Protein AF-A0A954C276-F1 (afdb_monomer_lite)

Structure (mmCIF, N/CA/C/O backbone):
data_AF-A0A954C276-F1
#
_entry.id   AF-A0A954C276-F1
#
loop_
_atom_site.group_PDB
_atom_site.id
_atom_site.type_symbol
_atom_site.label_atom_id
_atom_site.label_alt_id
_atom_site.label_comp_id
_atom_site.label_asym_id
_atom_site.label_entity_id
_atom_site.label_seq_id
_atom_site.pdbx_PDB_ins_code
_atom_site.Cartn_x
_atom_site.Cartn_y
_atom_site.Cartn_z
_atom_site.occupancy
_atom_site.B_iso_or_equiv
_atom_site.auth_seq_id
_atom_site.auth_comp_id
_atom_site.auth_asym_id
_atom_site.auth_atom_id
_atom_site.pdbx_PDB_model_num
ATOM 1 N N . MET A 1 1 ? -22.838 -28.018 47.741 1.00 39.28 1 MET A N 1
ATOM 2 C CA . MET A 1 1 ? -21.462 -28.138 48.275 1.00 39.28 1 MET A CA 1
ATOM 3 C C . MET A 1 1 ? -20.630 -28.959 47.301 1.00 39.28 1 MET A C 1
ATOM 5 O O . MET A 1 1 ? -21.125 -29.992 46.873 1.00 39.28 1 MET A O 1
ATOM 9 N N . ARG A 1 2 ? -19.386 -28.512 47.066 1.00 29.09 2 ARG A N 1
ATOM 10 C CA . ARG A 1 2 ? -18.265 -29.109 46.302 1.00 29.09 2 ARG A CA 1
ATOM 11 C C . ARG A 1 2 ? -18.122 -28.651 44.838 1.00 29.09 2 ARG A C 1
ATOM 13 O O . ARG A 1 2 ? -18.896 -29.076 43.996 1.00 29.09 2 ARG A O 1
ATOM 20 N N . THR A 1 3 ? -17.428 -27.534 44.589 1.00 31.05 3 THR A N 1
ATOM 21 C CA . THR A 1 3 ? -15.973 -27.293 44.342 1.00 31.05 3 THR A CA 1
ATOM 22 C C . THR A 1 3 ? -15.458 -27.653 42.944 1.00 31.05 3 THR A C 1
ATOM 24 O O . THR A 1 3 ? -15.413 -28.814 42.558 1.00 31.05 3 THR A O 1
ATOM 27 N N . LEU A 1 4 ? -15.016 -26.591 42.254 1.00 29.84 4 LEU A N 1
ATOM 28 C CA . LEU A 1 4 ? -14.158 -26.537 41.069 1.00 29.84 4 LEU A CA 1
ATOM 29 C C . LEU A 1 4 ? -12.823 -27.268 41.285 1.00 29.84 4 LEU A C 1
ATOM 31 O O . LEU A 1 4 ? -12.216 -27.122 42.345 1.00 29.84 4 LEU A O 1
ATOM 35 N N . ILE A 1 5 ? -12.305 -27.893 40.223 1.00 27.23 5 ILE A N 1
ATOM 36 C CA . ILE A 1 5 ? -10.863 -28.041 39.979 1.00 27.23 5 ILE A CA 1
ATOM 37 C C . ILE A 1 5 ? -10.622 -27.683 38.507 1.00 27.23 5 ILE A C 1
ATOM 39 O O . ILE A 1 5 ? -11.085 -28.384 37.612 1.00 27.23 5 ILE A O 1
ATOM 43 N N . TRP A 1 6 ? -9.938 -26.563 38.272 1.00 26.80 6 TRP A N 1
ATOM 44 C CA . TRP A 1 6 ? -9.393 -26.186 36.968 1.00 26.80 6 TRP A CA 1
ATOM 45 C C . TRP A 1 6 ? -8.007 -26.816 36.831 1.00 26.80 6 TRP A C 1
ATOM 47 O O . TRP A 1 6 ? -7.150 -26.604 37.686 1.00 26.80 6 TRP A O 1
ATOM 57 N N . ALA A 1 7 ? -7.793 -27.586 35.767 1.00 25.62 7 ALA A N 1
ATOM 58 C CA . ALA A 1 7 ? -6.473 -28.060 35.377 1.00 25.62 7 ALA A CA 1
ATOM 59 C C . ALA A 1 7 ? -5.797 -26.982 34.516 1.00 25.62 7 ALA A C 1
ATOM 61 O O . ALA A 1 7 ? -6.226 -26.697 33.398 1.00 25.62 7 ALA A O 1
ATOM 62 N N . THR A 1 8 ? -4.750 -26.364 35.053 1.00 28.84 8 THR A N 1
ATOM 63 C CA . THR A 1 8 ? -3.823 -25.495 34.327 1.00 28.84 8 THR A CA 1
ATOM 64 C C . THR A 1 8 ? -3.044 -26.329 33.312 1.00 28.84 8 THR A C 1
ATOM 66 O O . THR A 1 8 ? -2.269 -27.211 33.674 1.00 28.84 8 THR A O 1
ATOM 69 N N . SER A 1 9 ? -3.260 -26.061 32.024 1.00 26.86 9 SER A N 1
ATOM 70 C CA . SER A 1 9 ? -2.460 -26.643 30.945 1.00 26.86 9 SER A CA 1
ATOM 71 C C . SER A 1 9 ? -1.141 -25.878 30.841 1.00 26.86 9 SER A C 1
ATOM 73 O O . SER A 1 9 ? -1.123 -24.695 30.507 1.00 26.86 9 SER A O 1
ATOM 75 N N . LEU A 1 10 ? -0.045 -26.558 31.171 1.00 28.89 10 LEU A N 1
ATOM 76 C CA . LEU A 1 10 ? 1.325 -26.100 30.968 1.00 28.89 10 LEU A CA 1
ATOM 77 C C . LEU A 1 10 ? 1.606 -26.136 29.455 1.00 28.89 10 LEU A C 1
ATOM 79 O O . LEU A 1 10 ? 1.773 -27.211 28.880 1.00 28.89 10 LEU A O 1
ATOM 83 N N . ALA A 1 11 ? 1.598 -24.983 28.789 1.00 28.80 11 ALA A N 1
ATOM 84 C CA . ALA A 1 11 ? 2.000 -24.895 27.390 1.00 28.80 11 ALA A CA 1
ATOM 85 C C . ALA A 1 11 ? 3.525 -25.061 27.307 1.00 28.80 11 ALA A C 1
ATOM 87 O O . ALA A 1 11 ? 4.277 -24.142 27.631 1.00 28.80 11 ALA A O 1
ATOM 88 N N . LEU A 1 12 ? 3.983 -26.250 26.905 1.00 29.39 12 LEU A N 1
ATOM 89 C CA . LEU A 1 12 ? 5.357 -26.433 26.451 1.00 29.39 12 LEU A CA 1
ATOM 90 C C . LEU A 1 12 ? 5.553 -25.608 25.175 1.00 29.39 12 LEU A C 1
ATOM 92 O O . LEU A 1 12 ? 4.884 -25.837 24.167 1.00 29.39 12 LEU A O 1
ATOM 96 N N . LEU A 1 13 ? 6.483 -24.656 25.238 1.00 34.41 13 LEU A N 1
ATOM 97 C CA . LEU A 1 13 ? 7.022 -23.947 24.083 1.00 34.41 13 LEU A CA 1
ATOM 98 C C . LEU A 1 13 ? 7.525 -24.967 23.053 1.00 34.41 13 LEU A C 1
ATOM 100 O O . LEU A 1 13 ? 8.338 -25.836 23.370 1.00 34.41 13 LEU A O 1
ATOM 104 N N . GLY A 1 14 ? 7.039 -24.852 21.817 1.00 30.56 14 GLY A N 1
ATOM 105 C CA . GLY A 1 14 ? 7.606 -25.563 20.680 1.00 30.56 14 GLY A CA 1
ATOM 106 C C . GLY A 1 14 ? 9.038 -25.089 20.467 1.00 30.56 14 GLY A C 1
ATOM 107 O O . GLY A 1 14 ? 9.263 -23.940 20.097 1.00 30.56 14 GLY A O 1
ATOM 108 N N . ALA A 1 15 ? 9.998 -25.967 20.742 1.00 31.47 15 ALA A N 1
ATOM 109 C CA . ALA A 1 15 ? 11.406 -25.723 20.498 1.00 31.47 15 ALA A CA 1
ATOM 110 C C . ALA A 1 15 ? 11.653 -25.609 18.985 1.00 31.47 15 ALA A C 1
ATOM 112 O O . ALA A 1 15 ? 11.678 -26.610 18.268 1.00 31.47 15 ALA A O 1
ATOM 113 N N . SER A 1 16 ? 11.867 -24.389 18.493 1.00 35.38 16 SER A N 1
ATOM 114 C CA . SER A 1 16 ? 12.785 -24.180 17.375 1.00 35.38 16 SER A CA 1
ATOM 115 C C . SER A 1 16 ? 14.146 -24.729 17.802 1.00 35.38 16 SER A C 1
ATOM 117 O O . SER A 1 16 ? 14.552 -24.511 18.942 1.00 35.38 16 SER A O 1
ATOM 119 N N . ALA A 1 17 ? 14.812 -25.494 16.938 1.00 32.75 17 ALA A N 1
ATOM 120 C CA . ALA A 1 17 ? 16.084 -26.131 17.260 1.00 32.75 17 ALA A CA 1
ATOM 121 C C . ALA A 1 17 ? 17.119 -25.080 17.702 1.00 32.75 17 ALA A C 1
ATOM 123 O O . ALA A 1 17 ? 17.693 -24.379 16.875 1.00 32.75 17 ALA A O 1
ATOM 124 N N . VAL A 1 18 ? 17.318 -24.963 19.016 1.00 37.91 18 VAL A N 1
ATOM 125 C CA . VAL A 1 18 ? 18.406 -24.204 19.632 1.00 37.91 18 VAL A CA 1
ATOM 126 C C . VAL A 1 18 ? 19.668 -25.017 19.372 1.00 37.91 18 VAL A C 1
ATOM 128 O O . VAL A 1 18 ? 19.808 -26.124 19.897 1.00 37.91 18 VAL A O 1
ATOM 131 N N . CYS A 1 19 ? 20.555 -24.518 18.514 1.00 36.53 19 CYS A N 1
ATOM 132 C CA . CYS A 1 19 ? 21.884 -25.101 18.365 1.00 36.53 19 CYS A CA 1
ATOM 133 C C . CYS A 1 19 ? 22.617 -25.049 19.717 1.00 36.53 19 CYS A C 1
ATOM 135 O O . CYS A 1 19 ? 22.389 -24.144 20.527 1.00 36.53 19 CYS A O 1
ATOM 137 N N . ALA A 1 20 ? 23.490 -26.025 19.980 1.00 40.00 20 ALA A N 1
ATOM 138 C CA . ALA A 1 20 ? 24.434 -25.920 21.090 1.00 40.00 20 ALA A CA 1
ATOM 139 C C . ALA A 1 20 ? 25.206 -24.596 20.934 1.00 40.00 20 ALA A C 1
ATOM 141 O O . ALA A 1 20 ? 25.630 -24.294 19.826 1.00 40.00 20 ALA A O 1
ATOM 142 N N . GLY A 1 21 ? 25.271 -23.784 21.992 1.00 56.38 21 GLY A N 1
ATOM 143 C CA . GLY A 1 21 ? 26.010 -22.518 21.992 1.00 56.38 21 GLY A CA 1
ATOM 144 C C . GLY A 1 21 ? 25.219 -21.219 21.792 1.00 56.38 21 GLY A C 1
ATOM 145 O O . GLY A 1 21 ? 25.830 -20.177 21.896 1.00 56.38 21 GLY A O 1
ATOM 146 N N . ASP A 1 22 ? 23.900 -21.193 21.570 1.00 70.81 22 ASP A N 1
ATOM 147 C CA . ASP A 1 22 ? 23.182 -19.957 21.163 1.00 70.81 22 ASP A CA 1
ATOM 148 C C . ASP A 1 22 ? 23.051 -18.829 22.227 1.00 70.81 22 ASP A C 1
ATOM 150 O O . ASP A 1 22 ? 21.954 -18.481 22.658 1.00 70.81 22 ASP A O 1
ATOM 154 N N . PHE A 1 23 ? 24.158 -18.273 22.719 1.00 80.44 23 PHE A N 1
ATOM 155 C CA . PHE A 1 23 ? 24.189 -17.282 23.794 1.00 80.44 23 PHE A CA 1
ATOM 156 C C . PHE A 1 23 ? 24.390 -15.861 23.282 1.00 80.44 23 PHE A C 1
ATOM 158 O O . PHE A 1 23 ? 23.758 -14.952 23.806 1.00 80.44 23 PHE A O 1
ATOM 165 N N . LEU A 1 24 ? 25.247 -15.636 22.284 1.00 84.00 24 LEU A N 1
ATOM 166 C CA . LEU A 1 24 ? 25.449 -14.312 21.694 1.00 84.00 24 LEU A CA 1
ATOM 167 C C . LEU A 1 24 ? 25.158 -14.353 20.205 1.00 84.00 24 LEU A C 1
ATOM 169 O O . LEU A 1 24 ? 25.797 -15.068 19.444 1.00 84.00 24 LEU A O 1
ATOM 173 N N . SER A 1 25 ? 24.199 -13.555 19.769 1.00 77.69 25 SER A N 1
ATOM 174 C CA . SER A 1 25 ? 23.849 -13.532 18.359 1.00 77.69 25 SER A CA 1
ATOM 175 C C . SER A 1 25 ? 24.835 -12.717 17.521 1.00 77.69 25 SER A C 1
ATOM 177 O O . SER A 1 25 ? 25.319 -11.659 17.931 1.00 77.69 25 SER A O 1
ATOM 179 N N . ALA A 1 26 ? 25.073 -13.197 16.300 1.00 72.19 26 ALA A N 1
ATOM 180 C CA . ALA A 1 26 ? 25.897 -12.548 15.290 1.00 72.19 26 ALA A CA 1
ATOM 181 C C . ALA A 1 26 ? 25.107 -11.601 14.358 1.00 72.19 26 ALA A C 1
ATOM 183 O O . ALA A 1 26 ? 25.676 -11.112 13.377 1.00 72.19 26 ALA A O 1
ATOM 184 N N . ASN A 1 27 ? 23.822 -11.339 14.618 1.00 74.12 27 ASN A N 1
ATOM 185 C CA . ASN A 1 27 ? 22.977 -10.490 13.777 1.00 74.12 27 ASN A CA 1
ATOM 186 C C . ASN A 1 27 ? 23.144 -8.999 14.104 1.00 74.12 27 ASN A C 1
ATOM 188 O O . ASN A 1 27 ? 22.836 -8.547 15.203 1.00 74.12 27 ASN A O 1
ATOM 192 N N . GLU A 1 28 ? 23.578 -8.214 13.118 1.00 77.25 28 GLU A N 1
ATOM 193 C CA . GLU A 1 28 ? 23.814 -6.767 13.239 1.00 77.25 28 GLU A CA 1
ATOM 194 C C . GLU A 1 28 ? 22.568 -5.937 13.588 1.00 77.25 28 GLU A C 1
ATOM 196 O O . GLU A 1 28 ? 22.690 -4.816 14.070 1.00 77.25 28 GLU A O 1
ATOM 201 N N . ASN A 1 29 ? 21.364 -6.481 13.384 1.00 70.56 29 ASN A N 1
ATOM 202 C CA . ASN A 1 29 ? 20.112 -5.799 13.715 1.00 70.56 29 ASN A CA 1
ATOM 203 C C . ASN A 1 29 ? 19.698 -5.974 15.184 1.00 70.56 29 ASN A C 1
ATOM 205 O O . ASN A 1 29 ? 18.664 -5.438 15.594 1.00 70.56 29 ASN A O 1
ATOM 209 N N . ASN A 1 30 ? 20.472 -6.722 15.972 1.00 81.62 30 ASN A N 1
ATOM 210 C CA . ASN A 1 30 ? 20.140 -6.964 17.362 1.00 81.62 30 ASN A CA 1
ATOM 211 C C . ASN A 1 30 ? 20.476 -5.776 18.257 1.00 81.62 30 ASN A C 1
ATOM 213 O O . ASN A 1 30 ? 21.501 -5.101 18.113 1.00 81.62 30 ASN A O 1
ATOM 217 N N . TRP A 1 31 ? 19.606 -5.561 19.234 1.00 87.06 31 TRP A N 1
ATOM 218 C CA . TRP A 1 31 ? 19.782 -4.556 20.268 1.00 87.06 31 TRP A CA 1
ATOM 219 C C . TRP A 1 31 ? 19.129 -5.017 21.566 1.00 87.06 31 TRP A C 1
ATOM 221 O O . TRP A 1 31 ? 18.164 -5.774 21.564 1.00 87.06 31 TRP A O 1
ATOM 231 N N . TRP A 1 32 ? 19.634 -4.513 22.685 1.00 93.56 32 TRP A N 1
ATOM 232 C CA . TRP A 1 32 ? 19.155 -4.810 24.027 1.00 93.56 32 TRP A CA 1
ATOM 233 C C . TRP A 1 32 ? 19.044 -3.512 24.809 1.00 93.56 32 TRP A C 1
ATOM 235 O O . TRP A 1 32 ? 19.973 -2.708 24.813 1.00 93.56 32 TRP A O 1
ATOM 245 N N . ARG A 1 33 ? 17.919 -3.297 25.478 1.00 90.19 33 ARG A N 1
ATOM 246 C CA . ARG A 1 33 ? 17.664 -2.159 26.354 1.00 90.19 33 ARG A CA 1
ATOM 247 C C . ARG A 1 33 ? 17.535 -2.652 27.783 1.00 90.19 33 ARG A C 1
ATOM 249 O O . ARG A 1 33 ? 16.763 -3.566 28.064 1.00 90.19 33 ARG A O 1
ATOM 256 N N . TYR A 1 34 ? 18.261 -2.003 28.676 1.00 96.38 34 TYR A N 1
ATOM 257 C CA . TYR A 1 34 ? 18.294 -2.307 30.097 1.00 96.38 34 TYR A CA 1
ATOM 258 C C . TYR A 1 34 ? 17.864 -1.091 30.897 1.00 96.38 34 TYR A C 1
ATOM 260 O O . TYR A 1 34 ? 18.096 0.044 30.474 1.00 96.38 34 TYR A O 1
ATOM 268 N N . THR A 1 35 ? 17.296 -1.337 32.071 1.00 92.38 35 THR A N 1
ATOM 269 C CA . THR A 1 35 ? 16.980 -0.293 33.046 1.00 92.38 35 THR A CA 1
ATOM 270 C C . THR A 1 35 ? 17.695 -0.587 34.357 1.00 92.38 35 THR A C 1
ATOM 272 O O . THR A 1 35 ? 17.587 -1.694 34.894 1.00 92.38 35 THR A O 1
ATOM 275 N N . ASN A 1 36 ? 18.411 0.413 34.872 1.00 94.50 36 ASN A N 1
ATOM 276 C CA . ASN A 1 36 ? 18.994 0.393 36.207 1.00 94.50 36 ASN A CA 1
ATOM 277 C C . ASN A 1 36 ? 17.867 0.371 37.251 1.00 94.50 36 ASN A C 1
ATOM 279 O O . ASN A 1 36 ? 17.019 1.263 37.271 1.00 94.50 36 ASN A O 1
ATOM 283 N N . GLN A 1 37 ? 17.862 -0.629 38.126 1.00 92.81 37 GLN A N 1
ATOM 284 C CA . GLN A 1 37 ? 16.795 -0.825 39.111 1.00 92.81 37 GLN A CA 1
ATOM 285 C C . GLN A 1 37 ? 16.763 0.263 40.197 1.00 92.81 37 GLN A C 1
ATOM 287 O O . GLN A 1 37 ? 15.703 0.544 40.753 1.00 92.81 37 GLN A O 1
ATOM 292 N N . THR A 1 38 ? 17.892 0.923 40.460 1.00 86.19 38 THR A N 1
ATOM 293 C CA . THR A 1 38 ? 18.021 1.978 41.473 1.00 86.19 38 THR A CA 1
ATOM 294 C C . THR A 1 38 ? 17.755 3.361 40.882 1.00 86.19 38 THR A C 1
ATOM 296 O O . THR A 1 38 ? 16.949 4.120 41.414 1.00 86.19 38 THR A O 1
ATOM 299 N N . THR A 1 39 ? 18.418 3.705 39.775 1.00 86.88 39 THR A N 1
ATOM 300 C CA . THR A 1 39 ? 18.382 5.064 39.199 1.00 86.88 39 THR A CA 1
ATOM 301 C C . THR A 1 39 ? 17.339 5.242 38.099 1.00 86.88 39 THR A C 1
ATOM 303 O O . THR A 1 39 ? 17.093 6.371 37.681 1.00 86.88 39 THR A O 1
ATOM 306 N N . GLN A 1 40 ? 16.743 4.150 37.604 1.00 87.31 40 GLN A N 1
ATOM 307 C CA . GLN A 1 40 ? 15.860 4.119 36.428 1.00 87.31 40 GLN A CA 1
ATOM 308 C C . GLN A 1 40 ? 16.531 4.565 35.114 1.00 87.31 40 GLN A C 1
ATOM 310 O O . GLN A 1 40 ? 15.862 4.734 34.093 1.00 87.31 40 GLN A O 1
ATOM 315 N N . GLN A 1 41 ? 17.858 4.717 35.106 1.00 84.75 41 GLN A N 1
ATOM 316 C CA . GLN A 1 41 ? 18.625 5.018 33.902 1.00 84.75 41 GLN A CA 1
ATOM 317 C C . GLN A 1 41 ? 18.479 3.895 32.870 1.00 84.75 41 GLN A C 1
ATOM 319 O O . GLN A 1 41 ? 18.609 2.716 33.203 1.00 84.75 41 GLN A O 1
ATOM 324 N N . GLN A 1 42 ? 18.263 4.267 31.607 1.00 86.88 42 GLN A N 1
ATOM 325 C CA . GLN A 1 42 ? 18.222 3.324 30.494 1.00 86.88 42 GLN A CA 1
ATOM 326 C C . GLN A 1 42 ? 19.568 3.252 29.774 1.00 86.88 42 GLN A C 1
ATOM 328 O O . GLN A 1 42 ? 20.185 4.277 29.486 1.00 86.88 42 GLN A O 1
ATOM 333 N N . VAL A 1 43 ? 19.993 2.035 29.444 1.00 90.31 43 VAL A N 1
ATOM 334 C CA . VAL A 1 43 ? 21.207 1.753 28.666 1.00 90.31 43 VAL A CA 1
ATOM 335 C C . VAL A 1 43 ? 20.829 0.871 27.486 1.00 90.31 43 VAL A C 1
ATOM 337 O O . VAL A 1 43 ? 20.007 -0.033 27.627 1.00 90.31 43 VAL A O 1
ATOM 340 N N . THR A 1 44 ? 21.403 1.139 26.313 1.00 91.00 44 THR A N 1
ATOM 341 C CA . THR A 1 44 ? 21.198 0.315 25.116 1.00 91.00 44 THR A CA 1
ATOM 342 C C . THR A 1 44 ? 22.520 -0.285 24.659 1.00 91.00 44 THR A C 1
ATOM 344 O O . THR A 1 44 ? 23.500 0.438 24.477 1.00 91.00 44 THR A O 1
ATOM 347 N N . THR A 1 45 ? 22.508 -1.597 24.450 1.00 93.62 45 THR A N 1
ATOM 348 C CA . THR A 1 45 ? 23.558 -2.365 23.785 1.00 93.62 45 THR A CA 1
ATOM 349 C C . THR A 1 45 ? 23.115 -2.665 22.359 1.00 93.62 45 THR A C 1
ATOM 351 O O . THR A 1 45 ? 21.964 -3.043 22.142 1.00 93.62 45 THR A O 1
ATOM 354 N N . ARG A 1 46 ? 24.004 -2.531 21.377 1.00 90.31 46 ARG A N 1
ATOM 355 C CA . ARG A 1 46 ? 23.740 -2.920 19.981 1.00 90.31 46 ARG A CA 1
ATOM 356 C C . ARG A 1 46 ? 25.022 -3.344 19.287 1.00 90.31 46 ARG A C 1
ATOM 358 O O . ARG A 1 46 ? 26.108 -2.967 19.722 1.00 90.31 46 ARG A O 1
ATOM 365 N N . ILE A 1 47 ? 24.890 -4.079 18.192 1.00 87.12 47 ILE A N 1
ATOM 366 C CA . ILE A 1 47 ? 26.014 -4.366 17.301 1.00 87.12 47 ILE A CA 1
ATOM 367 C C . ILE A 1 47 ? 26.152 -3.188 16.333 1.00 87.12 47 ILE A C 1
ATOM 369 O O . ILE A 1 47 ? 25.284 -2.951 15.502 1.00 87.12 47 ILE A O 1
ATOM 373 N N . ALA A 1 48 ? 27.228 -2.417 16.474 1.00 83.56 48 ALA A N 1
ATOM 374 C CA . ALA A 1 48 ? 27.457 -1.205 15.692 1.00 83.56 48 ALA A CA 1
ATOM 375 C C . ALA A 1 48 ? 28.254 -1.455 14.407 1.00 83.56 48 ALA A C 1
ATOM 377 O O . ALA A 1 48 ? 28.065 -0.743 13.425 1.00 83.56 48 ALA A O 1
ATOM 378 N N . LEU A 1 49 ? 29.162 -2.437 14.411 1.00 86.19 49 LEU A N 1
ATOM 379 C CA . LEU A 1 49 ? 29.995 -2.793 13.258 1.00 86.19 49 LEU A CA 1
ATOM 380 C C . LEU A 1 49 ? 30.211 -4.306 13.187 1.00 86.19 49 LEU A C 1
ATOM 382 O O . LEU A 1 49 ? 30.276 -4.987 14.213 1.00 86.19 49 LEU A O 1
ATOM 386 N N . THR A 1 50 ? 30.409 -4.819 11.975 1.00 87.38 50 THR A N 1
ATOM 3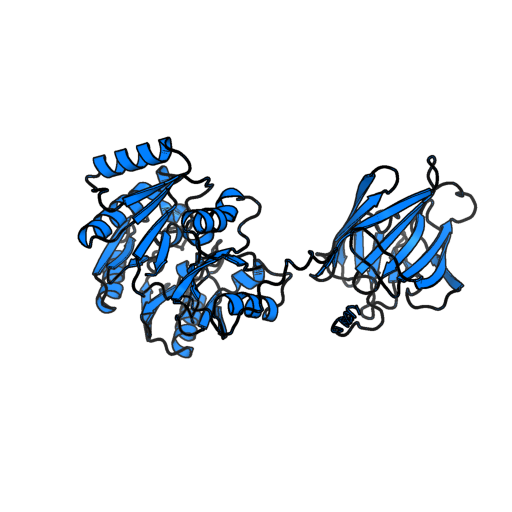87 C CA . THR A 1 50 ? 30.701 -6.236 11.726 1.00 87.38 50 THR A CA 1
ATOM 388 C C . THR A 1 50 ? 31.896 -6.403 10.795 1.00 87.38 50 THR A C 1
ATOM 390 O O . THR A 1 50 ? 32.022 -5.669 9.817 1.00 87.38 50 THR A O 1
ATOM 393 N N . SER A 1 51 ? 32.753 -7.391 11.061 1.00 84.44 51 SER A N 1
ATOM 394 C CA . SER A 1 51 ? 33.863 -7.766 10.174 1.00 84.44 51 SER A CA 1
ATOM 395 C C . SER A 1 51 ? 34.152 -9.266 10.281 1.00 84.44 51 SER A C 1
ATOM 397 O O . SER A 1 51 ? 34.710 -9.737 11.271 1.00 84.44 51 SER A O 1
ATOM 399 N N . GLY A 1 52 ? 33.727 -10.060 9.294 1.00 86.94 52 GLY A N 1
ATOM 400 C CA . GLY A 1 52 ? 33.787 -11.524 9.391 1.00 86.94 52 GLY A CA 1
ATOM 401 C C . GLY A 1 52 ? 32.940 -12.036 10.563 1.00 86.94 52 GLY A C 1
ATOM 402 O O . GLY A 1 52 ? 31.744 -11.769 10.604 1.00 86.94 52 GLY A O 1
ATOM 403 N N . ASN A 1 53 ? 33.558 -12.714 11.532 1.00 87.12 53 ASN A N 1
ATOM 404 C CA . ASN A 1 53 ? 32.923 -13.161 12.786 1.00 87.12 53 ASN A CA 1
ATOM 405 C C . ASN A 1 53 ? 33.086 -12.158 13.946 1.00 87.12 53 ASN A C 1
ATOM 407 O O . ASN A 1 53 ? 32.573 -12.377 15.041 1.00 87.12 53 ASN A O 1
ATOM 411 N N . TRP A 1 54 ? 33.775 -11.038 13.711 1.00 88.88 54 TRP A N 1
ATOM 412 C CA . TRP A 1 54 ? 33.880 -9.957 14.681 1.00 88.88 54 TRP A CA 1
ATOM 413 C C . TRP A 1 54 ? 32.612 -9.103 14.690 1.00 88.88 54 TRP A C 1
ATOM 415 O O . TRP A 1 54 ? 32.083 -8.732 13.634 1.00 88.88 54 TRP A O 1
ATOM 425 N N . ARG A 1 55 ? 32.142 -8.761 15.887 1.00 91.88 55 ARG A N 1
ATOM 426 C CA . ARG A 1 55 ? 31.009 -7.875 16.163 1.00 91.88 55 ARG A CA 1
ATOM 427 C C . ARG A 1 55 ? 31.447 -6.811 17.154 1.00 91.88 55 ARG A C 1
ATOM 429 O O . ARG A 1 55 ? 31.892 -7.143 18.247 1.00 91.88 55 ARG A O 1
ATOM 436 N N . ARG A 1 56 ? 31.334 -5.537 16.784 1.00 92.69 56 ARG A N 1
ATOM 437 C CA . ARG A 1 56 ? 31.566 -4.435 17.716 1.00 92.69 56 ARG A CA 1
ATOM 438 C C . ARG A 1 56 ? 30.2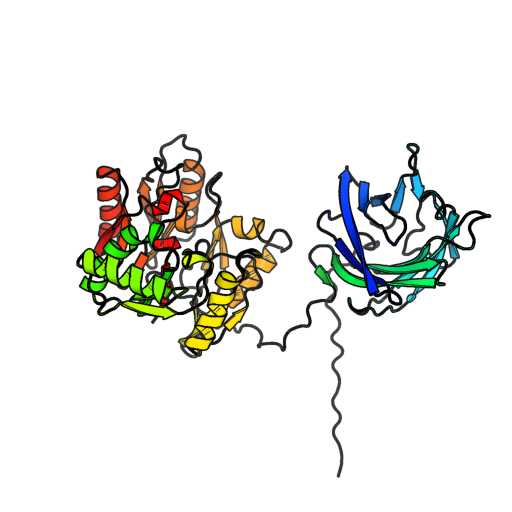74 -4.148 18.456 1.00 92.69 56 ARG A C 1
ATOM 440 O O . ARG A 1 56 ? 29.350 -3.590 17.868 1.00 92.69 56 ARG A O 1
ATOM 447 N N . PHE A 1 57 ? 30.217 -4.523 19.721 1.00 92.62 57 PHE A N 1
ATOM 448 C CA . PHE A 1 57 ? 29.135 -4.145 20.611 1.00 92.62 57 PHE A CA 1
ATOM 449 C C . PHE A 1 57 ? 29.397 -2.751 21.169 1.00 92.62 57 PHE A C 1
ATOM 451 O O . PHE A 1 57 ? 30.505 -2.463 21.615 1.00 92.62 57 PHE A O 1
ATOM 458 N N . GLU A 1 58 ? 28.373 -1.907 21.166 1.00 91.88 58 GLU A N 1
ATOM 459 C CA . GLU A 1 58 ? 28.341 -0.692 21.978 1.00 91.88 58 GLU A CA 1
ATOM 460 C C . GLU A 1 58 ? 27.741 -1.027 23.343 1.00 91.88 58 GLU A C 1
ATOM 462 O O . GLU A 1 58 ? 26.694 -1.673 23.399 1.00 91.88 58 GLU A O 1
ATOM 467 N N . ASN A 1 59 ? 28.380 -0.598 24.435 1.00 90.06 59 ASN A N 1
ATOM 468 C CA . ASN A 1 59 ? 27.936 -0.852 25.816 1.00 90.06 59 ASN A CA 1
ATOM 469 C C . ASN A 1 59 ? 27.634 -2.333 26.135 1.00 90.06 59 ASN A C 1
ATOM 471 O O . ASN A 1 59 ? 26.557 -2.657 26.643 1.00 90.06 59 ASN A O 1
ATOM 475 N N . PHE A 1 60 ? 28.549 -3.257 25.844 1.00 92.62 60 PHE A N 1
ATOM 476 C CA . PHE A 1 60 ? 28.352 -4.684 26.116 1.00 92.62 60 PHE A CA 1
ATOM 477 C C . PHE A 1 60 ? 28.302 -4.969 27.625 1.00 92.62 60 PHE A C 1
ATOM 479 O O . PHE A 1 60 ? 29.330 -4.941 28.288 1.00 92.62 60 PHE A O 1
ATOM 486 N N . ALA A 1 61 ? 27.115 -5.240 28.179 1.00 91.00 61 ALA A N 1
ATOM 487 C CA . ALA A 1 61 ? 26.925 -5.622 29.588 1.00 91.00 61 ALA A CA 1
ATOM 488 C C . ALA A 1 61 ? 27.598 -4.684 30.618 1.00 91.00 61 ALA A C 1
ATOM 490 O O . ALA A 1 61 ? 28.120 -5.147 31.628 1.00 91.00 61 ALA A O 1
ATOM 491 N N . GLY A 1 62 ? 27.639 -3.376 30.335 1.00 87.62 62 GLY A N 1
ATOM 492 C CA . GLY A 1 62 ? 28.313 -2.383 31.185 1.00 87.62 62 GLY A CA 1
ATOM 493 C C . GLY A 1 62 ? 29.834 -2.297 31.010 1.00 87.62 62 GLY A C 1
ATOM 494 O O . GLY A 1 62 ? 30.469 -1.405 31.559 1.00 87.62 62 GLY A O 1
ATOM 495 N N . LEU A 1 63 ? 30.431 -3.169 30.195 1.00 90.38 63 LEU A N 1
ATOM 496 C CA . LEU A 1 63 ? 31.876 -3.217 29.949 1.00 90.38 63 LEU A CA 1
ATOM 497 C C . LEU A 1 63 ? 32.358 -2.152 28.951 1.00 90.38 63 LEU A C 1
ATOM 499 O O . LEU A 1 63 ? 33.561 -1.997 28.758 1.00 90.38 63 LEU A O 1
ATOM 503 N N . GLY A 1 64 ? 31.437 -1.417 28.324 1.00 89.31 64 GLY A N 1
ATOM 504 C CA . GLY A 1 64 ? 31.729 -0.439 27.275 1.00 89.31 64 GLY A CA 1
ATOM 505 C C . GLY A 1 64 ? 31.752 -1.051 25.874 1.00 89.31 64 GLY A C 1
ATOM 506 O O . GLY A 1 64 ? 31.129 -2.086 25.620 1.00 89.31 64 GLY A O 1
ATOM 507 N N . ASP A 1 65 ? 32.427 -0.374 24.950 1.00 92.19 65 ASP A N 1
ATOM 508 C CA . ASP A 1 65 ? 32.503 -0.777 23.548 1.00 92.19 65 ASP A CA 1
ATOM 509 C C . ASP A 1 65 ? 33.562 -1.858 23.334 1.00 92.19 65 ASP A C 1
ATOM 511 O O . ASP A 1 65 ? 34.744 -1.611 23.564 1.00 92.19 65 ASP A O 1
ATOM 515 N N . HIS A 1 66 ? 33.156 -3.015 22.807 1.00 91.56 66 HIS A N 1
ATOM 516 C CA . HIS A 1 66 ? 34.048 -4.162 22.623 1.00 91.56 66 HIS A CA 1
ATOM 517 C C . HIS A 1 66 ? 33.851 -4.854 21.288 1.00 91.56 66 HIS A C 1
ATOM 519 O O . HIS A 1 66 ? 32.728 -5.061 20.834 1.00 91.56 66 HIS A O 1
ATOM 525 N N . TRP A 1 67 ? 34.958 -5.265 20.673 1.00 91.75 67 TRP A N 1
ATOM 526 C CA . TRP A 1 67 ? 34.927 -6.224 19.576 1.00 91.75 67 TRP A CA 1
ATOM 527 C C . TRP A 1 67 ? 34.914 -7.636 20.151 1.00 91.75 67 TRP A C 1
ATOM 529 O O . TRP A 1 67 ? 35.872 -8.055 20.799 1.00 91.75 67 TRP A O 1
ATOM 539 N N . LEU A 1 68 ? 33.833 -8.364 19.885 1.00 91.31 68 LEU A N 1
ATOM 540 C CA . LEU A 1 68 ? 33.683 -9.770 20.227 1.00 91.31 68 LEU A CA 1
ATOM 541 C C . LEU A 1 68 ? 33.778 -10.615 18.961 1.00 91.31 68 LEU A C 1
ATOM 543 O O . LEU A 1 68 ? 33.087 -10.344 17.978 1.00 91.31 68 LEU A O 1
ATOM 547 N N . TYR A 1 69 ? 34.625 -11.635 18.973 1.00 88.06 69 TYR A N 1
ATOM 548 C CA . TYR A 1 69 ? 34.606 -12.681 17.962 1.00 88.06 69 TYR A CA 1
ATOM 549 C C . TYR A 1 69 ? 33.633 -13.761 18.416 1.00 88.06 69 TYR A C 1
ATOM 551 O O . TYR A 1 69 ? 33.876 -14.417 19.430 1.00 88.06 69 TYR A O 1
ATOM 559 N N . ILE A 1 70 ? 32.550 -13.938 17.664 1.00 85.88 70 ILE A N 1
ATOM 560 C CA . ILE A 1 70 ? 31.538 -14.963 17.929 1.00 85.88 70 ILE A CA 1
ATOM 561 C C . ILE A 1 70 ? 31.793 -16.110 16.958 1.00 85.88 70 ILE A C 1
ATOM 563 O O . ILE A 1 70 ? 31.719 -15.926 15.739 1.00 85.88 70 ILE A O 1
ATOM 567 N N . PHE A 1 71 ? 32.147 -17.281 17.483 1.00 78.81 71 PHE A N 1
ATOM 568 C CA . PHE A 1 71 ? 32.401 -18.449 16.645 1.00 78.81 71 PHE A CA 1
ATOM 569 C C . PHE A 1 71 ? 31.093 -18.963 16.019 1.00 78.81 71 PHE A C 1
ATOM 571 O O . PHE A 1 71 ? 30.025 -18.762 16.594 1.00 78.81 71 PHE A O 1
ATOM 578 N N . PRO A 1 72 ? 31.137 -19.620 14.842 1.00 71.38 72 PRO A N 1
ATOM 579 C CA . PRO A 1 72 ? 29.929 -20.122 14.179 1.00 71.38 72 PRO A CA 1
ATOM 580 C C . PRO A 1 72 ? 29.119 -21.130 15.006 1.00 71.38 72 PRO A C 1
ATOM 582 O O . PRO A 1 72 ? 27.921 -21.272 14.783 1.00 71.38 72 PRO A O 1
ATOM 585 N N . ASP A 1 73 ? 29.776 -21.830 15.931 1.00 65.75 73 ASP A N 1
ATOM 586 C CA . ASP A 1 73 ? 29.153 -22.737 16.899 1.00 65.75 73 ASP A CA 1
ATOM 587 C C . ASP A 1 73 ? 28.578 -22.006 18.124 1.00 65.75 73 ASP A C 1
ATOM 589 O O . ASP A 1 73 ? 27.819 -22.599 18.877 1.00 65.75 73 ASP A O 1
ATOM 593 N N . ASN A 1 74 ? 28.910 -20.724 18.318 1.00 66.94 74 ASN A N 1
ATOM 594 C CA . ASN A 1 74 ? 28.521 -19.885 19.455 1.00 66.94 74 ASN A CA 1
ATOM 595 C C . ASN A 1 74 ? 28.938 -20.470 20.831 1.00 66.94 74 ASN A C 1
ATOM 597 O O . ASN A 1 74 ? 28.578 -19.968 21.892 1.00 66.94 74 ASN A O 1
ATOM 601 N N . GLU A 1 75 ? 29.787 -21.503 20.830 1.00 65.56 75 GLU A N 1
ATOM 602 C CA . GLU A 1 75 ? 30.329 -22.110 22.049 1.00 65.56 75 GLU A CA 1
ATOM 603 C C . GLU A 1 75 ? 31.437 -21.236 22.646 1.00 65.56 75 GLU A C 1
ATOM 605 O O . GLU A 1 75 ? 31.569 -21.120 23.865 1.00 65.56 75 GLU A O 1
ATOM 610 N N . TRP A 1 76 ? 32.207 -20.568 21.784 1.00 70.56 76 TRP A N 1
ATOM 611 C CA . TRP A 1 76 ? 33.337 -19.740 22.186 1.00 70.56 76 TRP A CA 1
ATOM 612 C C . TRP A 1 76 ? 33.130 -18.279 21.808 1.00 70.56 76 TRP A C 1
ATOM 614 O O . TRP A 1 76 ? 32.603 -17.939 20.748 1.00 70.56 76 TRP A O 1
ATOM 624 N N . THR A 1 77 ? 33.584 -17.388 22.686 1.00 80.56 77 THR A N 1
ATOM 625 C CA . THR A 1 77 ? 33.626 -15.947 22.430 1.00 80.56 77 THR A CA 1
ATOM 626 C C . THR A 1 77 ? 34.984 -15.404 22.851 1.00 80.56 77 THR A C 1
ATOM 628 O O . THR A 1 77 ? 35.456 -15.689 23.952 1.00 80.56 77 THR A O 1
ATOM 631 N N . ALA A 1 78 ? 35.609 -14.607 21.985 1.00 84.94 78 ALA A N 1
ATOM 632 C CA . ALA A 1 78 ? 36.850 -13.903 22.300 1.00 84.94 78 ALA A CA 1
ATOM 633 C C . ALA A 1 78 ? 36.642 -12.384 22.286 1.00 84.94 78 ALA A C 1
ATOM 635 O O . ALA A 1 78 ? 35.865 -11.873 21.483 1.00 84.94 78 ALA A O 1
ATOM 636 N N . VAL A 1 79 ? 37.351 -11.666 23.152 1.00 88.62 79 VAL A N 1
ATOM 637 C CA . VAL A 1 79 ? 37.339 -10.200 23.268 1.00 88.62 79 VAL A CA 1
ATOM 638 C C . VAL A 1 79 ? 38.638 -9.664 22.691 1.00 88.62 79 VAL A C 1
ATOM 640 O O . VAL A 1 79 ? 39.709 -10.160 23.039 1.00 88.62 79 VAL A O 1
ATOM 643 N N . PHE A 1 80 ? 38.558 -8.661 21.820 1.00 86.88 80 PHE A N 1
ATOM 644 C CA . PHE A 1 80 ? 39.735 -7.953 21.319 1.00 86.88 80 PHE A CA 1
ATOM 645 C C . PHE A 1 80 ? 40.404 -7.146 22.438 1.00 86.88 80 PHE A C 1
ATOM 647 O O . PHE A 1 80 ? 39.746 -6.334 23.081 1.00 86.88 80 PHE A O 1
ATOM 654 N N . ASP A 1 81 ? 41.712 -7.315 22.630 1.00 79.62 81 ASP A N 1
ATOM 655 C CA . ASP A 1 81 ? 42.450 -6.700 23.748 1.00 79.62 81 ASP A CA 1
ATOM 656 C C . ASP A 1 81 ? 42.872 -5.234 23.514 1.00 79.62 81 ASP A C 1
ATOM 658 O O . ASP A 1 81 ? 43.500 -4.609 24.368 1.00 79.62 81 ASP A O 1
ATOM 662 N N . GLY A 1 82 ? 42.561 -4.666 22.344 1.00 73.62 82 GLY A N 1
ATOM 663 C CA . GLY A 1 82 ? 42.949 -3.300 21.977 1.00 73.62 82 GLY A CA 1
ATOM 664 C C . GLY A 1 82 ? 44.385 -3.153 21.451 1.00 73.62 82 GLY A C 1
ATOM 665 O O . GLY A 1 82 ? 44.711 -2.102 20.899 1.00 73.62 82 GLY A O 1
ATOM 666 N N . ALA A 1 83 ? 45.224 -4.188 21.557 1.00 75.75 83 ALA A N 1
ATOM 667 C CA . ALA A 1 83 ? 46.639 -4.204 21.168 1.00 75.75 83 ALA A CA 1
ATOM 668 C C . ALA A 1 83 ? 46.943 -5.136 19.976 1.00 75.75 83 ALA A C 1
ATOM 670 O O . ALA A 1 83 ? 48.106 -5.333 19.618 1.00 75.75 83 ALA A O 1
ATOM 671 N N . GLY A 1 84 ? 45.908 -5.681 19.330 1.00 71.25 84 GLY A N 1
ATOM 672 C CA . GLY A 1 84 ? 46.041 -6.584 18.184 1.00 71.25 84 GLY A CA 1
ATOM 673 C C . GLY A 1 84 ? 45.922 -8.071 18.536 1.00 71.25 84 GLY A C 1
ATOM 674 O O . GLY A 1 84 ? 46.043 -8.899 17.633 1.00 71.25 84 GLY A O 1
ATOM 675 N N . GLY A 1 85 ? 45.677 -8.411 19.804 1.00 82.06 85 GLY A N 1
ATOM 676 C CA . GLY A 1 85 ? 45.405 -9.764 20.281 1.00 82.06 85 GLY A CA 1
ATOM 677 C C . GLY A 1 85 ? 43.961 -9.942 20.762 1.00 82.06 85 GLY A C 1
ATOM 678 O O . GLY A 1 85 ? 43.071 -9.133 20.479 1.00 82.06 85 GLY A O 1
ATOM 679 N N . TYR A 1 86 ? 43.704 -11.057 21.443 1.00 86.38 86 TYR A N 1
ATOM 680 C CA . TYR A 1 86 ? 42.393 -11.373 22.004 1.00 86.38 86 TYR A CA 1
ATOM 681 C C . TYR A 1 86 ? 42.507 -12.262 23.245 1.00 86.38 86 TYR A C 1
ATOM 683 O O . TYR A 1 86 ? 43.458 -13.031 23.394 1.00 86.38 86 TYR A O 1
ATOM 691 N N . THR A 1 87 ? 41.502 -12.185 24.114 1.00 89.75 87 THR A N 1
ATOM 692 C CA . THR A 1 87 ? 41.349 -13.047 25.296 1.00 89.75 87 THR A CA 1
ATOM 693 C C . THR A 1 87 ? 40.021 -13.796 25.248 1.00 89.75 87 THR A C 1
ATOM 695 O O . THR A 1 87 ? 39.057 -13.325 24.647 1.00 89.75 87 THR A O 1
ATOM 698 N N . TRP A 1 88 ? 39.967 -14.987 25.840 1.00 86.81 88 TRP A N 1
ATOM 699 C CA . TRP A 1 88 ? 38.789 -15.856 25.786 1.00 86.81 88 TRP A CA 1
ATOM 700 C C . TRP A 1 88 ? 37.837 -15.575 26.939 1.00 86.81 88 TRP A C 1
ATOM 702 O O . TRP A 1 88 ? 38.257 -15.565 28.090 1.00 86.81 88 TRP A O 1
ATOM 712 N N . ILE A 1 89 ? 36.547 -15.416 26.649 1.00 87.88 89 ILE A N 1
ATOM 713 C CA . ILE A 1 89 ? 35.509 -15.498 27.681 1.00 87.88 89 ILE A CA 1
ATOM 714 C C . ILE A 1 89 ? 35.255 -16.989 27.944 1.00 87.88 89 ILE A C 1
ATOM 716 O O . ILE A 1 89 ? 35.206 -17.759 26.978 1.00 87.88 89 ILE A O 1
ATOM 720 N N . PRO A 1 90 ? 35.066 -17.427 29.207 1.00 87.19 90 PRO A N 1
ATOM 721 C CA . PRO A 1 90 ? 34.648 -18.797 29.471 1.00 87.19 90 PRO A CA 1
ATOM 722 C C . PRO A 1 90 ? 33.386 -19.121 28.668 1.00 87.19 90 PRO A C 1
ATOM 724 O O . PRO A 1 90 ? 32.423 -18.353 28.719 1.00 87.19 90 PRO A O 1
ATOM 727 N N . ALA A 1 91 ? 33.374 -20.260 27.971 1.00 84.19 91 ALA A N 1
ATOM 728 C CA . ALA A 1 91 ? 32.186 -20.731 27.267 1.00 84.19 91 ALA A CA 1
ATOM 729 C C . ALA A 1 91 ? 30.974 -20.713 28.212 1.00 84.19 91 ALA A C 1
ATOM 731 O O . ALA A 1 91 ? 31.051 -21.178 29.359 1.00 84.19 91 ALA A O 1
ATOM 732 N N . PHE A 1 92 ? 29.858 -20.142 27.761 1.00 85.69 92 PHE A N 1
ATOM 733 C CA . PHE A 1 92 ? 28.710 -19.866 28.630 1.00 85.69 92 PHE A CA 1
ATOM 734 C C . PHE A 1 92 ? 27.990 -21.142 29.098 1.00 85.69 92 PHE A C 1
ATOM 736 O O . PHE A 1 92 ? 27.217 -21.112 30.055 1.00 85.69 92 PHE A O 1
ATOM 743 N N . ASP A 1 93 ? 28.263 -22.283 28.475 1.00 83.81 93 ASP A N 1
ATOM 744 C CA . ASP A 1 93 ? 27.806 -23.614 28.868 1.00 83.81 93 ASP A CA 1
ATOM 745 C C . ASP A 1 93 ? 28.916 -24.490 29.474 1.00 83.81 93 ASP A C 1
ATOM 747 O O . ASP A 1 93 ? 28.733 -25.700 29.638 1.00 83.81 93 ASP A O 1
ATOM 751 N N . SER A 1 94 ? 30.043 -23.902 29.874 1.00 86.25 94 SER A N 1
ATOM 752 C CA . SER A 1 94 ? 31.080 -24.618 30.619 1.00 86.25 94 SER A CA 1
ATOM 753 C C . SER A 1 94 ? 30.624 -24.971 32.045 1.00 86.25 94 SER A C 1
ATOM 755 O O . SER A 1 94 ? 29.560 -24.565 32.525 1.00 86.25 94 SER A O 1
ATOM 757 N N . ALA A 1 95 ? 31.386 -25.812 32.746 1.00 88.25 95 ALA A N 1
ATOM 758 C CA . ALA A 1 95 ? 31.048 -26.208 34.112 1.00 88.25 95 ALA A CA 1
ATOM 759 C C . ALA A 1 95 ? 31.188 -25.028 35.091 1.00 88.25 95 ALA A C 1
ATOM 761 O O . ALA A 1 95 ? 32.069 -24.178 34.933 1.00 88.25 95 ALA A O 1
ATOM 762 N N . VAL A 1 96 ? 30.371 -25.005 36.150 1.00 92.94 96 VAL A N 1
ATOM 763 C CA . VAL A 1 96 ? 30.552 -24.050 37.257 1.00 92.94 96 VAL A CA 1
ATOM 764 C C . VAL A 1 96 ? 31.964 -24.208 37.830 1.00 92.94 96 VAL A C 1
ATOM 766 O O . VAL A 1 96 ? 32.397 -25.313 38.145 1.00 92.94 96 VAL A O 1
ATOM 769 N N . GLY A 1 97 ? 32.684 -23.094 37.952 1.00 90.50 97 GLY A N 1
ATOM 770 C CA . GLY A 1 97 ? 34.088 -23.039 38.353 1.00 90.50 97 GLY A CA 1
ATOM 771 C C . GLY A 1 97 ? 35.072 -22.818 37.200 1.00 90.50 97 GLY A C 1
ATOM 772 O O . GLY A 1 97 ? 36.213 -22.448 37.483 1.00 90.50 97 GLY A O 1
ATOM 773 N N . THR A 1 98 ? 34.642 -22.976 35.941 1.00 91.56 98 THR A N 1
ATOM 774 C CA . THR A 1 98 ? 35.448 -22.623 34.758 1.00 91.56 98 THR A CA 1
ATOM 775 C C . THR A 1 98 ? 35.785 -21.138 34.791 1.00 91.56 98 THR A C 1
ATOM 777 O O . THR A 1 98 ? 34.933 -20.316 35.141 1.00 91.56 98 THR A O 1
ATOM 780 N N . ARG A 1 99 ? 37.035 -20.796 34.471 1.00 93.12 99 ARG A N 1
ATOM 781 C CA . ARG A 1 99 ? 37.554 -19.434 34.571 1.00 93.12 99 ARG A CA 1
ATOM 782 C C . ARG A 1 99 ? 38.549 -19.122 33.467 1.00 93.12 99 ARG A C 1
ATOM 784 O O . ARG A 1 99 ? 39.321 -19.996 33.094 1.00 93.12 99 ARG A O 1
ATOM 791 N N . GLU A 1 100 ? 38.570 -17.864 33.062 1.00 92.38 100 GLU A N 1
ATOM 792 C CA . GLU A 1 100 ? 39.544 -17.295 32.134 1.00 92.38 100 GLU A CA 1
ATOM 793 C C . GLU A 1 100 ? 40.000 -15.928 32.648 1.00 92.38 100 GLU A C 1
ATOM 795 O O . GLU A 1 100 ? 39.302 -15.288 33.441 1.00 92.38 100 GLU A O 1
ATOM 800 N N . VAL A 1 101 ? 41.176 -15.480 32.212 1.00 90.50 101 VAL A N 1
ATOM 801 C CA . VAL A 1 101 ? 41.627 -14.099 32.428 1.00 90.50 101 VAL A CA 1
ATOM 802 C C . VAL A 1 101 ? 41.314 -13.310 31.165 1.00 90.50 101 VAL A C 1
ATOM 804 O O . VAL A 1 101 ? 41.825 -13.633 30.094 1.00 90.50 101 VAL A O 1
ATOM 807 N N . VAL A 1 102 ? 40.468 -12.293 31.299 1.00 89.69 102 VAL A N 1
ATOM 808 C CA . VAL A 1 102 ? 39.898 -11.550 30.171 1.00 89.69 102 VAL A CA 1
ATOM 809 C C . VAL A 1 102 ? 40.308 -10.089 30.251 1.00 89.69 102 VAL A C 1
ATOM 811 O O . VAL A 1 102 ? 40.322 -9.495 31.331 1.00 89.69 102 VAL A O 1
ATOM 814 N N . GLN A 1 103 ? 40.647 -9.525 29.095 1.00 88.81 103 GLN A N 1
ATOM 815 C CA . GLN A 1 103 ? 41.021 -8.126 28.941 1.00 88.81 103 GLN A CA 1
ATOM 816 C C . GLN A 1 103 ? 39.866 -7.344 28.307 1.00 88.81 103 GLN A C 1
ATOM 818 O O . GLN A 1 103 ? 39.727 -7.311 27.087 1.00 88.81 103 GLN A O 1
ATOM 823 N N . PHE A 1 104 ? 39.025 -6.741 29.149 1.00 85.75 104 PHE A N 1
ATOM 824 C CA . PHE A 1 104 ? 37.950 -5.822 28.744 1.00 85.75 104 PHE A CA 1
ATOM 825 C C . PHE A 1 104 ? 38.381 -4.345 28.812 1.00 85.75 104 PHE A C 1
ATOM 827 O O . PHE A 1 104 ? 37.588 -3.447 28.553 1.00 85.75 104 PHE A O 1
ATOM 834 N N . GLY A 1 105 ? 39.622 -4.066 29.193 1.00 82.06 105 GLY A N 1
ATOM 835 C CA . GLY A 1 105 ? 40.169 -2.739 29.416 1.00 82.06 105 GLY A CA 1
ATOM 836 C C . GLY A 1 105 ? 39.841 -2.148 30.792 1.00 82.06 105 GLY A C 1
ATOM 837 O O . GLY A 1 105 ? 38.711 -2.180 31.290 1.00 82.06 105 GLY A O 1
ATOM 838 N N . GLY A 1 106 ? 40.849 -1.509 31.387 1.00 83.06 106 GLY A N 1
ATOM 839 C CA . GLY A 1 106 ? 40.695 -0.653 32.562 1.00 83.06 106 GLY A CA 1
ATOM 840 C C . GLY A 1 106 ? 40.279 -1.427 33.812 1.00 83.06 106 GLY A C 1
ATOM 841 O O . GLY A 1 106 ? 40.890 -2.428 34.170 1.00 83.06 106 GLY A O 1
ATOM 842 N N . VAL A 1 107 ? 39.239 -0.948 34.500 1.00 81.12 107 VAL A N 1
ATOM 843 C CA . VAL A 1 107 ? 38.773 -1.534 35.773 1.00 81.12 107 VAL A CA 1
ATOM 844 C C . VAL A 1 107 ? 38.087 -2.895 35.613 1.00 81.12 107 VAL A C 1
ATOM 846 O O . VAL A 1 107 ? 37.801 -3.541 36.613 1.00 81.12 107 VAL A O 1
ATOM 849 N N . ASN A 1 108 ? 37.822 -3.334 34.378 1.00 85.75 108 ASN A N 1
ATOM 850 C CA . ASN A 1 108 ? 37.146 -4.600 34.086 1.00 85.75 108 ASN A CA 1
ATOM 851 C C . ASN A 1 108 ? 38.116 -5.732 33.683 1.00 85.75 108 ASN A C 1
ATOM 853 O O . ASN A 1 108 ? 37.668 -6.852 33.445 1.00 85.75 108 ASN A O 1
ATOM 857 N N . ASP A 1 109 ? 39.427 -5.469 33.615 1.00 88.00 109 ASP A N 1
ATOM 858 C CA . ASP A 1 109 ? 40.441 -6.495 33.336 1.00 88.00 109 ASP A CA 1
ATOM 859 C C . ASP A 1 109 ? 40.583 -7.453 34.518 1.00 88.00 109 ASP A C 1
ATOM 861 O O . ASP A 1 109 ? 40.868 -7.007 35.632 1.00 88.00 109 ASP A O 1
ATOM 865 N N . GLY A 1 110 ? 40.458 -8.766 34.305 1.00 88.19 110 GLY A N 1
ATOM 866 C CA . GLY A 1 110 ? 40.630 -9.731 35.393 1.00 88.19 110 GLY A CA 1
ATOM 867 C C . GLY A 1 110 ? 40.048 -11.124 35.152 1.00 88.19 110 GLY A C 1
ATOM 868 O O . GLY A 1 110 ? 39.867 -11.560 34.018 1.00 88.19 110 GLY A O 1
ATOM 869 N N . GLU A 1 111 ? 39.799 -11.859 36.240 1.00 91.56 111 GLU A N 1
ATOM 870 C CA . GLU A 1 111 ? 39.240 -13.218 36.177 1.00 91.56 111 GLU A CA 1
ATOM 871 C C . GLU A 1 111 ? 37.735 -13.150 35.884 1.00 91.56 111 GLU A C 1
ATOM 873 O O . GLU A 1 111 ? 36.978 -12.525 36.627 1.00 91.56 111 GLU A O 1
ATOM 878 N N . VAL A 1 112 ? 37.288 -13.860 34.848 1.00 93.19 112 VAL A N 1
ATOM 879 C CA . VAL A 1 112 ? 35.874 -14.144 34.583 1.00 93.19 112 VAL A CA 1
ATOM 880 C C . VAL A 1 112 ? 35.620 -15.602 34.920 1.00 93.19 112 VAL A C 1
ATOM 882 O O . VAL A 1 112 ? 36.329 -16.483 34.438 1.00 93.19 112 VAL A O 1
ATOM 885 N N . ARG A 1 113 ? 34.611 -15.879 35.746 1.00 94.62 113 ARG A N 1
ATOM 886 C CA . ARG A 1 113 ? 34.303 -17.231 36.227 1.00 94.62 113 ARG A CA 1
ATOM 887 C C . ARG A 1 113 ? 32.828 -17.566 36.057 1.00 94.62 113 ARG A C 1
ATOM 889 O O . ARG A 1 113 ? 31.976 -16.794 36.487 1.00 94.62 113 ARG A O 1
ATOM 896 N N . VAL A 1 114 ? 32.521 -18.759 35.550 1.00 94.12 114 VAL A N 1
ATOM 897 C CA . VAL A 1 114 ? 31.162 -19.322 35.614 1.00 94.12 114 VAL A CA 1
ATOM 898 C C . VAL A 1 114 ? 30.855 -19.689 37.061 1.00 94.12 114 VAL A C 1
ATOM 900 O O . VAL A 1 114 ? 31.482 -20.586 37.624 1.00 94.12 114 VAL A O 1
ATOM 903 N N . VAL A 1 115 ? 29.907 -18.997 37.689 1.00 95.38 115 VAL A N 1
ATOM 904 C CA . VAL A 1 115 ? 29.573 -19.195 39.112 1.00 95.38 115 VAL A CA 1
ATOM 905 C C . VAL A 1 115 ? 28.203 -19.822 39.335 1.00 95.38 115 VAL A C 1
ATOM 907 O O . VAL A 1 115 ? 27.932 -20.294 40.434 1.00 95.38 115 VAL A O 1
ATOM 910 N N . GLU A 1 116 ? 27.344 -19.838 38.319 1.00 93.56 116 GLU A N 1
ATOM 911 C CA . GLU A 1 116 ? 26.004 -20.419 38.400 1.00 93.56 116 GLU A CA 1
ATOM 912 C C . GLU A 1 116 ? 25.518 -20.840 37.011 1.00 93.56 116 GLU A C 1
ATOM 914 O O . GLU A 1 116 ? 25.845 -20.183 36.020 1.00 93.56 116 GLU A O 1
ATOM 919 N N . ARG A 1 117 ? 24.730 -21.918 36.949 1.00 92.25 117 ARG A N 1
ATOM 920 C CA . ARG A 1 117 ? 24.075 -22.421 35.735 1.00 92.25 117 ARG A CA 1
ATOM 921 C C . ARG A 1 117 ? 22.693 -22.967 36.043 1.00 92.25 117 ARG A C 1
ATOM 923 O O . ARG A 1 117 ? 22.436 -23.389 37.169 1.00 92.25 117 ARG A O 1
ATOM 930 N N . GLY A 1 118 ? 21.839 -23.006 35.023 1.00 85.06 118 GLY A N 1
ATOM 931 C CA . GLY A 1 118 ? 20.481 -23.525 35.158 1.00 85.06 118 GLY A CA 1
ATOM 932 C C . GLY A 1 118 ? 19.551 -22.587 35.930 1.00 85.06 118 GLY A C 1
ATOM 933 O O . GLY A 1 118 ? 18.453 -22.994 36.303 1.00 85.06 118 GLY A O 1
ATOM 934 N N . ALA A 1 119 ? 19.982 -21.351 36.202 1.00 87.25 119 ALA A N 1
ATOM 935 C CA . ALA A 1 119 ? 19.193 -20.399 36.964 1.00 87.25 119 ALA A CA 1
ATOM 936 C C . ALA A 1 119 ? 17.975 -19.936 36.156 1.00 87.25 119 ALA A C 1
ATOM 938 O O . ALA A 1 119 ? 17.967 -19.960 34.923 1.00 87.25 119 ALA A O 1
ATOM 939 N N . THR A 1 120 ? 16.944 -19.492 36.868 1.00 90.62 120 THR A N 1
ATOM 940 C CA . THR A 1 120 ? 15.810 -18.778 36.278 1.00 90.62 120 THR A CA 1
ATOM 941 C C . THR A 1 120 ? 15.915 -17.309 36.662 1.00 90.62 120 THR A C 1
ATOM 943 O O . THR A 1 120 ? 15.965 -16.989 37.849 1.00 90.62 120 THR A O 1
ATOM 946 N N . VAL A 1 121 ? 15.956 -16.416 35.676 1.00 92.12 121 VAL A N 1
ATOM 947 C CA . VAL A 1 121 ? 15.989 -14.962 35.888 1.00 92.12 121 VAL A CA 1
ATOM 948 C C . VAL A 1 121 ? 14.748 -14.350 35.259 1.00 92.12 121 VAL A C 1
ATOM 950 O O . VAL A 1 121 ? 14.474 -14.575 34.086 1.00 92.12 121 VAL A O 1
ATOM 953 N N . THR A 1 122 ? 14.008 -13.559 36.030 1.00 91.06 122 THR A N 1
ATOM 954 C CA . THR A 1 122 ? 12.844 -12.812 35.540 1.00 91.06 122 THR A CA 1
ATOM 955 C C . THR A 1 122 ? 13.172 -11.330 35.517 1.00 91.06 122 THR A C 1
ATOM 957 O O . THR A 1 122 ? 13.630 -10.795 36.522 1.00 91.06 122 THR A O 1
ATOM 960 N N . THR A 1 123 ? 12.911 -10.677 34.388 1.00 92.88 123 THR A N 1
ATOM 961 C CA . THR A 1 123 ? 13.015 -9.226 34.204 1.00 92.88 123 THR A CA 1
ATOM 962 C C . THR A 1 123 ? 11.737 -8.695 33.545 1.00 92.88 123 THR A C 1
ATOM 964 O O . THR A 1 123 ? 10.826 -9.460 33.219 1.00 92.88 123 THR A O 1
ATOM 967 N N . ALA A 1 124 ? 11.657 -7.386 33.287 1.00 80.31 124 ALA A N 1
ATOM 968 C CA . ALA A 1 124 ? 10.552 -6.817 32.506 1.00 80.31 124 ALA A CA 1
ATOM 969 C C . ALA A 1 124 ? 10.485 -7.366 31.063 1.00 80.31 124 ALA A C 1
ATOM 971 O O . ALA A 1 124 ? 9.422 -7.340 30.449 1.00 80.31 124 ALA A O 1
ATOM 972 N N . ALA A 1 125 ? 11.597 -7.896 30.543 1.00 81.44 125 ALA A N 1
ATOM 973 C CA . ALA A 1 125 ? 11.684 -8.540 29.237 1.00 81.44 125 ALA A CA 1
ATOM 974 C C . ALA A 1 125 ? 11.278 -10.028 29.231 1.00 81.44 125 ALA A C 1
ATOM 976 O O . ALA A 1 125 ? 11.328 -10.665 28.181 1.00 81.44 125 ALA A O 1
ATOM 977 N N . GLY A 1 126 ? 10.853 -10.588 30.366 1.00 85.44 126 GLY A N 1
ATOM 978 C CA . GLY A 1 126 ? 10.342 -11.957 30.469 1.00 85.44 126 GLY A CA 1
ATOM 979 C C . GLY A 1 126 ? 11.089 -12.821 31.484 1.00 85.44 126 GLY A C 1
ATOM 980 O O . GLY A 1 126 ? 11.917 -12.340 32.256 1.00 85.44 126 GLY A O 1
ATOM 981 N N . THR A 1 127 ? 10.765 -14.115 31.490 1.00 88.06 127 THR A N 1
ATOM 982 C CA . THR A 1 127 ? 11.420 -15.125 32.333 1.00 88.06 127 THR A CA 1
ATOM 983 C C . THR A 1 127 ? 12.334 -15.993 31.481 1.00 88.06 127 THR A C 1
ATOM 985 O O . THR A 1 127 ? 11.885 -16.661 30.551 1.00 88.06 127 THR A O 1
ATOM 988 N N . PHE A 1 128 ? 13.614 -16.001 31.832 1.00 89.12 128 PHE A N 1
ATOM 989 C CA . PHE A 1 128 ? 14.674 -16.725 31.149 1.00 89.12 128 PHE A CA 1
ATOM 990 C C . PHE A 1 128 ? 15.085 -17.928 31.992 1.00 89.12 128 PHE A C 1
ATOM 992 O O . PHE A 1 128 ? 15.447 -17.775 33.159 1.00 89.12 128 PHE A O 1
ATOM 999 N N . ASN A 1 129 ? 15.017 -19.118 31.396 1.00 86.88 129 ASN A N 1
ATOM 1000 C CA . ASN A 1 129 ? 15.467 -20.373 31.998 1.00 86.88 129 ASN A CA 1
ATOM 1001 C C . ASN A 1 129 ? 16.863 -20.737 31.470 1.00 86.88 129 ASN A C 1
ATOM 1003 O O . ASN A 1 129 ? 17.281 -20.220 30.436 1.00 86.88 129 ASN A O 1
ATOM 1007 N N . ASP A 1 130 ? 17.557 -21.653 32.149 1.00 86.19 130 ASP A N 1
ATOM 1008 C CA . ASP A 1 130 ? 18.923 -22.083 31.792 1.00 86.19 130 ASP A CA 1
ATOM 1009 C C . ASP A 1 130 ? 19.924 -20.912 31.707 1.00 86.19 130 ASP A C 1
ATOM 1011 O O . ASP A 1 130 ? 20.789 -20.861 30.835 1.00 86.19 130 ASP A O 1
ATOM 1015 N N . VAL A 1 131 ? 19.794 -19.940 32.617 1.00 92.12 131 VAL A N 1
ATOM 1016 C CA . VAL A 1 131 ? 20.669 -18.764 32.666 1.00 92.12 131 VAL A CA 1
ATOM 1017 C C . VAL A 1 131 ? 22.011 -19.131 33.293 1.00 92.12 131 VAL A C 1
ATOM 1019 O O . VAL A 1 131 ? 22.067 -19.757 34.359 1.00 92.12 131 VAL A O 1
ATOM 1022 N N . THR A 1 132 ? 23.091 -18.684 32.655 1.00 93.94 132 THR A N 1
ATOM 1023 C CA . THR A 1 132 ? 24.452 -18.759 33.191 1.00 93.94 132 THR A CA 1
ATOM 1024 C C . THR A 1 132 ? 24.831 -17.425 33.823 1.00 93.94 132 THR A C 1
ATOM 1026 O O . THR A 1 132 ? 24.679 -16.375 33.197 1.00 93.94 132 THR A O 1
ATOM 1029 N N . ARG A 1 133 ? 25.372 -17.453 35.049 1.00 96.19 133 ARG A N 1
ATOM 1030 C CA . ARG A 1 133 ? 25.978 -16.274 35.685 1.00 96.19 133 ARG A CA 1
ATOM 1031 C C . ARG A 1 133 ? 27.497 -16.350 35.617 1.00 96.19 133 ARG A C 1
ATOM 1033 O O . ARG A 1 133 ? 28.108 -17.279 36.154 1.00 96.19 133 ARG A O 1
ATOM 1040 N N . LEU A 1 134 ? 28.091 -15.318 35.036 1.00 94.62 134 LEU A N 1
ATOM 1041 C CA . LEU A 1 134 ? 29.514 -15.026 35.107 1.00 94.62 134 LEU A CA 1
ATOM 1042 C C . LEU A 1 134 ? 29.773 -14.035 36.240 1.00 94.62 134 LEU A C 1
ATOM 1044 O O . LEU A 1 134 ? 29.068 -13.035 36.349 1.00 94.62 134 LEU A O 1
ATOM 1048 N N . ALA A 1 135 ? 30.784 -14.299 37.063 1.00 94.00 135 ALA A N 1
ATOM 1049 C CA . ALA A 1 135 ? 31.333 -13.333 38.006 1.00 94.00 135 ALA A CA 1
ATOM 1050 C C . ALA A 1 135 ? 32.638 -12.774 37.446 1.00 94.00 135 ALA A C 1
ATOM 1052 O O . ALA A 1 135 ? 33.493 -13.540 36.996 1.00 94.00 135 ALA A O 1
ATOM 1053 N N . LEU A 1 136 ? 32.784 -11.457 37.508 1.00 92.00 136 LEU A N 1
ATOM 1054 C CA . LEU A 1 136 ? 33.970 -10.742 37.070 1.00 92.00 136 LEU A CA 1
ATOM 1055 C C . LEU A 1 136 ? 34.713 -10.254 38.310 1.00 92.00 136 LEU A C 1
ATOM 1057 O O . LEU A 1 136 ? 34.123 -9.692 39.235 1.00 92.00 136 LEU A O 1
ATOM 1061 N N . ARG A 1 137 ? 36.013 -10.529 38.357 1.00 86.94 137 ARG A N 1
ATOM 1062 C CA . ARG A 1 137 ? 36.900 -10.111 39.438 1.00 86.94 137 ARG A CA 1
ATOM 1063 C C . ARG A 1 137 ? 38.049 -9.322 38.833 1.00 86.94 137 ARG A C 1
ATOM 1065 O O . ARG A 1 137 ? 38.961 -9.952 38.290 1.00 86.94 137 ARG A O 1
ATOM 1072 N N . PRO A 1 138 ? 38.016 -7.985 38.939 1.00 75.06 138 PRO A N 1
ATOM 1073 C CA . PRO A 1 138 ? 39.096 -7.146 38.463 1.00 75.06 138 PRO A CA 1
ATOM 1074 C C . PRO A 1 138 ? 40.450 -7.558 39.036 1.00 75.06 138 PRO A C 1
ATOM 1076 O O . PRO A 1 138 ? 40.556 -8.109 40.139 1.00 75.06 138 PRO A O 1
ATOM 1079 N N . THR A 1 139 ? 41.499 -7.258 38.284 1.00 72.25 139 THR A N 1
ATOM 1080 C CA . THR A 1 139 ? 42.885 -7.429 38.708 1.00 72.25 139 THR A CA 1
ATOM 1081 C C . THR A 1 139 ? 43.132 -6.582 39.962 1.00 72.25 139 THR A C 1
ATOM 1083 O O . THR A 1 139 ? 42.509 -5.540 40.163 1.00 72.25 139 THR A O 1
ATOM 1086 N N . ALA A 1 140 ? 44.001 -7.051 40.859 1.00 58.53 140 ALA A N 1
ATOM 1087 C CA . ALA A 1 140 ? 44.180 -6.463 42.186 1.00 58.53 140 ALA A CA 1
ATOM 1088 C C . ALA A 1 140 ? 44.397 -4.932 42.141 1.00 58.53 140 ALA A C 1
ATOM 1090 O O . ALA A 1 140 ? 45.401 -4.469 41.606 1.00 58.53 140 ALA A O 1
ATOM 1091 N N . GLY A 1 141 ? 43.474 -4.163 42.737 1.00 58.72 141 GLY A N 1
ATOM 1092 C CA . GLY A 1 141 ? 43.593 -2.704 42.884 1.00 58.72 141 GLY A CA 1
ATOM 1093 C C . GLY A 1 141 ? 42.314 -1.887 42.653 1.00 58.72 141 GLY A C 1
ATOM 1094 O O . GLY A 1 141 ? 42.276 -0.741 43.086 1.00 58.72 141 GLY A O 1
ATOM 1095 N N . THR A 1 142 ? 41.269 -2.453 42.039 1.00 60.00 142 THR A N 1
ATOM 1096 C CA . THR A 1 142 ? 40.019 -1.743 41.675 1.00 60.00 142 THR A CA 1
ATOM 1097 C C . THR A 1 142 ? 38.785 -2.406 42.299 1.00 60.00 142 THR A C 1
ATOM 1099 O O . THR A 1 142 ? 37.920 -2.936 41.610 1.00 60.00 142 THR A O 1
ATOM 1102 N N . ALA A 1 143 ? 38.732 -2.460 43.634 1.00 56.91 143 ALA A N 1
ATOM 1103 C CA . ALA A 1 143 ? 37.694 -3.205 44.360 1.00 56.91 143 ALA A CA 1
ATOM 1104 C C . ALA A 1 143 ? 36.323 -2.500 44.425 1.00 56.91 143 ALA A C 1
ATOM 1106 O O . ALA A 1 143 ? 35.341 -3.119 44.830 1.00 56.91 143 ALA A O 1
ATOM 1107 N N . ASP A 1 144 ? 36.253 -1.217 44.072 1.00 61.47 144 ASP A N 1
ATOM 1108 C CA . ASP A 1 144 ? 35.093 -0.342 44.263 1.00 61.47 144 ASP A CA 1
ATOM 1109 C C . ASP A 1 144 ? 34.420 0.114 42.956 1.00 61.47 144 ASP A C 1
ATOM 1111 O O . ASP A 1 144 ? 33.485 0.915 43.003 1.00 61.47 144 ASP A O 1
ATOM 1115 N N . ALA A 1 145 ? 34.845 -0.406 41.800 1.00 69.19 145 ALA A N 1
ATOM 1116 C CA . ALA A 1 145 ? 34.284 -0.043 40.503 1.00 69.19 145 ALA A CA 1
ATOM 1117 C C . ALA A 1 145 ? 34.361 -1.189 39.485 1.00 69.19 145 ALA A C 1
ATOM 1119 O O . ALA A 1 145 ? 35.281 -2.005 39.522 1.00 69.19 145 ALA A O 1
ATOM 1120 N N . GLY A 1 146 ? 33.419 -1.196 38.541 1.00 83.94 146 GLY A N 1
ATOM 1121 C CA . GLY A 1 146 ? 33.399 -2.120 37.405 1.00 83.94 146 GLY A CA 1
ATOM 1122 C C . GLY A 1 146 ? 32.280 -3.153 37.476 1.00 83.94 146 GLY A C 1
ATOM 1123 O O . GLY A 1 146 ? 31.572 -3.279 38.480 1.00 83.94 146 GLY A O 1
ATOM 1124 N N . VAL A 1 147 ? 32.111 -3.888 36.380 1.00 91.81 147 VAL A N 1
ATOM 1125 C CA . VAL A 1 147 ? 31.092 -4.936 36.253 1.00 91.81 147 VAL A CA 1
ATOM 1126 C C . VAL A 1 147 ? 31.478 -6.108 37.149 1.00 91.81 147 VAL A C 1
ATOM 1128 O O . VAL A 1 147 ? 32.590 -6.623 37.070 1.00 91.81 147 VAL A O 1
ATOM 1131 N N . THR A 1 148 ? 30.559 -6.545 38.006 1.00 92.44 148 THR A N 1
ATOM 1132 C CA . THR A 1 148 ? 30.777 -7.625 38.979 1.00 92.44 148 THR A CA 1
ATOM 1133 C C . THR A 1 148 ? 30.141 -8.933 38.530 1.00 92.44 148 THR A C 1
ATOM 1135 O O . THR A 1 148 ? 30.615 -10.016 38.889 1.00 92.44 148 THR A O 1
ATOM 1138 N N . SER A 1 149 ? 29.049 -8.876 37.763 1.00 95.12 149 SER A N 1
ATOM 1139 C CA . SER A 1 149 ? 28.340 -10.066 37.291 1.00 95.12 149 SER A CA 1
ATOM 1140 C C . SER A 1 149 ? 27.563 -9.829 36.001 1.00 95.12 149 SER A C 1
ATOM 1142 O O . SER A 1 149 ? 26.976 -8.769 35.801 1.00 95.12 149 SER A O 1
ATOM 1144 N N . ILE A 1 150 ? 27.510 -10.860 35.157 1.00 96.50 150 ILE A N 1
ATOM 1145 C CA . ILE A 1 150 ? 26.740 -10.893 33.909 1.00 96.50 150 ILE A CA 1
ATOM 1146 C C . ILE A 1 150 ? 25.898 -12.167 33.900 1.00 96.50 150 ILE A C 1
ATOM 1148 O O . ILE A 1 150 ? 26.410 -13.258 34.148 1.00 96.50 150 ILE A O 1
ATOM 1152 N N . TRP A 1 151 ? 24.611 -12.035 33.601 1.00 96.88 151 TRP A N 1
ATOM 1153 C CA . TRP A 1 151 ? 23.684 -13.143 33.406 1.00 96.88 151 TRP A CA 1
ATOM 1154 C C . TRP A 1 151 ? 23.331 -13.232 31.933 1.00 96.88 151 TRP A C 1
ATOM 1156 O O . TRP A 1 151 ? 22.823 -12.271 31.349 1.00 96.88 151 TRP A O 1
ATOM 1166 N N . ILE A 1 152 ? 23.578 -14.397 31.350 1.00 93.38 152 ILE A N 1
ATOM 1167 C CA . ILE A 1 152 ? 23.377 -14.653 29.930 1.00 93.38 152 ILE A CA 1
ATOM 1168 C C . ILE A 1 152 ? 22.438 -15.839 29.732 1.00 93.38 152 ILE A C 1
ATOM 1170 O O . ILE A 1 152 ? 22.554 -16.861 30.412 1.00 93.38 152 ILE A O 1
ATOM 1174 N N . ALA A 1 153 ? 21.485 -15.680 28.821 1.00 91.38 153 ALA A N 1
ATOM 1175 C CA . ALA A 1 153 ? 20.467 -16.670 28.509 1.00 91.38 153 ALA A CA 1
ATOM 1176 C C . ALA A 1 153 ? 20.521 -17.041 27.025 1.00 91.38 153 ALA A C 1
ATOM 1178 O O . ALA A 1 153 ? 20.735 -16.180 26.165 1.00 91.38 153 ALA A O 1
ATOM 1179 N N . LYS A 1 154 ? 20.290 -18.321 26.721 1.00 85.75 154 LYS A N 1
ATOM 1180 C CA . LYS A 1 154 ? 20.233 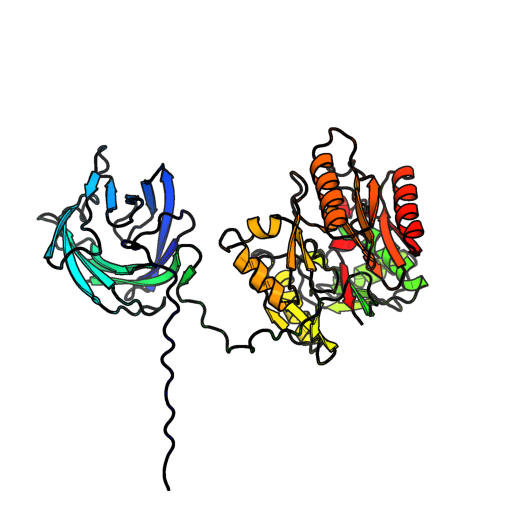-18.795 25.333 1.00 85.75 154 LYS A CA 1
ATOM 1181 C C . LYS A 1 154 ? 19.088 -18.132 24.568 1.00 85.75 154 LYS A C 1
ATOM 1183 O O . LYS A 1 154 ? 18.007 -17.941 25.124 1.00 85.75 154 LYS A O 1
ATOM 1188 N N . GLY A 1 155 ? 19.338 -17.771 23.313 1.00 81.06 155 GLY A N 1
ATOM 1189 C CA . GLY A 1 155 ? 18.392 -17.094 22.423 1.00 81.06 155 GLY A CA 1
ATOM 1190 C C . GLY A 1 155 ? 18.037 -15.658 22.830 1.00 81.06 155 GLY A C 1
ATOM 1191 O O . GLY A 1 155 ? 17.226 -15.021 22.165 1.00 81.06 155 GLY A O 1
ATOM 1192 N N . ALA A 1 156 ? 18.608 -15.137 23.922 1.00 86.88 156 ALA A N 1
ATOM 1193 C CA . ALA A 1 156 ? 18.311 -13.799 24.431 1.00 86.88 156 ALA A CA 1
ATOM 1194 C C . ALA A 1 156 ? 19.560 -12.949 24.685 1.00 86.88 156 ALA A C 1
ATOM 1196 O O . ALA A 1 156 ? 19.447 -11.727 24.708 1.00 86.88 156 ALA A O 1
ATOM 1197 N N . GLY A 1 157 ? 20.745 -13.536 24.859 1.00 91.75 157 GLY A N 1
ATOM 1198 C CA . GLY A 1 157 ? 21.939 -12.770 25.203 1.00 91.75 157 GLY A CA 1
ATOM 1199 C C . GLY A 1 157 ? 21.967 -12.352 26.662 1.00 91.75 157 GLY A C 1
ATOM 1200 O O . GLY A 1 157 ? 21.511 -13.074 27.551 1.00 91.75 157 GLY A O 1
ATOM 1201 N N . VAL A 1 158 ? 22.579 -11.201 26.927 1.00 95.00 158 VAL A N 1
ATOM 1202 C CA . VAL A 1 158 ? 22.695 -10.672 28.286 1.00 95.00 158 VAL A CA 1
ATOM 1203 C C . VAL A 1 158 ? 21.313 -10.217 28.748 1.00 95.00 158 VAL A C 1
ATOM 1205 O O . VAL A 1 158 ? 20.689 -9.351 28.146 1.00 95.00 158 VAL A O 1
ATOM 1208 N N . VAL A 1 159 ? 20.812 -10.818 29.824 1.00 95.94 159 VAL A N 1
ATOM 1209 C CA . VAL A 1 159 ? 19.476 -10.513 30.368 1.00 95.94 159 VAL A CA 1
ATOM 1210 C C . VAL A 1 159 ? 19.552 -9.644 31.617 1.00 95.94 159 VAL A C 1
ATOM 1212 O O . VAL A 1 159 ? 18.585 -8.982 31.991 1.00 95.94 159 VAL A O 1
ATOM 1215 N N . LYS A 1 160 ? 20.712 -9.630 32.272 1.00 96.94 160 LYS A N 1
ATOM 1216 C CA . LYS A 1 160 ? 20.969 -8.860 33.484 1.00 96.94 160 LYS A CA 1
ATOM 1217 C C . LYS A 1 160 ? 22.472 -8.694 33.674 1.00 96.94 160 LYS A C 1
ATOM 1219 O O . LYS A 1 160 ? 23.237 -9.595 33.336 1.00 96.94 160 LYS A O 1
ATOM 1224 N N . TRP A 1 161 ? 22.895 -7.574 34.240 1.00 97.19 161 TRP A N 1
ATOM 1225 C CA . TRP A 1 161 ? 24.266 -7.384 34.712 1.00 97.19 161 TRP A CA 1
ATOM 1226 C C . TRP A 1 161 ? 24.290 -6.475 35.942 1.00 97.19 161 TRP A C 1
ATOM 1228 O O . TRP A 1 161 ? 23.321 -5.768 36.227 1.00 97.19 161 TRP A O 1
ATOM 1238 N N . ALA A 1 162 ? 25.374 -6.556 36.705 1.00 95.19 162 ALA A N 1
ATOM 1239 C CA . ALA A 1 162 ? 25.585 -5.760 37.903 1.00 95.19 162 ALA A CA 1
ATOM 1240 C C . ALA A 1 162 ? 26.978 -5.132 37.885 1.00 95.19 162 ALA A C 1
ATOM 1242 O O . ALA A 1 162 ? 27.930 -5.739 37.391 1.00 95.19 162 ALA A O 1
ATOM 1243 N N . GLU A 1 163 ? 27.089 -3.935 38.445 1.00 91.50 163 GLU A N 1
ATOM 1244 C CA . GLU A 1 163 ? 28.350 -3.225 38.646 1.00 91.50 163 GLU A CA 1
ATOM 1245 C C . GLU A 1 163 ? 28.452 -2.652 40.052 1.00 91.50 163 GLU A C 1
ATOM 1247 O O . GLU A 1 163 ? 27.452 -2.326 40.698 1.00 91.50 163 GLU A O 1
ATOM 1252 N N . GLN A 1 164 ? 29.686 -2.487 40.511 1.00 87.44 164 GLN A N 1
ATOM 1253 C CA . GLN A 1 164 ? 29.979 -1.732 41.713 1.00 87.44 164 GLN A CA 1
ATOM 1254 C C . GLN A 1 164 ? 30.081 -0.241 41.370 1.00 87.44 164 GLN A C 1
ATOM 1256 O O . GLN A 1 164 ? 30.770 0.148 40.426 1.00 87.44 164 GLN A O 1
ATOM 1261 N N . SER A 1 165 ? 29.413 0.600 42.162 1.00 80.50 165 SER A N 1
ATOM 1262 C CA . SER A 1 165 ? 29.503 2.060 42.068 1.00 80.50 165 SER A CA 1
ATOM 1263 C C . SER A 1 165 ? 29.640 2.700 43.454 1.00 80.50 165 SER A C 1
ATOM 1265 O O . SER A 1 165 ? 29.442 2.043 44.482 1.00 80.50 165 SER A O 1
ATOM 1267 N N . PHE A 1 166 ? 29.884 4.015 43.492 1.00 70.00 166 PHE A N 1
ATOM 1268 C CA . PHE A 1 166 ? 29.887 4.796 44.735 1.00 70.00 166 PHE A CA 1
ATOM 1269 C C . PHE A 1 166 ? 28.520 4.817 45.450 1.00 70.00 166 PHE A C 1
ATOM 1271 O O . PHE A 1 166 ? 28.465 5.066 46.651 1.00 70.00 166 PHE A O 1
ATOM 1278 N N . MET A 1 167 ? 27.421 4.539 44.736 1.00 71.00 167 MET A N 1
ATOM 1279 C CA . MET A 1 167 ? 26.070 4.408 45.303 1.00 71.00 167 MET A CA 1
ATOM 1280 C C . MET A 1 167 ? 25.757 2.974 45.769 1.00 71.00 167 MET A C 1
ATOM 1282 O O . MET A 1 167 ? 24.611 2.668 46.092 1.00 71.00 167 MET A O 1
ATOM 1286 N N . GLY A 1 168 ? 26.758 2.087 45.797 1.00 78.44 168 GLY A N 1
ATOM 1287 C CA . GLY A 1 168 ? 26.582 0.651 46.008 1.00 78.44 168 GLY A CA 1
ATOM 1288 C C . GLY A 1 168 ? 26.367 -0.111 44.698 1.00 78.44 168 GLY A C 1
ATOM 1289 O O . GLY A 1 168 ? 26.504 0.456 43.608 1.00 78.44 168 GLY A O 1
ATOM 1290 N N . GLU A 1 169 ? 26.043 -1.401 44.809 1.00 87.88 169 GLU A N 1
ATOM 1291 C CA . GLU A 1 169 ? 25.769 -2.265 43.654 1.00 87.88 169 GLU A CA 1
ATOM 1292 C C . GLU A 1 169 ? 24.614 -1.700 42.815 1.00 87.88 169 GLU A C 1
ATOM 1294 O O . GLU A 1 169 ? 23.536 -1.393 43.329 1.00 87.88 169 GLU A O 1
ATOM 1299 N N . GLN A 1 170 ? 24.857 -1.539 41.518 1.00 91.56 170 GLN A N 1
ATOM 1300 C CA . GLN A 1 170 ? 23.864 -1.131 40.535 1.00 91.56 170 GLN A CA 1
ATOM 1301 C C . GLN A 1 170 ? 23.520 -2.332 39.669 1.00 91.56 170 GLN A C 1
ATOM 1303 O O . GLN A 1 170 ? 24.406 -2.988 39.126 1.00 91.56 170 GLN A O 1
ATOM 1308 N N . VAL A 1 171 ? 22.227 -2.611 39.533 1.00 96.12 171 VAL A N 1
ATOM 1309 C CA . VAL A 1 171 ? 21.728 -3.760 38.778 1.00 96.12 171 VAL A CA 1
ATOM 1310 C C . VAL A 1 171 ? 20.936 -3.262 37.583 1.00 96.12 171 VAL A C 1
ATOM 1312 O O . VAL A 1 171 ? 20.006 -2.469 37.733 1.00 96.12 171 VAL A O 1
ATOM 1315 N N . TYR A 1 172 ? 21.282 -3.762 36.405 1.00 97.06 172 TYR A N 1
ATOM 1316 C CA . TYR A 1 172 ? 20.616 -3.458 35.149 1.00 97.06 172 TYR A CA 1
ATOM 1317 C C . TYR A 1 172 ? 19.919 -4.713 34.658 1.00 97.06 172 TYR A C 1
ATOM 1319 O O . TYR A 1 172 ? 20.541 -5.761 34.479 1.00 97.06 172 TYR A O 1
ATOM 1327 N N . GLU A 1 173 ? 18.617 -4.606 34.430 1.00 97.12 173 GLU A N 1
ATOM 1328 C CA . GLU A 1 173 ? 17.799 -5.722 33.965 1.00 97.12 173 GLU A CA 1
ATOM 1329 C C . GLU A 1 173 ? 17.243 -5.422 32.584 1.00 97.12 173 GLU A C 1
ATOM 1331 O O . GLU A 1 173 ? 16.881 -4.280 32.283 1.00 97.12 173 GLU A O 1
ATOM 1336 N N . LEU A 1 174 ? 17.197 -6.450 31.737 1.00 95.31 174 LEU A N 1
ATOM 1337 C CA . LEU A 1 174 ? 16.693 -6.331 30.382 1.00 95.31 174 LEU A CA 1
ATOM 1338 C C . LEU A 1 174 ? 15.220 -5.930 30.421 1.00 95.31 174 LEU A C 1
ATOM 1340 O O . LEU A 1 174 ? 14.397 -6.602 31.048 1.00 95.31 174 LEU A O 1
ATOM 1344 N N . THR A 1 175 ? 14.891 -4.839 29.742 1.00 89.19 175 THR A N 1
ATOM 1345 C CA . THR A 1 175 ? 13.523 -4.330 29.620 1.00 89.19 175 THR A CA 1
ATOM 1346 C C . THR A 1 175 ? 12.965 -4.492 28.226 1.00 89.19 175 THR A C 1
ATOM 1348 O O . THR A 1 175 ? 11.760 -4.674 28.095 1.00 89.19 175 THR A O 1
ATOM 1351 N N . ALA A 1 176 ? 13.817 -4.477 27.201 1.00 78.19 176 ALA A N 1
ATOM 1352 C CA . ALA A 1 176 ? 13.437 -4.914 25.870 1.00 78.19 176 ALA A CA 1
ATOM 1353 C C . ALA A 1 176 ? 14.642 -5.400 25.062 1.00 78.19 176 ALA A C 1
ATOM 1355 O O . ALA A 1 176 ? 15.752 -4.932 25.291 1.00 78.19 176 ALA A O 1
ATOM 1356 N N . ALA A 1 177 ? 14.446 -6.282 24.089 1.00 85.25 177 ALA A N 1
ATOM 1357 C CA . ALA A 1 177 ? 15.491 -6.638 23.128 1.00 85.25 177 ALA A CA 1
ATOM 1358 C C . ALA A 1 177 ? 14.908 -7.006 21.767 1.00 85.25 177 ALA A C 1
ATOM 1360 O O . ALA A 1 177 ? 13.766 -7.445 21.689 1.00 85.25 177 ALA A O 1
ATOM 1361 N N . MET A 1 178 ? 15.717 -6.876 20.721 1.00 77.19 178 MET A N 1
ATOM 1362 C CA . MET A 1 178 ? 15.554 -7.554 19.440 1.00 77.19 178 MET A CA 1
ATOM 1363 C C . MET A 1 178 ? 16.714 -8.538 19.307 1.00 77.19 178 MET A C 1
ATOM 1365 O O . MET A 1 178 ? 17.865 -8.107 19.238 1.00 77.19 178 MET A O 1
ATOM 1369 N N . VAL A 1 179 ? 16.420 -9.836 19.296 1.00 78.44 179 VAL A N 1
ATOM 1370 C CA . VAL A 1 179 ? 17.414 -10.907 19.163 1.00 78.44 179 VAL A CA 1
ATOM 1371 C C . VAL A 1 179 ? 16.961 -11.832 18.048 1.00 78.44 179 VAL A C 1
ATOM 1373 O O . VAL A 1 179 ? 15.920 -12.474 18.156 1.00 78.44 179 VAL A O 1
ATOM 1376 N N . ASP A 1 180 ? 17.691 -11.828 16.937 1.00 71.50 180 ASP A N 1
ATOM 1377 C CA . ASP A 1 180 ? 17.442 -12.692 15.776 1.00 71.50 180 ASP A CA 1
ATOM 1378 C C . ASP A 1 180 ? 16.006 -12.631 15.242 1.00 71.50 180 ASP A C 1
ATOM 1380 O O . ASP A 1 180 ? 15.429 -13.619 14.795 1.00 71.50 180 ASP A O 1
ATOM 1384 N N . GLY A 1 181 ? 15.424 -11.428 15.277 1.00 52.72 181 GLY A N 1
ATOM 1385 C CA . GLY A 1 181 ? 14.058 -11.159 14.819 1.00 52.72 181 GLY A CA 1
ATOM 1386 C C . GLY A 1 181 ? 12.966 -11.416 15.866 1.00 52.72 181 GLY A C 1
ATOM 1387 O O . GLY A 1 181 ? 11.799 -11.117 15.603 1.00 52.72 181 GLY A O 1
ATOM 1388 N N . GLY A 1 182 ? 13.314 -11.923 17.053 1.00 61.84 182 GLY A N 1
ATOM 1389 C CA . GLY A 1 182 ? 12.428 -12.028 18.213 1.00 61.84 182 GLY A CA 1
ATOM 1390 C C . GLY A 1 182 ? 12.503 -10.787 19.105 1.00 61.84 182 GLY A C 1
ATOM 1391 O O . GLY A 1 182 ? 13.592 -10.306 19.411 1.00 61.84 182 GLY A O 1
ATOM 1392 N N . MET A 1 183 ? 11.350 -10.269 19.544 1.00 68.50 183 MET A N 1
ATOM 1393 C CA . MET A 1 183 ? 11.286 -9.128 20.465 1.00 68.50 183 MET A CA 1
ATOM 1394 C C . MET A 1 183 ? 11.013 -9.591 21.899 1.00 68.50 183 MET A C 1
ATOM 1396 O O . MET A 1 183 ? 10.105 -10.389 22.125 1.00 68.50 183 MET A O 1
ATOM 1400 N N . LEU A 1 184 ? 11.784 -9.077 22.856 1.00 76.56 184 LEU A N 1
ATOM 1401 C CA . LEU A 1 184 ? 11.625 -9.286 24.297 1.00 76.56 184 LEU A CA 1
ATOM 1402 C C . LEU A 1 184 ? 11.157 -7.967 24.964 1.00 76.56 184 LEU A C 1
ATOM 1404 O O . LEU A 1 184 ? 11.637 -6.920 24.533 1.00 76.56 184 LEU A O 1
ATOM 1408 N N . PRO A 1 185 ? 10.248 -7.972 25.966 1.00 57.88 185 PRO A N 1
ATOM 1409 C CA . PRO A 1 185 ? 9.361 -9.093 26.244 1.00 57.88 185 PRO A CA 1
ATOM 1410 C C . PRO A 1 185 ? 8.605 -9.457 24.978 1.00 57.88 185 PRO A C 1
ATOM 1412 O O . PRO A 1 185 ? 8.271 -8.576 24.180 1.00 57.88 185 PRO A O 1
ATOM 1415 N N . ALA A 1 186 ? 8.370 -10.761 24.792 1.00 48.00 186 ALA A N 1
ATOM 1416 C CA . ALA A 1 186 ? 7.425 -11.209 23.785 1.00 48.00 186 ALA A CA 1
ATOM 1417 C C . ALA A 1 186 ? 6.171 -10.380 24.023 1.00 48.00 186 ALA A C 1
ATOM 1419 O O . ALA A 1 186 ? 5.638 -10.391 25.138 1.00 48.00 186 ALA A O 1
ATOM 1420 N N . GLN A 1 187 ? 5.802 -9.569 23.026 1.00 37.72 187 GLN A N 1
ATOM 1421 C CA . GLN A 1 187 ? 4.607 -8.740 23.093 1.00 37.72 187 GLN A CA 1
ATOM 1422 C C . GLN A 1 187 ? 3.511 -9.625 23.685 1.00 37.72 187 GLN A C 1
ATOM 1424 O O . GLN A 1 187 ? 3.344 -10.739 23.170 1.00 37.72 187 GLN A O 1
ATOM 1429 N N . PRO A 1 188 ? 2.863 -9.220 24.799 1.00 30.62 188 PRO A N 1
ATOM 1430 C CA . PRO A 1 188 ? 1.845 -10.050 25.415 1.00 30.62 188 PRO A CA 1
ATOM 1431 C C . PRO A 1 188 ? 0.925 -10.486 24.294 1.00 30.62 188 PRO A C 1
ATOM 1433 O O . PRO A 1 188 ? 0.458 -9.637 23.528 1.00 30.62 188 PRO A O 1
ATOM 1436 N N . SER A 1 189 ? 0.752 -11.802 24.148 1.00 29.66 189 SER A N 1
ATOM 1437 C CA . SER A 1 189 ? -0.249 -12.329 23.240 1.00 29.66 189 SER A CA 1
ATOM 1438 C C . SER A 1 189 ? -1.518 -11.577 23.592 1.00 29.66 189 SER A C 1
ATOM 1440 O O . SER A 1 189 ? -2.042 -11.735 24.702 1.00 29.66 189 SER A O 1
ATOM 1442 N N . GLN A 1 190 ? -1.954 -10.696 22.690 1.00 28.56 190 GLN A N 1
ATOM 1443 C CA . GLN A 1 190 ? -3.277 -10.119 22.793 1.00 28.56 190 GLN A CA 1
ATOM 1444 C C . GLN A 1 190 ? -4.242 -11.284 23.032 1.00 28.56 190 GLN A C 1
ATOM 1446 O O . GLN A 1 190 ? -3.956 -12.386 22.538 1.00 28.56 190 GLN A O 1
ATOM 1451 N N . PRO A 1 191 ? -5.324 -11.082 23.815 1.00 23.17 191 PRO A N 1
ATOM 1452 C CA . PRO A 1 191 ? -6.367 -12.087 23.946 1.00 23.17 191 PRO A CA 1
ATOM 1453 C C . PRO A 1 191 ? -6.577 -12.679 22.567 1.00 23.17 191 PRO A C 1
ATOM 1455 O O . PRO A 1 191 ? -6.750 -11.919 21.614 1.00 23.17 191 PRO A O 1
ATOM 1458 N N . THR A 1 192 ? -6.399 -13.992 22.458 1.00 26.91 192 THR A N 1
ATOM 1459 C CA . THR A 1 192 ? -6.490 -14.697 21.195 1.00 26.91 192 THR A CA 1
ATOM 1460 C C . THR A 1 192 ? -7.857 -14.394 20.610 1.00 26.91 192 THR A C 1
ATOM 1462 O O . THR A 1 192 ? -8.851 -15.039 20.935 1.00 26.91 192 THR A O 1
ATOM 1465 N N . THR A 1 193 ? -7.908 -13.403 19.718 1.00 29.39 193 THR A N 1
ATOM 1466 C CA . THR A 1 193 ? -8.831 -13.444 18.601 1.00 29.39 193 THR A CA 1
ATOM 1467 C C . THR A 1 193 ? -8.620 -14.837 18.018 1.00 29.39 193 THR A C 1
ATOM 1469 O O . THR A 1 193 ? -7.456 -15.215 17.816 1.00 29.39 193 THR A O 1
ATOM 1472 N N . PRO A 1 194 ? -9.683 -15.650 17.899 1.00 28.00 194 PRO A N 1
ATOM 1473 C CA . PRO A 1 194 ? -9.558 -17.031 17.473 1.00 28.00 194 PRO A CA 1
ATOM 1474 C C . PRO A 1 194 ? -8.641 -17.110 16.257 1.00 28.00 194 PRO A C 1
ATOM 1476 O O . PRO A 1 194 ? -8.625 -16.178 15.448 1.00 28.00 194 PRO A O 1
ATOM 1479 N N . ALA A 1 195 ? -7.880 -18.207 16.157 1.00 30.61 195 ALA A N 1
ATOM 1480 C CA . ALA A 1 195 ? -7.188 -18.586 14.931 1.00 30.61 195 ALA A CA 1
ATOM 1481 C C . ALA A 1 195 ? -8.031 -18.136 13.737 1.00 30.61 195 ALA A C 1
ATOM 1483 O O . ALA A 1 195 ? -9.225 -18.448 13.724 1.00 30.61 195 ALA A O 1
ATOM 1484 N N . SER A 1 196 ? -7.444 -17.365 12.810 1.00 33.81 196 SER A N 1
ATOM 1485 C CA . SER A 1 196 ? -8.152 -16.993 11.587 1.00 33.81 196 SER A CA 1
ATOM 1486 C C . SER A 1 196 ? -8.748 -18.288 11.042 1.00 33.81 196 SER A C 1
ATOM 1488 O O . SER A 1 196 ? -7.978 -19.223 10.779 1.00 33.81 196 SER A O 1
ATOM 1490 N N . PRO A 1 197 ? -10.084 -18.438 10.993 1.00 39.78 197 PRO A N 1
ATOM 1491 C CA . PRO A 1 197 ? -10.631 -19.626 10.392 1.00 39.78 197 PRO A CA 1
ATOM 1492 C C . PRO A 1 197 ? -10.179 -19.596 8.935 1.00 39.78 197 PRO A C 1
ATOM 1494 O O . PRO A 1 197 ? -10.005 -18.531 8.339 1.00 39.78 197 PRO A O 1
ATOM 1497 N N . ALA A 1 198 ? -10.045 -20.764 8.325 1.00 50.34 198 ALA A N 1
ATOM 1498 C CA . ALA A 1 198 ? -10.345 -20.845 6.908 1.00 50.34 198 ALA A CA 1
ATOM 1499 C C . ALA A 1 198 ? -11.719 -20.165 6.702 1.00 50.34 198 ALA A C 1
ATOM 1501 O O . ALA A 1 198 ? -12.735 -20.723 7.114 1.00 50.34 198 ALA A O 1
ATOM 1502 N N . GLY A 1 199 ? -11.743 -18.913 6.229 1.00 67.25 199 GLY A N 1
ATOM 1503 C CA . GLY A 1 199 ? -12.954 -18.098 6.345 1.00 67.25 199 GLY A CA 1
ATOM 1504 C C . GLY A 1 199 ? -12.842 -16.598 6.064 1.00 67.25 199 GLY A C 1
ATOM 1505 O O . GLY A 1 199 ? -13.801 -15.902 6.355 1.00 67.25 199 GLY A O 1
ATOM 1506 N N . GLN A 1 200 ? -11.746 -16.074 5.509 1.00 82.75 200 GLN A N 1
ATOM 1507 C CA . GLN A 1 200 ? -11.711 -14.698 4.985 1.00 82.75 200 GLN A CA 1
ATOM 1508 C C . GLN A 1 200 ? -11.602 -14.708 3.466 1.00 82.75 200 GLN A C 1
ATOM 1510 O O . GLN A 1 200 ? -10.943 -15.578 2.899 1.00 82.75 200 GLN A O 1
ATOM 1515 N N . VAL A 1 201 ? -12.216 -13.724 2.816 1.00 86.62 201 VAL A N 1
ATOM 1516 C CA . VAL A 1 201 ? -12.074 -13.481 1.378 1.00 86.62 201 VAL A CA 1
ATOM 1517 C C . VAL A 1 201 ? -11.744 -12.011 1.169 1.00 86.62 201 VAL A C 1
ATOM 1519 O O . VAL A 1 201 ? -12.507 -11.143 1.585 1.00 86.62 201 VAL A O 1
ATOM 1522 N N . ALA A 1 202 ? -10.622 -11.726 0.511 1.00 91.06 202 ALA A N 1
ATOM 1523 C CA . ALA A 1 202 ? -10.305 -10.393 0.008 1.00 91.06 202 ALA A CA 1
ATOM 1524 C C . ALA A 1 202 ? -10.979 -10.204 -1.363 1.00 91.06 202 ALA A C 1
ATOM 1526 O O . ALA A 1 202 ? -10.566 -10.873 -2.315 1.00 91.06 202 ALA A O 1
ATOM 1527 N N . PRO A 1 203 ? -12.013 -9.350 -1.497 1.00 92.12 203 PRO A N 1
ATOM 1528 C CA . PRO A 1 203 ? -12.650 -9.102 -2.786 1.00 92.12 203 PRO A CA 1
ATOM 1529 C C . PRO A 1 203 ? -11.656 -8.518 -3.792 1.00 92.12 203 PRO A C 1
ATOM 1531 O O . PRO A 1 203 ? -10.750 -7.769 -3.424 1.00 92.12 203 PRO A O 1
ATOM 1534 N N . THR A 1 204 ? -11.840 -8.839 -5.070 1.00 92.50 204 THR A N 1
ATOM 1535 C CA . THR A 1 204 ? -11.041 -8.238 -6.140 1.00 92.50 204 THR A CA 1
ATOM 1536 C C . THR A 1 204 ? -11.425 -6.778 -6.355 1.00 92.50 204 THR A C 1
ATOM 1538 O O . THR A 1 204 ? -12.536 -6.345 -6.040 1.00 92.50 204 THR A O 1
ATOM 1541 N N . GLU A 1 205 ? -10.519 -6.005 -6.946 1.00 94.94 205 GLU A N 1
ATOM 1542 C CA . GLU A 1 205 ? -10.799 -4.601 -7.269 1.00 94.94 205 GLU A CA 1
ATOM 1543 C C . GLU A 1 205 ? -11.791 -4.442 -8.427 1.00 94.94 205 GLU A C 1
ATOM 1545 O O . GLU A 1 205 ? -12.403 -3.388 -8.577 1.00 94.94 205 GLU A O 1
ATOM 1550 N N . HIS A 1 206 ? -11.961 -5.482 -9.250 1.00 92.81 206 HIS A N 1
ATOM 1551 C CA . HIS A 1 206 ? -12.956 -5.520 -10.324 1.00 92.81 206 HIS A CA 1
ATOM 1552 C C . HIS A 1 206 ? -14.323 -6.047 -9.877 1.00 92.81 206 HIS A C 1
ATOM 1554 O O . HIS A 1 206 ? -15.253 -6.036 -10.681 1.00 92.81 206 HIS A O 1
ATOM 1560 N N . ALA A 1 207 ? -14.460 -6.499 -8.625 1.00 91.00 207 ALA A N 1
ATOM 1561 C CA . ALA A 1 207 ? -15.752 -6.878 -8.063 1.00 91.00 207 ALA A CA 1
ATOM 1562 C C . ALA A 1 207 ? -16.687 -5.662 -7.932 1.00 91.00 207 ALA A C 1
ATOM 1564 O O . ALA A 1 207 ? -16.272 -4.510 -8.082 1.00 91.00 207 ALA A O 1
ATOM 1565 N N . ASP A 1 208 ? -17.952 -5.919 -7.600 1.00 92.81 208 ASP A N 1
ATOM 1566 C CA . ASP A 1 208 ? -18.917 -4.859 -7.320 1.00 92.81 208 ASP A CA 1
ATOM 1567 C C . ASP A 1 208 ? -18.488 -4.027 -6.099 1.00 92.81 208 ASP A C 1
ATOM 1569 O O . ASP A 1 208 ? -18.393 -4.526 -4.972 1.00 92.81 208 ASP A O 1
ATOM 1573 N N . GLN A 1 209 ? -18.282 -2.729 -6.324 1.00 95.88 209 GLN A N 1
ATOM 1574 C CA . GLN A 1 209 ? -17.881 -1.765 -5.301 1.00 95.88 209 GLN A CA 1
ATOM 1575 C C . GLN A 1 209 ? -19.078 -0.909 -4.866 1.00 95.88 209 GLN A C 1
ATOM 1577 O O . GLN A 1 209 ? -19.937 -0.517 -5.669 1.00 95.88 209 GLN A O 1
ATOM 1582 N N . GLU A 1 210 ? -19.163 -0.626 -3.569 1.00 96.56 210 GLU A N 1
ATOM 1583 C CA . GLU A 1 210 ? -20.119 0.328 -3.010 1.00 96.56 210 GLU A CA 1
ATOM 1584 C C . GLU A 1 210 ? -19.686 1.762 -3.319 1.00 96.56 210 GLU A C 1
ATOM 1586 O O . GLU A 1 210 ? -20.494 2.562 -3.799 1.00 96.56 210 GLU A O 1
ATOM 1591 N N . LEU A 1 211 ? -18.418 2.074 -3.048 1.00 97.75 211 LEU A N 1
ATOM 1592 C CA . LEU A 1 211 ? -17.840 3.402 -3.216 1.00 97.75 211 LEU A CA 1
ATOM 1593 C C . LEU A 1 211 ? -16.322 3.333 -3.415 1.00 97.75 211 LEU A C 1
ATOM 1595 O O . LEU A 1 211 ? -15.702 2.296 -3.167 1.00 97.75 211 LEU A O 1
ATOM 1599 N N . ILE A 1 212 ? -15.733 4.457 -3.827 1.00 98.56 212 ILE A N 1
ATOM 1600 C CA . ILE A 1 212 ? -14.284 4.690 -3.758 1.00 98.56 212 ILE A CA 1
ATOM 1601 C C . ILE A 1 212 ? -13.993 5.732 -2.677 1.00 98.56 212 ILE A C 1
ATOM 1603 O O . ILE A 1 212 ? -14.555 6.827 -2.688 1.00 98.56 212 ILE A O 1
ATOM 1607 N N . LEU A 1 213 ? -13.108 5.389 -1.753 1.00 98.31 213 LEU A N 1
ATOM 1608 C CA . LEU A 1 213 ? -12.575 6.271 -0.726 1.00 98.31 213 LEU A CA 1
ATOM 1609 C C . LEU A 1 213 ? -11.338 7.001 -1.264 1.00 98.31 213 LEU A C 1
ATOM 1611 O O . LEU A 1 213 ? -10.496 6.378 -1.902 1.00 98.31 213 LEU A O 1
ATOM 1615 N N . TRP A 1 214 ? -11.211 8.298 -0.995 1.00 98.19 214 TRP A N 1
ATOM 1616 C CA . TRP A 1 214 ? -10.160 9.175 -1.517 1.00 98.19 214 TRP A CA 1
ATOM 1617 C C . TRP A 1 214 ? -9.438 9.914 -0.387 1.00 98.19 214 TRP A C 1
ATOM 1619 O O . TRP A 1 214 ? -10.085 10.408 0.539 1.00 98.19 214 TRP A O 1
ATOM 1629 N N . GLY A 1 215 ? -8.111 10.037 -0.480 1.00 97.12 215 GLY A N 1
ATOM 1630 C CA . GLY A 1 215 ? -7.305 10.833 0.455 1.00 97.12 215 GLY A CA 1
ATOM 1631 C C . GLY A 1 215 ? -7.296 12.306 0.051 1.00 97.12 215 GLY A C 1
ATOM 1632 O O . GLY A 1 215 ? -6.757 12.667 -0.990 1.00 97.12 215 GLY A O 1
ATOM 1633 N N . CYS A 1 216 ? -7.914 13.181 0.835 1.00 94.69 216 CYS A N 1
ATOM 1634 C CA . CYS A 1 216 ? -8.263 14.538 0.408 1.00 94.69 216 CYS A CA 1
ATOM 1635 C C . CYS A 1 216 ? -7.629 15.655 1.259 1.00 94.69 216 CYS A C 1
ATOM 1637 O O . CYS A 1 216 ? -8.105 16.789 1.249 1.00 94.69 216 CYS A O 1
ATOM 1639 N N . ASN A 1 217 ? -6.577 15.370 2.017 1.00 88.94 217 ASN A N 1
ATOM 1640 C CA . ASN A 1 217 ? -5.963 16.338 2.929 1.00 88.94 217 ASN A CA 1
ATOM 1641 C C . ASN A 1 217 ? -4.926 17.273 2.265 1.00 88.94 217 ASN A C 1
ATOM 1643 O O . ASN A 1 217 ? -4.557 18.275 2.866 1.00 88.94 217 ASN A O 1
ATOM 1647 N N . ASP A 1 218 ? -4.498 17.010 1.021 1.00 89.62 218 ASP A N 1
ATOM 1648 C CA . ASP A 1 218 ? -3.697 17.951 0.215 1.00 89.62 218 ASP A CA 1
ATOM 1649 C C . ASP A 1 218 ? -4.386 18.261 -1.130 1.00 89.62 218 ASP A C 1
ATOM 1651 O O . ASP A 1 218 ? -4.140 17.586 -2.138 1.00 89.62 218 ASP A O 1
ATOM 1655 N N . PRO A 1 219 ? -5.255 19.292 -1.177 1.00 83.69 219 PRO A N 1
ATOM 1656 C CA . PRO A 1 219 ? -5.955 19.683 -2.397 1.00 83.69 219 PRO A CA 1
ATOM 1657 C C . PRO A 1 219 ? -5.010 20.064 -3.546 1.00 83.69 219 PRO A C 1
ATOM 1659 O O . PRO A 1 219 ? -5.346 19.858 -4.711 1.00 83.69 219 PRO A O 1
ATOM 1662 N N . TYR A 1 220 ? -3.809 20.579 -3.261 1.00 87.75 220 TYR A N 1
ATOM 1663 C CA . TYR A 1 220 ? -2.929 21.111 -4.302 1.00 87.75 220 TYR A CA 1
ATOM 1664 C C . TYR A 1 220 ? -2.549 20.045 -5.335 1.00 87.75 220 TYR A C 1
ATOM 1666 O O . TYR A 1 220 ? -2.584 20.310 -6.538 1.00 87.75 220 TYR A O 1
ATOM 1674 N N . ILE A 1 221 ? -2.229 18.831 -4.882 1.00 90.25 221 ILE A N 1
ATOM 1675 C CA . ILE A 1 221 ? -1.730 17.764 -5.760 1.00 90.25 221 ILE A CA 1
ATOM 1676 C C . ILE A 1 221 ? -2.836 16.891 -6.372 1.00 90.25 221 ILE A C 1
ATOM 1678 O O . ILE A 1 221 ? -2.599 16.265 -7.409 1.00 90.25 221 ILE A O 1
ATOM 1682 N N . VAL A 1 222 ? -4.040 16.859 -5.783 1.00 91.38 222 VAL A N 1
ATOM 1683 C CA . VAL A 1 222 ? -5.100 15.900 -6.161 1.00 91.38 222 VAL A CA 1
ATOM 1684 C C . VAL A 1 222 ? -6.251 16.487 -6.970 1.00 91.38 222 VAL A C 1
ATOM 1686 O O . VAL A 1 222 ? -6.952 15.742 -7.653 1.00 91.38 222 VAL A O 1
ATOM 1689 N N . ILE A 1 223 ? -6.463 17.805 -6.949 1.00 94.62 223 ILE A N 1
ATOM 1690 C CA . ILE A 1 223 ? -7.646 18.422 -7.572 1.00 94.62 223 ILE A CA 1
ATOM 1691 C C . ILE A 1 223 ? -7.799 18.097 -9.067 1.00 94.62 223 ILE A C 1
ATOM 1693 O O . ILE A 1 223 ? -8.919 17.771 -9.472 1.00 94.62 223 ILE A O 1
ATOM 1697 N N . PRO A 1 224 ? -6.744 18.129 -9.911 1.00 95.19 224 PRO A N 1
ATOM 1698 C CA . PRO A 1 224 ? -6.879 17.730 -11.312 1.00 95.19 224 PRO A CA 1
ATOM 1699 C C . PRO A 1 224 ? -7.400 16.296 -11.463 1.00 95.19 224 PRO A C 1
ATOM 1701 O O . PRO A 1 224 ? -8.333 16.067 -12.235 1.00 95.19 224 PRO A O 1
ATOM 1704 N N . THR A 1 225 ? -6.856 15.373 -10.667 1.00 97.06 225 THR A N 1
ATOM 1705 C CA . THR A 1 225 ? -7.254 13.965 -10.615 1.00 97.06 225 THR A CA 1
ATOM 1706 C C . THR A 1 225 ? -8.716 13.833 -10.180 1.00 97.06 225 THR A C 1
ATOM 1708 O O . THR A 1 225 ? -9.516 13.193 -10.860 1.00 97.06 225 THR A O 1
ATOM 1711 N N . TYR A 1 226 ? -9.104 14.473 -9.074 1.00 97.25 226 TYR A N 1
ATOM 1712 C CA . TYR A 1 226 ? -10.435 14.306 -8.472 1.00 97.25 226 TYR A CA 1
ATOM 1713 C C . TYR A 1 226 ? -11.533 14.948 -9.298 1.00 97.25 226 TYR A C 1
ATOM 1715 O O . TYR A 1 226 ? -12.611 14.376 -9.434 1.00 97.25 226 TYR A O 1
ATOM 1723 N N . ARG A 1 227 ? -11.243 16.084 -9.934 1.00 97.19 227 ARG A N 1
ATOM 1724 C CA . ARG A 1 227 ? -12.170 16.727 -10.864 1.00 97.19 227 ARG A CA 1
ATOM 1725 C C . ARG A 1 227 ? -12.595 15.770 -11.973 1.00 97.19 227 ARG A C 1
ATOM 1727 O O . ARG A 1 227 ? -13.782 15.676 -12.281 1.00 97.19 227 ARG A O 1
ATOM 1734 N N . ASP A 1 228 ? -11.633 15.095 -12.594 1.00 98.12 228 ASP A N 1
ATOM 1735 C CA . ASP A 1 228 ? -11.911 14.225 -13.735 1.00 98.12 228 ASP A CA 1
ATOM 1736 C C . ASP A 1 228 ? -12.511 12.887 -13.267 1.00 98.12 228 ASP A C 1
ATOM 1738 O O . ASP A 1 228 ? -13.516 12.440 -13.825 1.00 98.12 228 ASP A O 1
ATOM 1742 N N . ALA A 1 229 ? -11.984 12.316 -12.176 1.00 98.31 229 ALA A N 1
ATOM 1743 C CA . ALA A 1 229 ? -12.498 11.097 -11.556 1.00 98.31 229 ALA A CA 1
ATOM 1744 C C . ALA A 1 229 ? -13.957 11.240 -11.096 1.00 98.31 229 ALA A C 1
ATOM 1746 O O . ALA A 1 229 ? -14.815 10.455 -11.498 1.00 98.31 229 ALA A O 1
ATOM 1747 N N . TRP A 1 230 ? -14.277 12.260 -10.298 1.00 98.25 230 TRP A N 1
ATOM 1748 C CA . TRP A 1 230 ? -15.627 12.442 -9.761 1.00 98.25 230 TRP A CA 1
ATOM 1749 C C . TRP A 1 230 ? -16.630 12.849 -10.833 1.00 98.25 230 TRP A C 1
ATOM 1751 O O . TRP A 1 230 ? -17.784 12.438 -10.756 1.00 98.25 230 TRP A O 1
ATOM 1761 N N . ARG A 1 231 ? -16.210 13.567 -11.883 1.00 97.31 231 ARG A N 1
ATOM 1762 C CA . ARG A 1 231 ? -17.079 13.814 -13.043 1.00 97.31 231 ARG A CA 1
ATOM 1763 C C . ARG A 1 231 ? -17.469 12.505 -13.736 1.00 97.31 231 ARG A C 1
ATOM 1765 O O . ARG A 1 231 ? -18.646 12.312 -14.036 1.00 97.31 231 ARG A O 1
ATOM 1772 N N . ALA A 1 232 ? -16.506 11.611 -13.964 1.00 97.81 232 ALA A N 1
ATOM 1773 C CA . ALA A 1 232 ? -16.758 10.301 -14.561 1.00 97.81 232 ALA A CA 1
ATOM 1774 C C . ALA A 1 232 ? -17.627 9.411 -13.653 1.00 97.81 232 ALA A C 1
ATOM 1776 O O . ALA A 1 232 ? -18.610 8.831 -14.109 1.00 97.81 232 ALA A O 1
ATOM 1777 N N . MET A 1 233 ? -17.330 9.363 -12.353 1.00 98.06 233 MET A N 1
ATOM 1778 C CA . MET A 1 233 ? -18.106 8.590 -11.377 1.00 98.06 233 MET A CA 1
ATOM 1779 C C . MET A 1 233 ? -19.542 9.103 -11.221 1.00 98.06 233 MET A C 1
ATOM 1781 O O . MET A 1 233 ? -20.477 8.306 -11.147 1.00 98.06 233 MET A O 1
ATOM 1785 N N . HIS A 1 234 ? -19.743 10.423 -11.234 1.00 96.06 234 HIS A N 1
ATOM 1786 C CA . HIS A 1 234 ? -21.071 11.028 -11.152 1.00 96.06 234 HIS A CA 1
ATOM 1787 C C . HIS A 1 234 ? -21.962 10.604 -12.330 1.00 96.06 234 HIS A C 1
ATOM 1789 O O . HIS A 1 234 ? -23.150 10.343 -12.138 1.00 96.06 234 HIS A O 1
ATOM 1795 N N . ALA A 1 235 ? -21.393 10.466 -13.535 1.00 92.81 235 ALA A N 1
ATOM 1796 C CA . ALA A 1 235 ? -22.132 10.036 -14.725 1.00 92.81 235 ALA A CA 1
ATOM 1797 C C . ALA A 1 235 ? -22.754 8.635 -14.574 1.00 92.81 235 ALA A C 1
ATOM 1799 O O . ALA A 1 235 ? -23.812 8.368 -15.143 1.00 92.81 235 ALA A O 1
ATOM 1800 N N . VAL A 1 236 ? -22.139 7.771 -13.759 1.00 94.75 236 VAL A N 1
ATOM 1801 C CA . VAL A 1 236 ? -22.621 6.413 -13.457 1.00 94.75 236 VAL A CA 1
ATOM 1802 C C . VAL A 1 236 ? -23.209 6.282 -12.047 1.00 94.75 236 VAL A C 1
ATOM 1804 O O . VAL A 1 236 ? -23.521 5.176 -11.611 1.00 94.75 236 VAL A O 1
ATOM 1807 N N . ARG A 1 237 ? -23.394 7.404 -11.332 1.00 96.06 237 ARG A N 1
ATOM 1808 C CA . ARG A 1 237 ? -23.893 7.459 -9.943 1.00 96.06 237 ARG A CA 1
ATOM 1809 C C . ARG A 1 237 ? -23.069 6.612 -8.962 1.00 96.06 237 ARG A C 1
ATOM 1811 O O . ARG A 1 237 ? -23.609 6.076 -7.995 1.00 96.06 237 ARG A O 1
ATOM 1818 N N . ALA A 1 238 ? -21.770 6.469 -9.219 1.00 96.81 238 ALA A N 1
ATOM 1819 C CA . ALA A 1 238 ? -20.852 5.831 -8.286 1.00 96.81 238 ALA A CA 1
ATOM 1820 C C . ALA A 1 238 ? -20.562 6.778 -7.115 1.00 96.81 238 ALA A C 1
ATOM 1822 O O . ALA A 1 238 ? -20.354 7.976 -7.318 1.00 96.81 238 ALA A O 1
ATOM 1823 N N . ARG A 1 239 ? -20.554 6.235 -5.893 1.00 98.19 239 ARG A N 1
ATOM 1824 C CA . ARG A 1 239 ? -20.281 7.011 -4.682 1.00 98.19 239 ARG A CA 1
ATOM 1825 C C . ARG A 1 239 ? -18.782 7.194 -4.479 1.00 98.19 239 ARG A C 1
ATOM 1827 O O . ARG A 1 239 ? -17.996 6.273 -4.705 1.00 98.19 239 ARG A O 1
ATOM 1834 N N . SER A 1 240 ? -18.424 8.372 -3.996 1.00 98.25 240 SER A N 1
ATOM 1835 C CA . SER A 1 240 ? -17.101 8.696 -3.486 1.00 98.25 240 SER A CA 1
ATOM 1836 C C . SER A 1 240 ? -17.207 9.105 -2.028 1.00 98.25 240 SER A C 1
ATOM 1838 O O . SER A 1 240 ? -18.143 9.801 -1.641 1.00 98.25 240 SER A O 1
ATOM 1840 N N . GLU A 1 241 ? -16.208 8.741 -1.244 1.00 98.19 241 GLU A N 1
ATOM 1841 C CA . GLU A 1 241 ? -16.004 9.291 0.089 1.00 98.19 241 GLU A CA 1
ATOM 1842 C C . GLU A 1 241 ? -14.639 9.970 0.142 1.00 98.19 241 GLU A C 1
ATOM 1844 O O . GLU A 1 241 ? -13.640 9.399 -0.276 1.00 98.19 241 GLU A O 1
ATOM 1849 N N . CYS A 1 242 ? -14.593 11.213 0.599 1.00 97.31 242 CYS A N 1
ATOM 1850 C CA . CYS A 1 242 ? -13.408 12.058 0.579 1.00 97.31 242 CYS A CA 1
ATOM 1851 C C . CYS A 1 242 ? -12.954 12.325 2.014 1.00 97.31 242 CYS A C 1
ATOM 1853 O O . CYS A 1 242 ? -13.610 13.064 2.754 1.00 97.31 242 CYS A O 1
ATOM 1855 N N . ALA A 1 243 ? -11.854 11.692 2.416 1.00 97.38 243 ALA A N 1
ATOM 1856 C CA . ALA A 1 243 ? -11.310 11.790 3.763 1.00 97.38 243 ALA A CA 1
ATOM 1857 C C . ALA A 1 243 ? -10.439 13.046 3.898 1.00 97.38 243 ALA A C 1
ATOM 1859 O O . ALA A 1 243 ? -9.434 13.189 3.204 1.00 97.38 243 ALA A O 1
ATOM 1860 N N . VAL A 1 244 ? -10.840 13.969 4.767 1.00 95.31 244 VAL A N 1
ATOM 1861 C CA . VAL A 1 244 ? -10.217 15.283 4.962 1.00 95.31 244 VAL A CA 1
ATOM 1862 C C . VAL A 1 244 ? -9.795 15.468 6.415 1.00 95.31 244 VAL A C 1
ATOM 1864 O O . VAL A 1 244 ? -10.503 15.054 7.328 1.00 95.31 244 VAL A O 1
ATOM 1867 N N . ASP A 1 245 ? -8.682 16.164 6.620 1.00 93.25 245 ASP A N 1
ATOM 1868 C CA . ASP A 1 245 ? -8.111 16.485 7.935 1.00 93.25 245 ASP A CA 1
ATOM 1869 C C . ASP A 1 245 ? -8.827 17.645 8.645 1.00 93.25 245 ASP A C 1
ATOM 1871 O O . ASP A 1 245 ? -8.737 17.809 9.860 1.00 93.25 245 ASP A O 1
ATOM 1875 N N . SER A 1 246 ? -9.561 18.475 7.899 1.00 93.62 246 SER A N 1
ATOM 1876 C CA . SER A 1 246 ? -10.242 19.639 8.458 1.00 93.62 246 SER A CA 1
ATOM 1877 C C . SER A 1 246 ? -11.485 20.054 7.667 1.00 93.62 246 SER A C 1
ATOM 1879 O O . SER A 1 246 ? -11.614 19.821 6.462 1.00 93.62 246 SER A O 1
ATOM 1881 N N . ASN A 1 247 ? -12.389 20.781 8.334 1.00 94.19 247 ASN A N 1
ATOM 1882 C CA . ASN A 1 247 ? -13.506 21.459 7.664 1.00 94.19 247 ASN A CA 1
ATOM 1883 C C . ASN A 1 247 ? -13.029 22.492 6.627 1.00 94.19 247 ASN A C 1
ATOM 1885 O O . ASN A 1 247 ? -13.751 22.775 5.672 1.00 94.19 247 ASN A O 1
ATOM 1889 N N . GLN A 1 248 ? -11.826 23.052 6.802 1.00 92.31 248 GLN A N 1
ATOM 1890 C CA . GLN A 1 248 ? -11.231 23.982 5.846 1.00 92.31 248 GLN A CA 1
ATOM 1891 C C . GLN A 1 248 ? -10.843 23.260 4.551 1.00 92.31 248 GLN A C 1
ATOM 1893 O O . GLN A 1 248 ? -11.234 23.717 3.478 1.00 92.31 248 GLN A O 1
ATOM 1898 N N . SER A 1 249 ? -10.161 22.117 4.645 1.00 92.06 249 SER A N 1
ATOM 1899 C CA . SER A 1 249 ? -9.811 21.274 3.493 1.00 92.06 249 SER A CA 1
ATOM 1900 C C . SER A 1 249 ? -11.069 20.801 2.757 1.00 92.06 249 SER A C 1
ATOM 1902 O O . SER A 1 249 ? -11.159 20.916 1.533 1.00 92.06 249 SER A O 1
ATOM 1904 N N . ALA A 1 250 ? -12.104 20.385 3.501 1.00 94.50 250 ALA A N 1
ATOM 1905 C CA . ALA A 1 250 ? -13.411 20.050 2.929 1.00 94.50 250 ALA A CA 1
ATOM 1906 C C . ALA A 1 250 ? -14.030 21.232 2.163 1.00 94.50 250 ALA A C 1
ATOM 1908 O O . ALA A 1 250 ? -14.496 21.069 1.035 1.00 94.50 250 ALA A O 1
ATOM 1909 N N . ALA A 1 251 ? -14.040 22.430 2.756 1.00 94.94 251 ALA A N 1
ATOM 1910 C CA . ALA A 1 251 ? -14.584 23.626 2.116 1.00 94.94 251 ALA A CA 1
ATOM 1911 C C . ALA A 1 251 ? -13.802 24.011 0.850 1.00 94.94 251 ALA A C 1
ATOM 1913 O O . ALA A 1 251 ? -14.420 24.361 -0.158 1.00 94.94 251 ALA A O 1
ATOM 1914 N N . GLN A 1 252 ? -12.471 23.899 0.878 1.00 94.81 252 GLN A N 1
ATOM 1915 C CA . GLN A 1 252 ? -11.615 24.171 -0.273 1.00 94.81 252 GLN A CA 1
ATOM 1916 C C . GLN A 1 252 ? -11.917 23.215 -1.431 1.00 94.81 252 GLN A C 1
ATOM 1918 O O . GLN A 1 252 ? -12.223 23.672 -2.530 1.00 94.81 252 GLN A O 1
ATOM 1923 N N . ILE A 1 253 ? -11.924 21.902 -1.184 1.00 95.12 253 ILE A N 1
ATOM 1924 C CA . ILE A 1 253 ? -12.224 20.912 -2.229 1.00 95.12 253 ILE A CA 1
ATOM 1925 C C . ILE A 1 253 ? -13.622 21.126 -2.801 1.00 95.12 253 ILE A C 1
ATOM 1927 O O . ILE A 1 253 ? -13.801 21.091 -4.018 1.00 95.12 253 ILE A O 1
ATOM 1931 N N . ARG A 1 254 ? -14.619 21.401 -1.949 1.00 96.06 254 ARG A N 1
ATOM 1932 C CA . ARG A 1 254 ? -15.978 21.711 -2.413 1.00 96.06 254 ARG A CA 1
ATOM 1933 C C . ARG A 1 254 ? -15.984 22.909 -3.358 1.00 96.06 254 ARG A C 1
ATOM 1935 O O . ARG A 1 254 ? -16.587 22.827 -4.426 1.00 96.06 254 ARG A O 1
ATOM 1942 N N . ALA A 1 255 ? -15.314 23.997 -2.985 1.00 95.88 255 ALA A N 1
ATOM 1943 C CA . ALA A 1 255 ? -15.247 25.202 -3.802 1.00 95.88 255 ALA A CA 1
ATOM 1944 C C . ALA A 1 255 ? -14.563 24.940 -5.152 1.00 95.88 255 ALA A C 1
ATOM 1946 O O . ALA A 1 255 ? -15.103 25.323 -6.189 1.00 95.88 255 ALA A O 1
ATOM 1947 N N . GLU A 1 256 ? -13.427 24.240 -5.154 1.00 95.69 256 GLU A N 1
ATOM 1948 C CA . GLU A 1 256 ? -12.674 23.930 -6.373 1.00 95.69 256 GLU A CA 1
ATOM 1949 C C . GLU A 1 256 ? -13.446 22.994 -7.318 1.00 95.69 256 GLU A C 1
ATOM 1951 O O . GLU A 1 256 ? -13.476 23.220 -8.530 1.00 95.69 256 GLU A O 1
ATOM 1956 N N . MET A 1 257 ? -14.152 21.993 -6.781 1.00 96.19 257 MET A N 1
ATOM 1957 C CA . MET A 1 257 ? -15.003 21.102 -7.579 1.00 96.19 257 MET A CA 1
ATOM 1958 C C . MET A 1 257 ? -16.208 21.825 -8.178 1.00 96.19 257 MET A C 1
ATOM 1960 O O . MET A 1 257 ? -16.480 21.679 -9.371 1.00 96.19 257 MET A O 1
ATOM 1964 N N . VAL A 1 258 ? -16.897 22.654 -7.387 1.00 95.88 258 VAL A N 1
ATOM 1965 C CA . VAL A 1 258 ? -18.030 23.460 -7.871 1.00 95.88 258 VAL A CA 1
ATOM 1966 C C . VAL A 1 258 ? -17.568 24.446 -8.943 1.00 95.88 258 VAL A C 1
ATOM 1968 O O . VAL A 1 258 ? -18.210 24.557 -9.988 1.00 95.88 258 VAL A O 1
ATOM 1971 N N . GLN A 1 259 ? -16.427 25.112 -8.742 1.00 96.12 259 GLN A N 1
ATOM 1972 C CA . GLN A 1 259 ? -15.837 26.004 -9.741 1.00 96.12 259 GLN A CA 1
ATOM 1973 C C . GLN A 1 259 ? -15.477 25.259 -11.035 1.00 96.12 259 GLN A C 1
ATOM 1975 O O . GLN A 1 259 ? -15.620 25.809 -12.127 1.00 96.12 259 GLN A O 1
ATOM 1980 N N . ALA A 1 260 ? -15.058 23.997 -10.930 1.00 94.88 260 ALA A N 1
ATOM 1981 C CA . ALA A 1 260 ? -14.794 23.123 -12.068 1.00 94.88 260 ALA A CA 1
ATOM 1982 C C . ALA A 1 260 ? -16.058 22.475 -12.678 1.00 94.88 260 ALA A C 1
ATOM 1984 O O . ALA A 1 260 ? -15.944 21.654 -13.598 1.00 94.88 260 ALA A O 1
ATOM 1985 N N . GLY A 1 261 ? -17.256 22.816 -12.189 1.00 95.75 261 GLY A N 1
ATOM 1986 C CA . GLY A 1 261 ? -18.530 22.281 -12.673 1.00 95.75 261 GLY A CA 1
ATOM 1987 C C . GLY A 1 261 ? -18.738 20.796 -12.362 1.00 95.75 261 GLY A C 1
ATOM 1988 O O . GLY A 1 261 ? -19.404 20.099 -13.126 1.00 95.75 261 GLY A O 1
ATOM 1989 N N . VAL A 1 262 ? -18.129 20.285 -11.290 1.00 96.50 262 VAL A N 1
ATOM 1990 C CA . VAL A 1 262 ? -18.299 18.905 -10.818 1.00 96.50 262 VAL A CA 1
ATOM 1991 C C . VAL A 1 262 ? -19.394 18.881 -9.751 1.00 96.50 262 VAL A C 1
ATOM 1993 O O . VAL A 1 262 ? -19.298 19.589 -8.749 1.00 96.50 262 VAL A O 1
ATOM 1996 N N . SER A 1 263 ? -20.443 18.079 -9.965 1.00 95.44 263 SER A N 1
ATOM 1997 C CA . SER A 1 263 ? -21.476 17.858 -8.944 1.00 95.44 263 SER A CA 1
ATOM 1998 C C . SER A 1 263 ? -20.948 16.954 -7.828 1.00 95.44 263 SER A C 1
ATOM 2000 O O . SER A 1 263 ? -20.246 15.975 -8.085 1.00 95.44 263 SER A O 1
ATOM 2002 N N . LEU A 1 264 ? -21.333 17.272 -6.591 1.00 96.50 264 LEU A N 1
ATOM 2003 C CA . LEU A 1 264 ? -20.947 16.551 -5.378 1.00 96.50 264 LEU A CA 1
ATOM 2004 C C . LEU A 1 264 ? -22.093 15.714 -4.788 1.00 96.50 264 LEU A C 1
ATOM 2006 O O . LEU A 1 264 ? -21.971 15.249 -3.662 1.00 96.50 264 LEU A O 1
ATOM 2010 N N . ASP A 1 265 ? -23.186 15.488 -5.527 1.00 97.06 265 ASP A N 1
ATOM 2011 C CA . ASP A 1 265 ? -24.365 14.754 -5.018 1.00 97.06 265 ASP A CA 1
ATOM 2012 C C . ASP A 1 265 ? -24.061 13.305 -4.588 1.00 97.06 265 ASP A C 1
ATOM 2014 O O . ASP A 1 265 ? -24.810 12.719 -3.811 1.00 97.06 265 ASP A O 1
ATOM 2018 N N . TYR A 1 266 ? -22.966 12.726 -5.092 1.00 97.44 266 TYR A N 1
ATOM 2019 C CA . TYR A 1 266 ? -22.487 11.381 -4.744 1.00 97.44 266 TYR A CA 1
ATOM 2020 C C . TYR A 1 266 ? -21.116 11.408 -4.055 1.00 97.44 266 TYR A C 1
ATOM 2022 O O . TYR A 1 266 ? -20.398 10.411 -4.093 1.00 97.44 266 TYR A O 1
ATOM 2030 N N . VAL A 1 267 ? -20.728 12.549 -3.474 1.00 97.94 267 VAL A N 1
ATOM 2031 C CA . VAL A 1 267 ? -19.451 12.719 -2.774 1.00 97.94 267 VAL A CA 1
ATOM 2032 C C . VAL A 1 267 ? -19.705 13.070 -1.313 1.00 97.94 267 VAL A C 1
ATOM 2034 O O . VAL A 1 267 ? -20.083 14.197 -0.980 1.00 97.94 267 VAL A O 1
ATOM 2037 N N . ASP A 1 268 ? -19.440 12.107 -0.441 1.00 97.44 268 ASP A N 1
ATOM 2038 C CA . ASP A 1 268 ? -19.456 12.297 1.004 1.00 97.44 268 ASP A CA 1
ATOM 2039 C C . ASP A 1 268 ? -18.079 12.747 1.500 1.00 97.44 268 ASP A C 1
ATOM 2041 O O . ASP A 1 268 ? -17.055 12.472 0.875 1.00 97.44 268 ASP A O 1
ATOM 2045 N N . PHE A 1 269 ? -18.044 13.471 2.618 1.00 96.69 269 PHE A N 1
ATOM 2046 C CA . PHE A 1 269 ? -16.800 13.932 3.235 1.00 96.69 269 PHE A CA 1
ATOM 2047 C C . PHE A 1 269 ? -16.684 13.347 4.636 1.00 96.69 269 PHE A C 1
ATOM 2049 O O . PHE A 1 269 ? -17.587 13.529 5.454 1.00 96.69 269 PHE A O 1
ATOM 2056 N N . LEU A 1 270 ? -15.559 12.690 4.902 1.00 96.19 270 LEU A N 1
ATOM 2057 C CA . LEU A 1 270 ? -15.223 12.100 6.190 1.00 96.19 270 LEU A CA 1
ATOM 2058 C C . LEU A 1 270 ? -14.156 12.963 6.863 1.00 96.19 270 LEU A C 1
ATOM 2060 O O . LEU A 1 270 ? -13.066 13.123 6.320 1.00 96.19 270 LEU A O 1
ATOM 2064 N N . LEU A 1 271 ? -14.465 13.518 8.035 1.00 95.38 271 LEU A N 1
ATOM 2065 C CA . LEU A 1 271 ? -13.504 14.289 8.821 1.00 95.38 271 LEU A CA 1
ATOM 2066 C C . LEU A 1 271 ? -12.687 13.350 9.713 1.00 95.38 271 LEU A C 1
ATOM 2068 O O . LEU A 1 271 ? -13.251 12.677 10.576 1.00 95.38 271 LEU A O 1
ATOM 2072 N N . VAL A 1 272 ? -11.375 13.310 9.503 1.00 94.69 272 VAL A N 1
ATOM 2073 C CA . VAL A 1 272 ? -10.457 12.361 10.145 1.00 94.69 272 VAL A CA 1
ATOM 2074 C C . VAL A 1 272 ? -9.019 12.860 10.034 1.00 94.69 272 VAL A C 1
ATOM 2076 O O . VAL A 1 272 ? -8.636 13.402 9.003 1.00 94.69 272 VAL A O 1
ATOM 2079 N N . ASP A 1 273 ? -8.217 12.671 11.081 1.00 90.62 273 ASP A N 1
ATOM 2080 C CA . ASP A 1 273 ? -6.809 13.074 11.059 1.00 90.62 273 ASP A CA 1
ATOM 2081 C C . ASP A 1 273 ? -6.036 12.281 9.992 1.00 90.62 273 ASP A C 1
ATOM 2083 O O . ASP A 1 273 ? -6.094 11.050 9.965 1.00 90.62 273 ASP A O 1
ATOM 2087 N N . LEU A 1 274 ? -5.304 12.995 9.133 1.00 92.00 274 LEU A N 1
ATOM 2088 C CA . LEU A 1 274 ? -4.521 12.457 8.019 1.00 92.00 274 LEU A CA 1
ATOM 2089 C C . LEU A 1 274 ? -3.233 13.263 7.837 1.00 92.00 274 LEU A C 1
ATOM 2091 O O . LEU A 1 274 ? -3.192 14.460 8.121 1.00 92.00 274 LEU A O 1
ATOM 2095 N N . GLU A 1 275 ? -2.203 12.628 7.292 1.00 92.06 275 GLU A N 1
ATOM 2096 C CA . GLU A 1 275 ? -0.926 13.264 6.951 1.00 92.06 275 GLU A CA 1
ATOM 2097 C C . GLU A 1 275 ? -0.699 13.322 5.450 1.00 92.06 275 GLU A C 1
ATOM 2099 O O . GLU A 1 275 ? -0.142 14.304 4.957 1.00 92.06 275 GLU A O 1
ATOM 2104 N N . THR A 1 276 ? -1.166 12.326 4.694 1.00 94.38 276 THR A N 1
ATOM 2105 C CA . THR A 1 276 ? -0.948 12.273 3.244 1.00 94.38 276 THR A CA 1
ATOM 2106 C C . THR A 1 276 ? -2.168 11.813 2.452 1.00 94.38 276 THR A C 1
ATOM 2108 O O . THR A 1 276 ? -3.121 11.252 2.983 1.00 94.38 276 THR A O 1
ATOM 2111 N N . VAL A 1 277 ? -2.125 12.031 1.135 1.00 95.88 277 VAL A N 1
ATOM 2112 C CA . VAL A 1 277 ? -3.219 11.691 0.209 1.00 95.88 277 VAL A CA 1
ATOM 2113 C C . VAL A 1 277 ? -3.234 10.221 -0.212 1.00 95.88 277 VAL A C 1
ATOM 2115 O O . VAL A 1 277 ? -4.143 9.809 -0.930 1.00 95.88 277 VAL A O 1
ATOM 2118 N N . TRP A 1 278 ? -2.233 9.433 0.196 1.00 97.12 278 TRP A N 1
ATOM 2119 C CA . TRP A 1 278 ? -1.968 8.071 -0.280 1.00 97.12 278 TRP A CA 1
ATOM 2120 C C . TRP A 1 278 ? -2.920 7.029 0.318 1.00 97.12 278 TRP A C 1
ATOM 2122 O O . TRP A 1 278 ? -2.502 6.046 0.925 1.00 97.12 278 TRP A O 1
ATOM 2132 N N . MET A 1 279 ? -4.224 7.249 0.142 1.00 97.81 279 MET A N 1
ATOM 2133 C CA . MET A 1 279 ? -5.302 6.407 0.664 1.00 97.81 279 MET A CA 1
ATOM 2134 C C . MET A 1 279 ? -5.183 4.946 0.222 1.00 97.81 279 MET A C 1
ATOM 2136 O O . MET A 1 279 ? -5.691 4.061 0.898 1.00 97.81 279 MET A O 1
ATOM 2140 N N . ARG A 1 280 ? -4.493 4.661 -0.884 1.00 98.06 280 ARG A N 1
ATOM 2141 C CA . ARG A 1 280 ? -4.179 3.288 -1.287 1.00 98.06 280 ARG A CA 1
ATOM 2142 C C . ARG A 1 280 ? -3.270 2.575 -0.296 1.00 98.06 280 ARG A C 1
ATOM 2144 O O . ARG A 1 280 ? -3.425 1.380 -0.077 1.00 98.06 280 ARG A O 1
ATOM 2151 N N . ASP A 1 281 ? -2.321 3.293 0.284 1.00 97.12 281 ASP A N 1
ATOM 2152 C CA . ASP A 1 281 ? -1.234 2.688 1.041 1.00 97.12 281 ASP A CA 1
ATOM 2153 C C . ASP A 1 281 ? -1.655 2.418 2.475 1.00 97.12 281 ASP A C 1
ATOM 2155 O O . ASP A 1 281 ? -1.526 1.290 2.948 1.00 97.12 281 ASP A O 1
ATOM 2159 N N . TYR A 1 282 ? -2.189 3.449 3.133 1.00 95.88 282 TYR A N 1
ATOM 2160 C CA . TYR A 1 282 ? -2.617 3.389 4.528 1.00 95.88 282 TYR A CA 1
ATOM 2161 C C . TYR A 1 282 ? -4.111 3.115 4.694 1.00 95.88 282 TYR A C 1
ATOM 2163 O O . TYR A 1 282 ? -4.565 2.871 5.808 1.00 95.88 282 TYR A O 1
ATOM 2171 N N . GLY A 1 283 ? -4.906 3.221 3.625 1.00 94.50 283 GLY A N 1
ATOM 2172 C CA . GLY A 1 283 ? -6.348 3.038 3.706 1.00 94.50 283 GLY A CA 1
ATOM 2173 C C . GLY A 1 283 ? -6.743 1.600 4.048 1.00 94.50 283 GLY A C 1
ATOM 2174 O O . GLY A 1 283 ? -5.924 0.679 4.033 1.00 94.50 283 GLY A O 1
ATOM 2175 N N . PRO A 1 284 ? -8.027 1.378 4.358 1.00 93.00 284 PRO A N 1
ATOM 2176 C CA . PRO A 1 284 ? -8.512 0.091 4.807 1.00 93.00 284 PRO A CA 1
ATOM 2177 C C . PRO A 1 284 ? -8.510 -0.893 3.639 1.00 93.00 284 PRO A C 1
ATOM 2179 O O . PRO A 1 284 ? -9.382 -0.840 2.774 1.00 93.00 284 PRO A O 1
ATOM 2182 N N . ILE A 1 285 ? -7.576 -1.843 3.639 1.00 95.81 285 ILE A N 1
ATOM 2183 C CA . ILE A 1 285 ? -7.754 -3.057 2.840 1.00 95.81 285 ILE A CA 1
ATOM 2184 C C . ILE A 1 285 ? -8.958 -3.787 3.446 1.00 95.81 285 ILE A C 1
ATOM 2186 O O . ILE A 1 285 ? -8.947 -4.142 4.627 1.00 95.81 285 ILE A O 1
ATOM 2190 N N . ILE A 1 286 ? -10.020 -3.965 2.661 1.00 95.81 286 ILE A N 1
ATOM 2191 C CA . ILE A 1 286 ? -11.278 -4.546 3.141 1.00 95.81 286 ILE A CA 1
ATOM 2192 C C . ILE A 1 286 ? -11.368 -6.008 2.720 1.00 95.81 286 ILE A C 1
ATOM 2194 O O . ILE A 1 286 ? -11.335 -6.333 1.534 1.00 95.81 286 ILE A O 1
ATOM 2198 N N . THR A 1 287 ? -11.537 -6.886 3.703 1.00 94.81 287 THR A N 1
ATOM 2199 C CA . THR A 1 287 ? -11.882 -8.297 3.515 1.00 94.81 287 THR A CA 1
ATOM 2200 C C . THR A 1 287 ? -13.331 -8.540 3.921 1.00 94.81 287 THR A C 1
ATOM 2202 O O . THR A 1 287 ? -14.015 -7.659 4.451 1.00 94.81 287 THR A O 1
ATOM 2205 N N . LYS A 1 288 ? -13.829 -9.742 3.649 1.00 92.38 288 LYS A N 1
ATOM 2206 C CA . LYS A 1 288 ? -15.115 -10.222 4.144 1.00 92.38 288 LYS A CA 1
ATOM 2207 C C . LYS A 1 288 ? -14.937 -11.527 4.890 1.00 92.38 288 LYS A C 1
ATOM 2209 O O . LYS A 1 288 ? -14.172 -12.389 4.454 1.00 92.38 288 LYS A O 1
ATOM 2214 N N . ASP A 1 289 ? -15.699 -11.689 5.960 1.00 89.56 289 ASP A N 1
ATOM 2215 C CA . ASP A 1 289 ? -15.910 -12.999 6.557 1.00 89.56 289 ASP A CA 1
ATOM 2216 C C . ASP A 1 289 ? -16.680 -13.881 5.558 1.00 89.56 289 ASP A C 1
ATOM 2218 O O . ASP A 1 289 ? -17.719 -13.495 5.025 1.00 89.56 289 ASP A O 1
ATOM 2222 N N . ALA A 1 290 ? -16.149 -15.058 5.250 1.00 84.12 290 ALA A N 1
ATOM 2223 C CA . ALA A 1 290 ? -16.698 -15.965 4.250 1.00 84.12 290 ALA A CA 1
ATOM 2224 C C . ALA A 1 290 ? -18.008 -16.623 4.705 1.00 84.12 290 ALA A C 1
ATOM 2226 O O . ALA A 1 290 ? -18.778 -17.082 3.862 1.00 84.12 290 ALA A O 1
ATOM 2227 N N . ALA A 1 291 ? -18.255 -16.705 6.016 1.00 84.81 291 ALA A N 1
ATOM 2228 C CA . ALA A 1 291 ? -19.457 -17.307 6.575 1.00 84.81 291 ALA A CA 1
ATOM 2229 C C . ALA A 1 291 ? -20.600 -16.291 6.695 1.00 84.81 291 ALA A C 1
ATOM 2231 O O . ALA A 1 291 ? -21.747 -16.636 6.406 1.00 84.81 291 ALA A O 1
ATOM 2232 N N . THR A 1 292 ? -20.308 -15.056 7.112 1.00 88.88 292 THR A N 1
ATOM 2233 C CA . THR A 1 292 ? -21.330 -14.018 7.340 1.00 88.88 292 THR A CA 1
ATOM 2234 C C . THR A 1 292 ? -21.456 -13.023 6.187 1.00 88.88 292 THR A C 1
ATOM 2236 O O . THR A 1 292 ? -22.503 -12.398 6.033 1.00 88.88 292 THR A O 1
ATOM 2239 N N . GLY A 1 293 ? -20.415 -12.870 5.364 1.00 89.06 293 GLY A N 1
ATOM 2240 C CA . GLY A 1 293 ? -20.316 -11.827 4.342 1.00 89.06 293 GLY A CA 1
ATOM 2241 C C . GLY A 1 293 ? -20.019 -10.435 4.908 1.00 89.06 293 GLY A C 1
ATOM 2242 O O . GLY A 1 293 ? -19.951 -9.473 4.141 1.00 89.06 293 GLY A O 1
ATOM 2243 N N . GLU A 1 294 ? -19.845 -10.307 6.227 1.00 91.56 294 GLU A N 1
ATOM 2244 C CA . GLU A 1 294 ? -19.582 -9.028 6.883 1.00 91.56 294 GLU A CA 1
ATOM 2245 C C . GLU A 1 294 ? -18.193 -8.502 6.527 1.00 91.56 294 GLU A C 1
ATOM 2247 O O . GLU A 1 294 ? -17.211 -9.247 6.486 1.00 91.56 294 GLU A O 1
ATOM 2252 N N . ARG A 1 295 ? -18.112 -7.191 6.286 1.00 94.38 295 ARG A N 1
ATOM 2253 C CA . ARG A 1 295 ? -16.856 -6.517 5.964 1.00 94.38 295 ARG A CA 1
ATOM 2254 C C . ARG A 1 295 ? -15.975 -6.398 7.196 1.00 94.38 295 ARG A C 1
ATOM 2256 O O . ARG A 1 295 ? -16.445 -6.137 8.306 1.00 94.38 295 ARG A O 1
ATOM 2263 N N . GLN A 1 296 ? -14.682 -6.533 6.963 1.00 94.19 296 GLN A N 1
ATOM 2264 C CA . GLN A 1 296 ? -13.641 -6.388 7.962 1.00 94.19 296 GLN A CA 1
ATOM 2265 C C . GLN A 1 296 ? -12.506 -5.549 7.388 1.00 94.19 296 GLN A C 1
ATOM 2267 O O . GLN A 1 296 ? -12.281 -5.526 6.180 1.00 94.19 296 GLN A O 1
ATOM 2272 N N . ILE A 1 297 ? -11.804 -4.837 8.261 1.00 95.19 297 ILE A N 1
ATOM 2273 C CA . ILE A 1 297 ? -10.701 -3.959 7.877 1.00 95.19 297 ILE A CA 1
ATOM 2274 C C . ILE A 1 297 ? -9.388 -4.562 8.327 1.00 95.19 297 ILE A C 1
ATOM 2276 O O . ILE A 1 297 ? -9.189 -4.836 9.511 1.00 95.19 297 ILE A O 1
ATOM 2280 N N . VAL A 1 298 ? -8.476 -4.712 7.381 1.00 94.62 298 VAL A N 1
ATOM 2281 C CA . VAL A 1 298 ? -7.098 -5.092 7.647 1.00 94.62 298 VAL A CA 1
ATOM 2282 C C . VAL A 1 298 ? -6.326 -3.854 8.099 1.00 94.62 298 VAL A C 1
ATOM 2284 O O . VAL A 1 298 ? -6.359 -2.817 7.443 1.00 94.62 298 VAL A O 1
ATOM 2287 N N . ASP A 1 299 ? -5.642 -3.973 9.234 1.00 93.19 299 ASP A N 1
ATOM 2288 C CA . ASP A 1 299 ? -4.806 -2.932 9.840 1.00 93.19 299 ASP A CA 1
ATOM 2289 C C . ASP A 1 299 ? -3.336 -3.390 9.794 1.00 93.19 299 ASP A C 1
ATOM 2291 O O . ASP A 1 299 ? -2.912 -4.126 10.700 1.00 93.19 299 ASP A O 1
ATOM 2295 N N . PRO A 1 300 ? -2.593 -3.068 8.712 1.00 93.69 300 PRO A N 1
ATOM 2296 C CA . PRO A 1 300 ? -1.145 -3.243 8.647 1.00 93.69 300 PRO A CA 1
ATOM 2297 C C . PRO A 1 300 ? -0.402 -2.182 9.467 1.00 93.69 300 PRO A C 1
ATOM 2299 O O . PRO A 1 300 ? -0.996 -1.215 9.934 1.00 93.69 300 PRO A O 1
ATOM 2302 N N . GLN A 1 301 ? 0.915 -2.343 9.616 1.00 91.75 301 GLN A N 1
ATOM 2303 C CA . GLN A 1 301 ? 1.775 -1.267 10.100 1.00 91.75 301 GLN A CA 1
ATOM 2304 C C . GLN A 1 301 ? 2.188 -0.373 8.922 1.00 91.75 301 GLN A C 1
ATOM 2306 O O . GLN A 1 301 ? 2.912 -0.810 8.026 1.00 91.75 301 GLN A O 1
ATOM 2311 N N . TYR A 1 302 ? 1.772 0.887 8.947 1.00 91.75 302 TYR A N 1
ATOM 2312 C CA . TYR A 1 302 ? 2.229 1.932 8.037 1.00 91.75 302 TYR A CA 1
ATOM 2313 C C . TYR A 1 302 ? 3.433 2.699 8.622 1.00 91.75 302 TYR A C 1
ATOM 2315 O O . TYR A 1 302 ? 3.893 2.431 9.737 1.00 91.75 302 TYR A O 1
ATOM 2323 N N . TYR A 1 303 ? 4.015 3.624 7.847 1.00 77.12 303 TYR A N 1
ATOM 2324 C CA . TYR A 1 303 ? 5.277 4.289 8.187 1.00 77.12 303 TYR A CA 1
ATOM 2325 C C . TYR A 1 303 ? 5.283 4.870 9.613 1.00 77.12 303 TYR A C 1
ATOM 2327 O O . TYR A 1 303 ? 4.407 5.665 9.952 1.00 77.12 303 TYR A O 1
ATOM 2335 N N . PRO A 1 304 ? 6.331 4.618 10.427 1.00 70.94 304 PRO A N 1
ATOM 2336 C CA . PRO A 1 304 ? 6.430 5.166 11.785 1.00 70.94 304 PRO A CA 1
ATOM 2337 C C . PRO A 1 304 ? 6.368 6.700 11.865 1.00 70.94 304 PRO A C 1
ATOM 2339 O O . PRO A 1 304 ? 6.032 7.251 12.909 1.00 70.94 304 PRO A O 1
ATOM 2342 N N . GLY A 1 305 ? 6.719 7.388 10.774 1.00 79.44 305 GLY A N 1
ATOM 2343 C CA . GLY A 1 305 ? 6.642 8.844 10.645 1.00 79.44 305 GLY A CA 1
ATOM 2344 C C . GLY A 1 305 ? 5.287 9.377 10.173 1.00 79.44 305 GLY A C 1
ATOM 2345 O O . GLY A 1 305 ? 5.194 10.579 9.952 1.00 79.44 305 GLY A O 1
ATOM 2346 N N . ARG A 1 306 ? 4.284 8.507 9.985 1.00 88.19 306 ARG A N 1
ATOM 2347 C CA . ARG A 1 306 ? 2.915 8.863 9.585 1.00 88.19 306 ARG A CA 1
ATOM 2348 C C . ARG A 1 306 ? 1.863 8.228 10.515 1.00 88.19 306 ARG A C 1
ATOM 2350 O O . ARG A 1 306 ? 1.097 7.355 10.097 1.00 88.19 306 ARG A O 1
ATOM 2357 N N . PRO A 1 307 ? 1.869 8.571 11.818 1.00 90.56 307 PRO A N 1
ATOM 2358 C CA . PRO A 1 307 ? 0.988 7.967 12.814 1.00 90.56 307 PRO A CA 1
ATOM 2359 C C . PRO A 1 307 ? -0.515 8.219 12.635 1.00 90.56 307 PRO A C 1
ATOM 2361 O O . PRO A 1 307 ? -1.283 7.497 13.272 1.00 90.56 307 PRO A O 1
ATOM 2364 N N . TYR A 1 308 ? -0.951 9.244 11.902 1.00 92.19 308 TYR A N 1
ATOM 2365 C CA . TYR A 1 308 ? -2.371 9.495 11.631 1.00 92.19 308 TYR A CA 1
ATOM 2366 C C . TYR A 1 308 ? -2.847 8.666 10.441 1.00 92.19 308 TYR A C 1
ATOM 2368 O O . TYR A 1 308 ? -3.861 7.979 10.567 1.00 92.19 308 TYR A O 1
ATOM 2376 N N . ASP A 1 309 ? -2.049 8.602 9.372 1.00 95.94 309 ASP A N 1
ATOM 2377 C CA . ASP A 1 309 ? -2.290 7.681 8.255 1.00 95.94 309 ASP A CA 1
ATOM 2378 C C . ASP A 1 309 ? -2.335 6.220 8.764 1.00 95.94 309 ASP A C 1
ATOM 2380 O O . ASP A 1 309 ? -3.299 5.502 8.514 1.00 95.94 309 ASP A O 1
ATOM 2384 N N . ASP A 1 310 ? -1.373 5.803 9.603 1.00 95.25 310 ASP A N 1
ATOM 2385 C CA . ASP A 1 310 ? -1.340 4.463 10.231 1.00 95.25 310 ASP A CA 1
ATOM 2386 C C . ASP A 1 310 ? -2.558 4.167 11.129 1.00 95.25 310 ASP A C 1
ATOM 2388 O O . ASP A 1 310 ? -2.922 3.019 11.376 1.00 95.25 310 ASP A O 1
ATOM 2392 N N . ARG A 1 311 ? -3.209 5.198 11.680 1.00 94.50 311 ARG A N 1
ATOM 2393 C CA . ARG A 1 311 ? -4.424 5.036 12.499 1.00 94.50 311 ARG A CA 1
ATOM 2394 C C . ARG A 1 311 ? -5.700 5.045 11.673 1.00 94.50 311 ARG A C 1
ATOM 2396 O O . ARG A 1 311 ? -6.738 4.662 12.221 1.00 94.50 311 ARG A O 1
ATOM 2403 N N . PHE A 1 312 ? -5.648 5.441 10.405 1.00 96.56 312 PHE A N 1
ATOM 2404 C CA . PHE A 1 312 ? -6.835 5.599 9.580 1.00 96.56 312 PHE A CA 1
ATOM 2405 C C . PHE A 1 312 ? -7.679 4.315 9.477 1.00 96.56 312 PHE A C 1
ATOM 2407 O O . PHE A 1 312 ? -8.877 4.405 9.762 1.00 96.56 312 PHE A O 1
ATOM 2414 N N . PRO A 1 313 ? -7.126 3.107 9.210 1.00 96.25 313 PRO A N 1
ATOM 2415 C CA . PRO A 1 313 ? -7.926 1.875 9.183 1.00 96.25 313 PRO A CA 1
ATOM 2416 C C . PRO A 1 313 ? -8.693 1.639 10.487 1.00 96.25 313 PRO A C 1
ATOM 2418 O O . PRO A 1 313 ? -9.838 1.185 10.483 1.00 96.25 313 PRO A O 1
ATOM 2421 N N . ARG A 1 314 ? -8.086 1.998 11.625 1.00 93.56 314 ARG A N 1
ATOM 2422 C CA . ARG A 1 314 ? -8.686 1.853 12.957 1.00 93.56 314 ARG A CA 1
ATOM 2423 C C . ARG A 1 314 ? -9.846 2.816 13.171 1.00 93.56 314 ARG A C 1
ATOM 2425 O O . ARG A 1 314 ? -10.871 2.405 13.713 1.00 93.56 314 ARG A O 1
ATOM 2432 N N . ALA A 1 315 ? -9.672 4.071 12.766 1.00 94.12 315 ALA A N 1
ATOM 2433 C CA . ALA A 1 315 ? -10.711 5.091 12.842 1.00 94.12 315 ALA A CA 1
ATOM 2434 C C . ALA A 1 315 ? -11.882 4.749 11.910 1.00 94.12 315 ALA A C 1
ATOM 2436 O O . ALA A 1 315 ? -13.033 4.760 12.344 1.00 94.12 315 ALA A O 1
ATOM 2437 N N . TYR A 1 316 ? -11.583 4.343 10.673 1.00 96.25 316 TYR A N 1
ATOM 2438 C CA . TYR A 1 316 ? -12.586 3.951 9.686 1.00 96.25 316 TYR A CA 1
ATOM 2439 C C . TYR A 1 316 ? -13.390 2.722 10.137 1.00 96.25 316 TYR A C 1
ATOM 2441 O O . TYR A 1 316 ? -14.613 2.701 10.017 1.00 96.25 316 TYR A O 1
ATOM 2449 N N . ALA A 1 317 ? -12.734 1.723 10.741 1.00 94.94 317 ALA A N 1
ATOM 2450 C CA . ALA A 1 317 ? -13.412 0.556 11.312 1.00 94.94 317 ALA A CA 1
ATOM 2451 C C . ALA A 1 317 ? -14.408 0.937 12.409 1.00 94.94 317 ALA A C 1
ATOM 2453 O O . ALA A 1 317 ? -15.528 0.428 12.430 1.00 94.94 317 ALA A O 1
ATOM 2454 N N . ALA A 1 318 ? -14.003 1.835 13.310 1.00 93.38 318 ALA A N 1
ATOM 2455 C CA . ALA A 1 318 ? -14.848 2.296 14.404 1.00 93.38 318 ALA A CA 1
ATOM 2456 C C . ALA A 1 318 ? -16.063 3.084 13.893 1.00 93.38 318 ALA A C 1
ATOM 2458 O O . ALA A 1 318 ? -17.172 2.848 14.366 1.00 93.38 318 ALA A O 1
ATOM 2459 N N . ASP A 1 319 ? -15.866 3.960 12.904 1.00 93.88 319 ASP A N 1
ATOM 2460 C CA . ASP A 1 319 ? -16.937 4.746 12.280 1.00 93.88 319 ASP A CA 1
ATOM 2461 C C . ASP A 1 319 ? -17.954 3.862 11.534 1.00 93.88 319 ASP A C 1
ATOM 2463 O O . ASP A 1 319 ? -19.161 4.098 11.579 1.00 93.88 319 ASP A O 1
ATOM 2467 N N . ARG A 1 320 ? -17.484 2.789 10.884 1.00 94.06 320 ARG A N 1
ATOM 2468 C CA . ARG A 1 320 ? -18.334 1.837 10.146 1.00 94.06 320 ARG A CA 1
ATOM 2469 C C . ARG A 1 320 ? -18.931 0.725 11.011 1.00 94.06 320 ARG A C 1
ATOM 2471 O O . ARG A 1 320 ? -19.844 0.035 10.560 1.00 94.06 320 ARG A O 1
ATOM 2478 N N . GLY A 1 321 ? -18.417 0.522 12.223 1.00 93.56 321 GLY A N 1
ATOM 2479 C CA . GLY A 1 321 ? -18.761 -0.625 13.066 1.00 93.56 321 GLY A CA 1
ATOM 2480 C C . GLY A 1 321 ? -18.267 -1.964 12.503 1.00 93.56 321 GLY A C 1
ATOM 2481 O O . GLY A 1 321 ? -18.900 -2.991 12.733 1.00 93.56 321 GLY A O 1
ATOM 2482 N N . TRP A 1 322 ? -17.171 -1.963 11.738 1.00 94.12 322 TRP A N 1
ATOM 2483 C CA . TRP A 1 322 ? -16.604 -3.172 11.130 1.00 94.12 322 TRP A CA 1
ATOM 2484 C C . TRP A 1 322 ? -15.517 -3.787 12.006 1.00 94.12 322 TRP A C 1
ATOM 2486 O O . TRP A 1 322 ? -14.763 -3.089 12.690 1.00 94.12 322 TRP A O 1
ATOM 2496 N N . ALA A 1 323 ? -15.419 -5.116 11.974 1.00 92.44 323 ALA A N 1
ATOM 2497 C CA . ALA A 1 323 ? -14.365 -5.823 12.685 1.00 92.44 323 ALA A CA 1
ATOM 2498 C C . ALA A 1 323 ? -12.996 -5.546 12.050 1.00 92.44 323 ALA A C 1
ATOM 2500 O O . ALA A 1 323 ? -12.884 -5.165 10.883 1.00 92.44 323 ALA A O 1
ATOM 2501 N N . ARG A 1 324 ? -11.939 -5.752 12.834 1.00 92.62 324 ARG A N 1
ATOM 2502 C CA . ARG A 1 324 ? -10.562 -5.517 12.405 1.00 92.62 324 ARG A CA 1
ATOM 2503 C C . ARG A 1 324 ? -9.745 -6.796 12.379 1.00 92.62 324 ARG A C 1
ATOM 2505 O O . ARG A 1 324 ? -9.825 -7.606 13.300 1.00 92.62 324 ARG A O 1
ATOM 2512 N N . VAL A 1 325 ? -8.884 -6.897 11.377 1.00 90.06 325 VAL A N 1
ATOM 2513 C CA . VAL A 1 325 ? -7.885 -7.948 11.204 1.00 90.06 325 VAL A CA 1
ATOM 2514 C C . VAL A 1 325 ? -6.513 -7.303 11.331 1.00 90.06 325 VAL A C 1
ATOM 2516 O O . VAL A 1 325 ? -6.153 -6.438 10.542 1.00 90.06 325 VAL A O 1
ATOM 2519 N N . SER A 1 326 ? -5.737 -7.684 12.343 1.00 87.69 326 SER A N 1
ATOM 2520 C CA . SER A 1 326 ? -4.371 -7.170 12.480 1.00 87.69 326 SER A CA 1
ATOM 2521 C C . SER A 1 326 ? -3.427 -7.926 11.547 1.00 87.69 326 SER A C 1
ATOM 2523 O O . SER A 1 326 ? -3.310 -9.154 11.646 1.00 87.69 326 SER A O 1
ATOM 2525 N N . LEU A 1 327 ? -2.738 -7.179 10.682 1.00 89.19 327 LEU A N 1
ATOM 2526 C CA . LEU A 1 327 ? -1.683 -7.683 9.810 1.00 89.19 327 LEU A CA 1
ATOM 2527 C C . LEU A 1 327 ? -0.340 -7.178 10.343 1.00 89.19 327 LEU A C 1
ATOM 2529 O O . LEU A 1 327 ? -0.027 -5.997 10.264 1.00 89.19 327 LEU A O 1
ATOM 2533 N N . ASN A 1 328 ? 0.468 -8.061 10.921 1.00 91.69 328 ASN A N 1
ATOM 2534 C CA . ASN A 1 328 ? 1.712 -7.682 11.596 1.00 91.69 328 ASN A CA 1
ATOM 2535 C C . ASN A 1 328 ? 2.888 -7.589 10.611 1.00 91.69 328 ASN A C 1
ATOM 2537 O O . ASN A 1 328 ? 3.918 -8.254 10.772 1.00 91.69 328 ASN A O 1
ATOM 2541 N N . LEU A 1 329 ? 2.689 -6.788 9.568 1.00 91.62 329 LEU A N 1
ATOM 2542 C CA . LEU A 1 329 ? 3.650 -6.485 8.518 1.00 91.62 329 LEU A CA 1
ATOM 2543 C C . LEU A 1 329 ? 3.725 -4.971 8.326 1.00 91.62 329 LEU A C 1
ATOM 2545 O O . LEU A 1 329 ? 2.691 -4.304 8.303 1.00 91.62 329 LEU A O 1
ATOM 2549 N N . SER A 1 330 ? 4.939 -4.462 8.112 1.00 93.50 330 SER A N 1
ATOM 2550 C CA . SER A 1 330 ? 5.143 -3.158 7.479 1.00 93.50 330 SER A CA 1
ATOM 2551 C C . SER A 1 330 ? 4.647 -3.267 6.042 1.00 93.50 330 SER A C 1
ATOM 2553 O O . SER A 1 330 ? 5.257 -3.994 5.248 1.00 93.50 330 SER A O 1
ATOM 2555 N N . PHE A 1 331 ? 3.512 -2.654 5.717 1.00 95.50 331 PHE A N 1
ATOM 2556 C CA . PHE A 1 331 ? 2.827 -2.945 4.460 1.00 95.50 331 PHE A CA 1
ATOM 2557 C C . PHE A 1 331 ? 1.981 -1.776 3.957 1.00 95.50 331 PHE A C 1
ATOM 2559 O O . PHE A 1 331 ? 1.469 -0.979 4.737 1.00 95.50 331 PHE A O 1
ATOM 2566 N N . GLU A 1 332 ? 1.840 -1.711 2.635 1.00 95.25 332 GLU A N 1
ATOM 2567 C CA . GLU A 1 332 ? 1.146 -0.655 1.904 1.00 95.25 332 GLU A CA 1
ATOM 2568 C C . GLU A 1 332 ? 0.194 -1.302 0.895 1.00 95.25 332 GLU A C 1
ATOM 2570 O O . GLU A 1 332 ? 0.586 -2.210 0.153 1.00 95.25 332 GLU A O 1
ATOM 2575 N N . GLY A 1 333 ? -1.058 -0.846 0.851 1.00 96.25 333 GLY A N 1
ATOM 2576 C CA . GLY A 1 333 ? -2.088 -1.442 -0.002 1.00 96.25 333 GLY A CA 1
ATOM 2577 C C . GLY A 1 333 ? -1.830 -1.337 -1.510 1.00 96.25 333 GLY A C 1
ATOM 2578 O O . GLY A 1 333 ? -2.351 -2.169 -2.251 1.00 96.25 333 GLY A O 1
ATOM 2579 N N . GLY A 1 334 ? -0.979 -0.419 -1.988 1.00 96.75 334 GLY A N 1
ATOM 2580 C CA . GLY A 1 334 ? -0.543 -0.377 -3.399 1.00 96.75 334 GLY A CA 1
ATOM 2581 C C . GLY A 1 334 ? 0.239 -1.622 -3.830 1.00 96.75 334 GLY A C 1
ATOM 2582 O O . GLY A 1 334 ? 0.299 -1.982 -5.010 1.00 96.75 334 GLY A O 1
ATOM 2583 N N . ASN A 1 335 ? 0.771 -2.363 -2.854 1.00 96.69 335 ASN A N 1
ATOM 2584 C CA . ASN A 1 335 ? 1.432 -3.638 -3.069 1.00 96.69 335 ASN A CA 1
ATOM 2585 C C . ASN A 1 335 ? 0.513 -4.854 -2.852 1.00 96.69 335 ASN A C 1
ATOM 2587 O O . ASN A 1 335 ? 0.994 -5.982 -2.915 1.00 96.69 335 ASN A O 1
ATOM 2591 N N . PHE A 1 336 ? -0.787 -4.659 -2.597 1.00 96.81 336 PHE A N 1
ATOM 2592 C CA . PHE A 1 336 ? -1.759 -5.734 -2.390 1.00 96.81 336 PHE A CA 1
ATOM 2593 C C . PHE A 1 336 ? -2.597 -5.986 -3.644 1.00 96.81 336 PHE A C 1
ATOM 2595 O O . PHE A 1 336 ? -3.522 -5.240 -3.952 1.00 96.81 336 PHE A O 1
ATOM 2602 N N . VAL A 1 337 ? -2.319 -7.084 -4.345 1.00 96.00 337 VAL A N 1
ATOM 2603 C CA . VAL A 1 337 ? -3.145 -7.555 -5.463 1.00 96.00 337 VAL A CA 1
ATOM 2604 C C . VAL A 1 337 ? -3.731 -8.918 -5.103 1.00 96.00 337 VAL A C 1
ATOM 2606 O O . VAL A 1 337 ? -3.025 -9.783 -4.598 1.00 96.00 337 VAL A O 1
ATOM 2609 N N . THR A 1 338 ? -5.019 -9.140 -5.360 1.00 93.75 338 THR A N 1
ATOM 2610 C CA . THR A 1 338 ? -5.700 -10.413 -5.065 1.00 93.75 338 THR A CA 1
ATOM 2611 C C . THR A 1 338 ? -6.549 -10.873 -6.244 1.00 93.75 338 THR A C 1
ATOM 2613 O O . THR A 1 338 ? -7.124 -10.056 -6.963 1.00 93.75 338 THR A O 1
ATOM 2616 N N . ASP A 1 339 ? -6.637 -12.189 -6.436 1.00 86.38 339 ASP A N 1
ATOM 2617 C CA . ASP A 1 339 ? -7.533 -12.825 -7.409 1.00 86.38 339 ASP A CA 1
ATOM 2618 C C . ASP A 1 339 ? -8.924 -13.156 -6.844 1.00 86.38 339 ASP A C 1
ATOM 2620 O O . ASP A 1 339 ? -9.744 -13.750 -7.548 1.00 86.38 339 ASP A O 1
ATOM 2624 N N . GLY A 1 340 ? -9.165 -12.832 -5.566 1.00 86.88 340 GLY A N 1
ATOM 2625 C CA . GLY A 1 340 ? -10.406 -13.130 -4.844 1.00 86.88 340 GLY A CA 1
ATOM 2626 C C . GLY A 1 340 ? -10.652 -14.615 -4.569 1.00 86.88 340 GLY A C 1
ATOM 2627 O O . GLY A 1 340 ? -11.690 -14.973 -4.018 1.00 86.88 340 GLY A O 1
ATOM 2628 N N . ARG A 1 341 ? -9.712 -15.487 -4.945 1.00 83.00 341 ARG A N 1
ATOM 2629 C CA . ARG A 1 341 ? -9.792 -16.956 -4.887 1.00 83.00 341 ARG A CA 1
ATOM 2630 C C . ARG A 1 341 ? -8.658 -17.566 -4.055 1.00 83.00 341 ARG A C 1
ATOM 2632 O O . ARG A 1 341 ? -8.447 -18.779 -4.076 1.00 83.00 341 ARG A O 1
ATOM 2639 N N . GLY A 1 342 ? -7.967 -16.729 -3.283 1.00 82.62 342 GLY A N 1
ATOM 2640 C CA . GLY A 1 342 ? -6.939 -17.121 -2.322 1.00 82.62 342 GLY A CA 1
ATOM 2641 C C . GLY A 1 342 ? -5.505 -16.859 -2.778 1.00 82.62 342 GLY A C 1
ATOM 2642 O O . GLY A 1 342 ? -4.584 -17.129 -2.007 1.00 82.62 342 GLY A O 1
ATOM 2643 N N . THR A 1 343 ? -5.289 -16.298 -3.970 1.00 86.56 343 THR A N 1
ATOM 2644 C CA . THR A 1 343 ? -3.958 -15.852 -4.390 1.00 86.56 343 THR A CA 1
ATOM 2645 C C . THR A 1 343 ? -3.770 -14.376 -4.071 1.00 86.56 343 THR A C 1
ATOM 2647 O O . THR A 1 343 ? -4.431 -13.518 -4.655 1.00 86.56 343 THR A O 1
ATOM 2650 N N . VAL A 1 344 ? -2.803 -14.081 -3.205 1.00 95.31 344 VAL A N 1
ATOM 2651 C CA . VAL A 1 344 ? -2.271 -12.730 -3.008 1.00 95.31 344 VAL A CA 1
ATOM 2652 C C . VAL A 1 344 ? -0.983 -12.580 -3.815 1.00 95.31 344 VAL A C 1
ATOM 2654 O O . VAL A 1 344 ? -0.098 -13.433 -3.794 1.00 95.31 344 VAL A O 1
ATOM 2657 N N . MET A 1 345 ? -0.881 -11.490 -4.558 1.00 97.00 345 MET A N 1
ATOM 2658 C CA . MET A 1 345 ? 0.233 -11.137 -5.424 1.00 97.00 345 MET A CA 1
ATOM 2659 C C . MET A 1 345 ? 0.821 -9.826 -4.916 1.00 97.00 345 MET A C 1
ATOM 2661 O O . MET A 1 345 ? 0.127 -8.820 -4.801 1.00 97.00 345 MET A O 1
ATOM 2665 N N . VAL A 1 346 ? 2.105 -9.863 -4.588 1.00 98.06 346 VAL A N 1
ATOM 2666 C CA . VAL A 1 346 ? 2.854 -8.748 -4.003 1.00 98.06 346 VAL A CA 1
ATOM 2667 C C . VAL A 1 346 ? 4.202 -8.650 -4.705 1.00 98.06 346 VAL A C 1
ATOM 2669 O O . VAL A 1 346 ? 4.674 -9.620 -5.304 1.00 98.06 346 VAL A O 1
ATOM 2672 N N . SER A 1 347 ? 4.878 -7.515 -4.606 1.00 97.69 347 SER A N 1
ATOM 2673 C CA . SER A 1 347 ? 6.286 -7.446 -4.982 1.00 97.69 347 SER A CA 1
ATOM 2674 C C . SER A 1 347 ? 7.187 -7.997 -3.868 1.00 97.69 347 SER A C 1
ATOM 2676 O O . SER A 1 347 ? 6.807 -8.101 -2.697 1.00 97.69 347 SER A O 1
ATOM 2678 N N . LYS A 1 348 ? 8.444 -8.299 -4.203 1.00 94.56 348 LYS A N 1
ATOM 2679 C CA . LYS A 1 348 ? 9.491 -8.627 -3.224 1.00 94.56 348 LYS A CA 1
ATOM 2680 C C . LYS A 1 348 ? 9.826 -7.465 -2.286 1.00 94.56 348 LYS A C 1
ATOM 2682 O O . LYS A 1 348 ? 10.444 -7.714 -1.253 1.00 94.56 348 LYS A O 1
ATOM 2687 N N . GLY A 1 349 ? 9.357 -6.248 -2.566 1.00 91.56 349 GLY A N 1
ATOM 2688 C CA . GLY A 1 349 ? 9.458 -5.110 -1.654 1.00 91.56 349 GLY A CA 1
ATOM 2689 C C . GLY A 1 349 ? 8.883 -5.395 -0.266 1.00 91.56 349 GLY A C 1
ATOM 2690 O O . GLY A 1 349 ? 9.485 -5.010 0.734 1.00 91.56 349 GLY A O 1
ATOM 2691 N N . VAL A 1 350 ? 7.812 -6.198 -0.170 1.00 92.75 350 VAL A N 1
ATOM 2692 C CA . VAL A 1 350 ? 7.264 -6.648 1.127 1.00 92.75 350 VAL A CA 1
ATOM 2693 C C . VAL A 1 350 ? 8.323 -7.351 1.973 1.00 92.75 350 VAL A C 1
ATOM 2695 O O . VAL A 1 350 ? 8.384 -7.147 3.183 1.00 92.75 350 VAL A O 1
ATOM 2698 N N . GLN A 1 351 ? 9.191 -8.154 1.353 1.00 89.56 351 GLN A N 1
ATOM 2699 C CA . GLN A 1 351 ? 10.269 -8.852 2.055 1.00 89.56 351 GLN A CA 1
ATOM 2700 C C . GLN A 1 351 ? 11.361 -7.876 2.508 1.00 89.56 351 GLN A C 1
ATOM 2702 O O . GLN A 1 351 ? 11.948 -8.067 3.569 1.00 89.56 351 GLN A O 1
ATOM 2707 N N . TRP A 1 352 ? 11.616 -6.810 1.746 1.00 87.50 352 TRP A N 1
ATOM 2708 C CA . TRP A 1 352 ? 12.611 -5.789 2.087 1.00 87.50 352 TRP A CA 1
ATOM 2709 C C . TRP A 1 352 ? 12.173 -4.949 3.290 1.00 87.50 352 TRP A C 1
ATOM 2711 O O . TRP A 1 352 ? 12.949 -4.771 4.232 1.00 87.50 352 TRP A O 1
ATOM 2721 N N . PHE A 1 353 ? 10.913 -4.505 3.307 1.00 82.38 353 PHE A N 1
ATOM 2722 C CA . PHE A 1 353 ? 10.338 -3.749 4.427 1.00 82.38 353 PHE A CA 1
ATOM 2723 C C . PHE A 1 353 ? 10.090 -4.608 5.674 1.00 82.38 353 PHE A C 1
ATOM 2725 O O . PHE A 1 353 ? 10.000 -4.082 6.783 1.00 82.38 353 PHE A O 1
ATOM 2732 N N . ASN A 1 354 ? 10.057 -5.933 5.513 1.00 87.00 354 ASN A N 1
ATOM 2733 C CA . ASN A 1 354 ? 9.912 -6.906 6.593 1.00 87.00 354 ASN A CA 1
ATOM 2734 C C . ASN A 1 354 ? 11.138 -7.823 6.704 1.00 87.00 354 ASN A C 1
ATOM 2736 O O . ASN A 1 354 ? 10.992 -9.005 6.999 1.00 87.00 354 ASN A O 1
ATOM 2740 N N . ARG A 1 355 ? 12.356 -7.295 6.506 1.00 76.44 355 ARG A N 1
ATOM 2741 C CA . ARG A 1 355 ? 13.610 -8.082 6.480 1.00 76.44 355 ARG A CA 1
ATOM 2742 C C . ARG A 1 355 ? 13.895 -8.918 7.736 1.00 76.44 355 ARG A C 1
ATOM 2744 O O . ARG A 1 355 ? 14.702 -9.839 7.688 1.00 76.44 355 ARG A O 1
ATOM 2751 N N . SER A 1 356 ? 13.263 -8.586 8.864 1.00 78.88 356 SER A N 1
ATOM 2752 C CA . SER A 1 356 ? 13.331 -9.348 10.121 1.00 78.88 356 SER A CA 1
ATOM 2753 C C . SER A 1 356 ? 12.357 -10.533 10.175 1.00 78.88 356 SER A C 1
ATOM 2755 O O . SER A 1 356 ? 12.382 -11.309 11.129 1.00 78.88 356 SER A O 1
ATOM 2757 N N . ARG A 1 357 ? 11.474 -10.674 9.183 1.00 77.94 357 ARG A N 1
ATOM 2758 C CA . ARG A 1 357 ? 10.476 -11.737 9.067 1.00 77.94 357 ARG A CA 1
ATOM 2759 C C . ARG A 1 357 ? 10.912 -12.726 7.988 1.00 77.94 357 ARG A C 1
ATOM 2761 O O . ARG A 1 357 ? 11.398 -12.338 6.931 1.00 77.94 357 ARG A O 1
ATOM 2768 N N . SER A 1 358 ? 10.703 -14.020 8.226 1.00 83.44 358 SER A N 1
ATOM 2769 C CA . SER A 1 358 ? 10.883 -15.022 7.169 1.00 83.44 358 SER A CA 1
ATOM 2770 C C . SER A 1 358 ? 9.770 -14.910 6.123 1.00 83.44 358 SER A C 1
ATOM 2772 O O . SER A 1 358 ? 8.665 -14.468 6.434 1.00 83.44 358 SER A O 1
ATOM 2774 N N . VAL A 1 359 ? 10.018 -15.385 4.900 1.00 76.38 359 VAL A N 1
ATOM 2775 C CA . VAL A 1 359 ? 8.980 -15.452 3.851 1.00 76.38 359 VAL A CA 1
ATOM 2776 C C . VAL A 1 359 ? 7.742 -16.202 4.352 1.00 76.38 359 VAL A C 1
ATOM 2778 O O . VAL A 1 359 ? 6.634 -15.698 4.222 1.00 76.38 359 VAL A O 1
ATOM 2781 N N . SER A 1 360 ? 7.931 -17.319 5.064 1.00 78.50 360 SER A N 1
ATOM 2782 C CA . SER A 1 360 ? 6.819 -18.072 5.661 1.00 78.50 360 SER A CA 1
ATOM 2783 C C . SER A 1 360 ? 6.008 -17.273 6.690 1.00 78.50 360 SER A C 1
ATOM 2785 O O . SER A 1 360 ? 4.830 -17.541 6.891 1.00 78.50 360 SER A O 1
ATOM 2787 N N . TYR A 1 361 ? 6.631 -16.316 7.387 1.00 89.56 361 TYR A N 1
ATOM 2788 C CA . TYR A 1 361 ? 5.916 -15.429 8.302 1.00 89.56 361 TYR A CA 1
ATOM 2789 C C . TYR A 1 361 ? 5.021 -14.473 7.515 1.00 89.56 361 TYR A C 1
ATOM 2791 O O . TYR A 1 361 ? 3.852 -14.329 7.852 1.00 89.56 361 TYR A O 1
ATOM 2799 N N . ILE A 1 362 ? 5.558 -13.870 6.452 1.00 86.25 362 ILE A N 1
ATOM 2800 C CA . ILE A 1 362 ? 4.807 -12.987 5.551 1.00 86.25 362 ILE A CA 1
ATOM 2801 C C . ILE A 1 362 ? 3.617 -13.741 4.940 1.00 86.25 362 ILE A C 1
ATOM 2803 O O . ILE A 1 362 ? 2.501 -13.234 4.953 1.00 86.25 362 ILE A O 1
ATOM 2807 N N . GLU A 1 363 ? 3.829 -14.975 4.479 1.00 86.44 363 GLU A N 1
ATOM 2808 C CA . GLU A 1 363 ? 2.765 -15.837 3.948 1.00 86.44 363 GLU A CA 1
ATOM 2809 C C . GLU A 1 363 ? 1.664 -16.108 4.983 1.00 86.44 363 GLU A C 1
ATOM 2811 O O . GLU A 1 363 ? 0.491 -15.887 4.687 1.00 86.44 363 GLU A O 1
ATOM 2816 N N . ARG A 1 364 ? 2.029 -16.476 6.220 1.00 88.00 364 ARG A N 1
ATOM 2817 C CA . ARG A 1 364 ? 1.065 -16.693 7.318 1.00 88.00 364 ARG A CA 1
ATOM 2818 C C . ARG A 1 364 ? 0.300 -15.438 7.725 1.00 88.00 364 ARG A C 1
ATOM 2820 O O . ARG A 1 364 ? -0.837 -15.526 8.176 1.00 88.00 364 ARG A O 1
ATOM 2827 N N . GLU A 1 365 ? 0.907 -14.262 7.614 1.00 93.50 365 GLU A N 1
ATOM 2828 C CA . GLU A 1 365 ? 0.183 -13.011 7.836 1.00 93.50 365 GLU A CA 1
ATOM 2829 C C . GLU A 1 365 ? -0.875 -12.799 6.745 1.00 93.50 365 GLU A C 1
ATOM 2831 O O . GLU A 1 365 ? -2.012 -12.459 7.068 1.00 93.50 365 GLU A O 1
ATOM 2836 N N . PHE A 1 366 ? -0.565 -13.101 5.480 1.00 93.94 366 PHE A N 1
ATOM 2837 C CA . PHE A 1 366 ? -1.551 -13.026 4.398 1.00 93.94 366 PHE A CA 1
ATOM 2838 C C . PHE A 1 366 ? -2.662 -14.091 4.486 1.00 93.94 366 PHE A C 1
ATOM 2840 O O . PHE A 1 366 ? -3.769 -13.852 4.000 1.00 93.94 366 PHE A O 1
ATOM 2847 N N . GLU A 1 367 ? -2.446 -15.222 5.165 1.00 90.56 367 GLU A N 1
ATOM 2848 C CA . GLU A 1 367 ? -3.523 -16.187 5.461 1.00 90.56 367 GLU A CA 1
ATOM 2849 C C . GLU A 1 367 ? -4.670 -15.550 6.264 1.00 90.56 367 GLU A C 1
ATOM 2851 O O . GLU A 1 367 ? -5.838 -15.899 6.075 1.00 90.56 367 GLU A O 1
ATOM 2856 N N . LYS A 1 368 ? -4.372 -14.548 7.106 1.00 90.31 368 LYS A N 1
ATOM 2857 C CA . LYS A 1 368 ? -5.390 -13.809 7.873 1.00 90.31 368 LYS A CA 1
ATOM 2858 C C . LYS A 1 368 ? -6.360 -13.035 6.985 1.00 90.31 368 LYS A C 1
ATOM 2860 O O . LYS A 1 368 ? -7.478 -12.774 7.409 1.00 90.31 368 LYS A O 1
ATOM 2865 N N . VAL A 1 369 ? -5.943 -12.690 5.768 1.00 90.81 369 VAL A N 1
ATOM 2866 C CA . VAL A 1 369 ? -6.750 -11.949 4.787 1.00 90.81 369 VAL A CA 1
ATOM 2867 C C . VAL A 1 369 ? -7.252 -12.845 3.651 1.00 90.81 369 VAL A C 1
ATOM 2869 O O . VAL A 1 369 ? -7.671 -12.360 2.603 1.00 90.81 369 VAL A O 1
ATOM 2872 N N . GLY A 1 370 ? -7.228 -14.164 3.865 1.00 87.56 370 GLY A N 1
ATOM 2873 C CA . GLY A 1 370 ? -7.792 -15.148 2.943 1.00 87.56 370 GLY A CA 1
ATOM 2874 C C . GLY A 1 370 ? -6.810 -15.713 1.921 1.00 87.56 370 GLY A C 1
ATOM 2875 O O . GLY A 1 370 ? -7.243 -16.419 1.011 1.00 87.56 370 GLY A O 1
ATOM 2876 N N . ALA A 1 371 ? -5.506 -15.439 2.038 1.00 90.00 371 ALA A N 1
ATOM 2877 C CA . ALA A 1 371 ? -4.523 -16.042 1.145 1.00 90.00 371 ALA A CA 1
ATOM 2878 C C . ALA A 1 371 ? -4.292 -17.525 1.486 1.00 90.00 371 ALA A C 1
ATOM 2880 O O . ALA A 1 371 ? -4.051 -17.883 2.632 1.00 90.00 371 ALA A O 1
ATOM 2881 N N . ASN A 1 372 ? -4.303 -18.390 0.477 1.00 84.69 372 ASN A N 1
ATOM 2882 C CA . ASN A 1 372 ? -3.751 -19.749 0.543 1.00 84.69 372 ASN A CA 1
ATOM 2883 C C . ASN A 1 372 ? -2.486 -19.892 -0.323 1.00 84.69 372 ASN A C 1
ATOM 2885 O O . ASN A 1 372 ? -1.785 -20.902 -0.256 1.00 84.69 372 ASN A O 1
ATOM 2889 N N . ARG A 1 373 ? -2.196 -18.869 -1.133 1.00 85.25 373 ARG A N 1
ATOM 2890 C CA . ARG A 1 373 ? -1.015 -18.760 -1.974 1.00 85.25 373 ARG A CA 1
ATOM 2891 C C . ARG A 1 373 ? -0.566 -17.307 -2.015 1.00 85.25 373 ARG A C 1
ATOM 2893 O O . ARG A 1 373 ? -1.361 -16.422 -2.320 1.00 85.25 373 ARG A O 1
ATOM 2900 N N . VAL A 1 374 ? 0.722 -17.073 -1.785 1.00 91.56 374 VAL A N 1
ATOM 2901 C CA . VAL A 1 374 ? 1.349 -15.764 -2.004 1.00 91.56 374 VAL A CA 1
ATOM 2902 C C . VAL A 1 374 ? 2.339 -15.872 -3.157 1.00 91.56 374 VAL A C 1
ATOM 2904 O O . VAL A 1 374 ? 3.107 -16.831 -3.246 1.00 91.56 374 VAL A O 1
ATOM 2907 N N . VAL A 1 375 ? 2.307 -14.910 -4.074 1.00 92.00 375 VAL A N 1
ATOM 2908 C CA . VAL A 1 375 ? 3.213 -14.843 -5.224 1.00 92.00 375 VAL A CA 1
ATOM 2909 C C . VAL A 1 375 ? 3.999 -13.544 -5.165 1.00 92.00 375 VAL A C 1
ATOM 2911 O O . VAL A 1 375 ? 3.416 -12.464 -5.125 1.00 92.00 375 VAL A O 1
ATOM 2914 N N . PHE A 1 376 ? 5.326 -13.663 -5.197 1.00 95.56 376 PHE A N 1
ATOM 2915 C CA . PHE A 1 376 ? 6.242 -12.528 -5.148 1.00 95.56 376 PHE A CA 1
ATOM 2916 C C . PHE A 1 376 ? 6.777 -12.187 -6.542 1.00 95.56 376 PHE A C 1
ATOM 2918 O O . PHE A 1 376 ? 7.454 -13.005 -7.171 1.00 95.56 376 PHE A O 1
ATOM 2925 N N . PHE A 1 377 ? 6.517 -10.967 -6.997 1.00 97.19 377 PHE A N 1
ATOM 2926 C CA . PHE A 1 377 ? 7.049 -10.393 -8.234 1.00 97.19 377 PHE A CA 1
ATOM 2927 C C . PHE A 1 377 ? 8.271 -9.512 -7.956 1.00 97.19 377 PHE A C 1
ATOM 2929 O O . PHE A 1 377 ? 8.429 -8.982 -6.859 1.00 97.19 377 PHE A O 1
ATOM 2936 N N . GLU A 1 378 ? 9.151 -9.333 -8.940 1.00 97.50 378 GLU A N 1
ATOM 2937 C CA . GLU A 1 378 ? 10.196 -8.306 -8.831 1.00 97.50 378 GLU A CA 1
ATOM 2938 C C . GLU A 1 378 ? 9.555 -6.911 -8.925 1.00 97.50 378 GLU A C 1
ATOM 2940 O O . GLU A 1 378 ? 8.721 -6.707 -9.811 1.00 97.50 378 GLU A O 1
ATOM 2945 N N . PRO A 1 379 ? 9.902 -5.959 -8.040 1.00 96.69 379 PRO A N 1
ATOM 2946 C CA . PRO A 1 379 ? 9.468 -4.575 -8.184 1.00 96.69 379 PRO A CA 1
ATOM 2947 C C . PRO A 1 379 ? 10.239 -3.863 -9.303 1.00 96.69 379 PRO A C 1
ATOM 2949 O O . PRO A 1 379 ? 11.293 -4.325 -9.750 1.00 96.69 379 PRO A O 1
ATOM 2952 N N . LEU A 1 380 ? 9.723 -2.711 -9.739 1.00 95.25 380 LEU A N 1
ATOM 2953 C CA . LEU A 1 380 ? 10.431 -1.825 -10.664 1.00 95.25 380 LEU A CA 1
ATOM 2954 C C . LEU A 1 380 ? 11.785 -1.377 -10.077 1.00 95.25 380 LEU A C 1
ATOM 2956 O O . LEU A 1 380 ? 11.949 -1.212 -8.869 1.00 95.25 380 LEU A O 1
ATOM 2960 N N . VAL A 1 381 ? 12.775 -1.180 -10.947 1.00 92.81 381 VAL A N 1
ATOM 2961 C CA . VAL A 1 381 ? 14.148 -0.810 -10.573 1.00 92.81 381 VAL A CA 1
ATOM 2962 C C . VAL A 1 381 ? 14.225 0.675 -10.221 1.00 92.81 381 VAL A C 1
ATOM 2964 O O . VAL A 1 381 ? 13.838 1.514 -11.029 1.00 92.81 381 VAL A O 1
ATOM 2967 N N . ASP A 1 382 ? 14.779 1.007 -9.055 1.00 89.44 382 ASP A N 1
ATOM 2968 C CA . ASP A 1 382 ? 14.883 2.376 -8.509 1.00 89.44 382 ASP A CA 1
ATOM 2969 C C . ASP A 1 382 ? 13.538 3.114 -8.361 1.00 89.44 382 ASP A C 1
ATOM 2971 O O . ASP A 1 382 ? 13.499 4.345 -8.279 1.00 89.44 382 ASP A O 1
ATOM 2975 N N . GLU A 1 383 ? 12.433 2.372 -8.343 1.00 87.69 383 GLU A N 1
ATOM 2976 C CA . GLU A 1 383 ? 11.100 2.888 -8.063 1.00 87.69 383 GLU A CA 1
ATOM 2977 C C . GLU A 1 383 ? 10.878 2.804 -6.548 1.00 87.69 383 GLU A C 1
ATOM 2979 O O . GLU A 1 383 ? 11.014 1.741 -5.943 1.00 87.69 383 GLU A O 1
ATOM 2984 N N . GLY A 1 384 ? 10.656 3.957 -5.914 1.00 83.00 384 GLY A N 1
ATOM 2985 C CA . GLY A 1 384 ? 10.778 4.103 -4.462 1.00 83.00 384 GLY A CA 1
ATOM 2986 C C . GLY A 1 384 ? 9.713 3.370 -3.645 1.00 83.00 384 GLY A C 1
ATOM 2987 O O . GLY A 1 384 ? 9.974 3.068 -2.482 1.00 83.00 384 GLY A O 1
ATOM 2988 N N . THR A 1 385 ? 8.543 3.085 -4.225 1.00 89.25 385 THR A N 1
ATOM 2989 C CA . THR A 1 385 ? 7.433 2.421 -3.522 1.00 89.25 385 THR A CA 1
ATOM 2990 C C . THR A 1 385 ? 7.568 0.905 -3.549 1.00 89.25 385 THR A C 1
ATOM 2992 O O . THR A 1 385 ? 7.212 0.233 -2.585 1.00 89.25 385 THR A O 1
ATOM 2995 N N . THR A 1 386 ? 8.146 0.349 -4.618 1.00 94.19 386 THR A N 1
ATOM 2996 C CA . THR A 1 386 ? 8.209 -1.085 -4.931 1.00 94.19 386 THR A CA 1
ATOM 2997 C C . THR A 1 386 ? 6.846 -1.712 -5.245 1.00 94.19 386 THR A C 1
ATOM 2999 O O . THR A 1 386 ? 6.714 -2.936 -5.213 1.00 94.19 386 THR A O 1
ATOM 3002 N N . HIS A 1 387 ? 5.813 -0.919 -5.523 1.00 97.19 387 HIS A N 1
ATOM 3003 C CA . HIS A 1 387 ? 4.428 -1.399 -5.573 1.00 97.19 387 HIS A CA 1
ATOM 3004 C C . HIS A 1 387 ? 4.073 -2.152 -6.855 1.00 97.19 387 HIS A C 1
ATOM 3006 O O . HIS A 1 387 ? 4.587 -1.883 -7.942 1.00 97.19 387 HIS A O 1
ATOM 3012 N N . MET A 1 388 ? 3.136 -3.095 -6.724 1.00 97.69 388 MET A N 1
ATOM 3013 C CA . MET A 1 388 ? 2.572 -3.850 -7.847 1.00 97.69 388 MET A CA 1
ATOM 3014 C C . MET A 1 388 ? 1.696 -2.985 -8.755 1.00 97.69 388 MET A C 1
ATOM 3016 O O . MET A 1 388 ? 1.718 -3.167 -9.977 1.00 97.69 388 MET A O 1
ATOM 3020 N N . ASP A 1 389 ? 0.926 -2.058 -8.182 1.00 97.75 389 ASP A N 1
ATOM 3021 C CA . ASP A 1 389 ? -0.021 -1.215 -8.919 1.00 97.75 389 ASP A CA 1
ATOM 3022 C C . ASP A 1 389 ? 0.661 -0.216 -9.877 1.00 97.75 389 ASP A C 1
ATOM 3024 O O . ASP A 1 389 ? 0.054 0.255 -10.847 1.00 97.75 389 ASP A O 1
ATOM 3028 N N . MET A 1 390 ? 1.956 0.040 -9.679 1.00 97.38 390 MET A N 1
ATOM 3029 C CA . MET A 1 390 ? 2.779 0.874 -10.553 1.00 97.38 390 MET A CA 1
ATOM 3030 C C . MET A 1 390 ? 3.065 0.225 -11.910 1.00 97.38 390 MET A C 1
ATOM 3032 O O . MET A 1 390 ? 3.334 0.935 -12.884 1.00 97.38 390 MET A O 1
ATOM 3036 N N . PHE A 1 391 ? 2.968 -1.102 -12.025 1.00 97.75 391 PHE A N 1
ATOM 3037 C CA . PHE A 1 391 ? 3.251 -1.804 -13.282 1.00 97.75 391 PHE A CA 1
ATOM 3038 C C . PHE A 1 391 ? 2.285 -2.932 -13.638 1.00 97.75 391 PHE A C 1
ATOM 3040 O O . PHE A 1 391 ? 2.434 -3.528 -14.711 1.00 97.75 391 PHE A O 1
ATOM 3047 N N . SER A 1 392 ? 1.307 -3.242 -12.789 1.00 97.94 392 SER A N 1
ATOM 3048 C CA . SER A 1 392 ? 0.344 -4.307 -13.048 1.00 97.94 392 SER A CA 1
ATOM 3049 C C . SER A 1 392 ? -1.032 -4.050 -12.438 1.00 97.94 392 SER A C 1
ATOM 3051 O O . SER A 1 392 ? -1.180 -3.245 -11.523 1.00 97.94 392 SER A O 1
ATOM 3053 N N . ARG A 1 393 ? -2.048 -4.741 -12.963 1.00 96.12 393 ARG A N 1
ATOM 3054 C CA . ARG A 1 393 ? -3.422 -4.724 -12.451 1.00 96.12 393 ARG A CA 1
ATOM 3055 C C . ARG A 1 393 ? -4.173 -5.992 -12.854 1.00 96.12 393 ARG A C 1
ATOM 3057 O O . ARG A 1 393 ? -4.045 -6.430 -13.996 1.00 96.12 393 ARG A O 1
ATOM 3064 N N . ILE A 1 394 ? -4.993 -6.544 -11.960 1.00 94.94 394 ILE A N 1
ATOM 3065 C CA . ILE A 1 394 ? -6.005 -7.544 -12.331 1.00 94.94 394 ILE A CA 1
ATOM 3066 C C . ILE A 1 394 ? -7.217 -6.809 -12.897 1.00 94.94 394 ILE A C 1
ATOM 3068 O O . ILE A 1 394 ? -7.776 -5.926 -12.249 1.00 94.94 394 ILE A O 1
ATOM 3072 N N . MET A 1 395 ? -7.552 -7.137 -14.140 1.00 92.81 395 MET A N 1
ATOM 3073 C CA . MET A 1 395 ? -8.635 -6.504 -14.883 1.00 92.81 395 MET A CA 1
ATOM 3074 C C . MET A 1 395 ? -9.943 -7.244 -14.656 1.00 92.81 395 MET A C 1
ATOM 3076 O O . MET A 1 395 ? -10.962 -6.611 -14.483 1.00 92.81 395 MET A O 1
ATOM 3080 N N . ASP A 1 396 ? -9.917 -8.568 -14.640 1.00 90.31 396 ASP A N 1
ATOM 3081 C CA . ASP A 1 396 ? -11.081 -9.412 -14.392 1.00 90.31 396 ASP A CA 1
ATOM 3082 C C . ASP A 1 396 ? -10.605 -10.774 -13.846 1.00 90.31 396 ASP A C 1
ATOM 3084 O O . ASP A 1 396 ? -9.455 -10.921 -13.420 1.00 90.31 396 ASP A O 1
ATOM 3088 N N . ASP A 1 397 ? -11.474 -11.785 -13.830 1.00 85.44 397 ASP A N 1
ATOM 3089 C CA . ASP A 1 397 ? -11.159 -13.103 -13.266 1.00 85.44 397 ASP A CA 1
ATOM 3090 C C . ASP A 1 397 ? -10.029 -13.847 -14.000 1.00 85.44 397 ASP A C 1
ATOM 3092 O O . ASP A 1 397 ? -9.410 -14.748 -13.416 1.00 85.44 397 ASP A O 1
ATOM 3096 N N . ASP A 1 398 ? -9.749 -13.505 -15.259 1.00 85.12 398 ASP A N 1
ATOM 3097 C CA . ASP A 1 398 ? -8.769 -14.203 -16.094 1.00 85.12 398 ASP A CA 1
ATOM 3098 C C . ASP A 1 398 ? -7.791 -13.282 -16.832 1.00 85.12 398 ASP A C 1
ATOM 3100 O O . ASP A 1 398 ? -6.893 -13.771 -17.518 1.00 85.12 398 ASP A O 1
ATOM 3104 N N . THR A 1 399 ? -7.891 -11.965 -16.660 1.00 89.75 399 THR A N 1
ATOM 3105 C CA . THR A 1 399 ? -7.080 -10.988 -17.384 1.00 89.75 399 THR A CA 1
ATOM 3106 C C . THR A 1 399 ? -6.267 -10.103 -16.447 1.00 89.75 399 THR A C 1
ATOM 3108 O O . THR A 1 399 ? -6.777 -9.506 -15.502 1.00 89.75 399 THR A O 1
ATOM 3111 N N . ALA A 1 400 ? -4.978 -9.966 -16.755 1.00 96.94 400 ALA A N 1
ATOM 3112 C CA . ALA A 1 400 ? -4.074 -9.026 -16.105 1.00 96.94 400 ALA A CA 1
ATOM 3113 C C . ALA A 1 400 ? -3.550 -8.002 -17.120 1.00 96.94 400 ALA A C 1
ATOM 3115 O O . ALA A 1 400 ? -3.250 -8.333 -18.270 1.00 96.94 400 ALA A O 1
ATOM 3116 N N . LEU A 1 401 ? -3.400 -6.756 -16.692 1.00 98.69 401 LEU A N 1
ATOM 3117 C CA . LEU A 1 401 ? -2.730 -5.696 -17.430 1.00 98.69 401 LEU A CA 1
ATOM 3118 C C . LEU A 1 401 ? -1.328 -5.507 -16.860 1.00 98.69 401 LEU A C 1
ATOM 3120 O O . LEU A 1 401 ? -1.173 -5.380 -15.650 1.00 98.69 401 LEU A O 1
ATOM 3124 N N . VAL A 1 402 ? -0.310 -5.469 -17.721 1.00 98.75 402 VAL A N 1
ATOM 3125 C CA . VAL A 1 402 ? 1.084 -5.244 -17.311 1.00 98.75 402 VAL A CA 1
ATOM 3126 C C . VAL A 1 402 ? 1.730 -4.178 -18.187 1.00 98.75 402 VAL A C 1
ATOM 3128 O O . VAL A 1 402 ? 1.649 -4.233 -19.420 1.00 98.75 402 VAL A O 1
ATOM 3131 N N . SER A 1 403 ? 2.418 -3.229 -17.559 1.00 98.12 403 SER A N 1
ATOM 3132 C CA . SER A 1 403 ? 3.166 -2.175 -18.244 1.00 98.12 403 SER A CA 1
ATOM 3133 C C . SER A 1 403 ? 4.189 -2.742 -19.238 1.00 98.12 403 SER A C 1
ATOM 3135 O O . SER A 1 403 ? 4.679 -3.873 -19.139 1.00 98.12 403 SER A O 1
ATOM 3137 N N . ARG A 1 404 ? 4.514 -1.962 -20.265 1.00 98.12 404 ARG A N 1
ATOM 3138 C CA . ARG A 1 404 ? 5.515 -2.285 -21.281 1.00 98.12 404 ARG A CA 1
ATOM 3139 C C . ARG A 1 404 ? 6.433 -1.092 -21.477 1.00 98.12 404 ARG A C 1
ATOM 3141 O O . ARG A 1 404 ? 5.985 0.025 -21.716 1.00 98.12 404 ARG A O 1
ATOM 3148 N N . TYR A 1 405 ? 7.725 -1.364 -21.382 1.00 97.38 405 TYR A N 1
ATOM 3149 C CA . TYR A 1 405 ? 8.785 -0.404 -21.651 1.00 97.38 405 TYR A CA 1
ATOM 3150 C C . TYR A 1 405 ? 9.519 -0.805 -22.934 1.00 97.38 405 TYR A C 1
ATOM 3152 O O . TYR A 1 405 ? 9.512 -1.986 -23.294 1.00 97.38 405 TYR A O 1
ATOM 3160 N N . PRO A 1 406 ? 10.137 0.151 -23.650 1.00 95.69 406 PRO A N 1
ATOM 3161 C CA . PRO A 1 406 ? 10.923 -0.165 -24.836 1.00 95.69 406 PRO A CA 1
ATOM 3162 C C . PRO A 1 406 ? 12.115 -1.067 -24.489 1.00 95.69 406 PRO A C 1
ATOM 3164 O O . PRO A 1 406 ? 12.668 -0.999 -23.389 1.00 95.69 406 PRO A O 1
ATOM 3167 N N . ALA A 1 407 ? 12.537 -1.894 -25.448 1.00 94.69 407 ALA A N 1
ATOM 3168 C CA . ALA A 1 407 ? 13.704 -2.756 -25.287 1.00 94.69 407 ALA A CA 1
ATOM 3169 C C . ALA A 1 407 ? 14.951 -1.936 -24.902 1.00 94.69 407 ALA A C 1
ATOM 3171 O O . ALA A 1 407 ? 15.197 -0.868 -25.460 1.00 94.69 407 ALA A O 1
ATOM 3172 N N . GLY A 1 408 ? 15.728 -2.443 -23.941 1.00 93.38 408 GLY A N 1
ATOM 3173 C CA . GLY A 1 408 ? 16.909 -1.763 -23.395 1.00 93.38 408 GLY A CA 1
ATOM 3174 C C . GLY A 1 408 ? 16.624 -0.798 -22.238 1.00 93.38 408 GLY A C 1
ATOM 3175 O O . GLY A 1 408 ? 17.563 -0.381 -21.568 1.00 93.38 408 GLY A O 1
ATOM 3176 N N . HIS A 1 409 ? 15.359 -0.474 -21.951 1.00 96.50 409 HIS A N 1
ATOM 3177 C CA . HIS A 1 409 ? 14.995 0.272 -20.744 1.00 96.50 409 HIS A CA 1
ATOM 3178 C C . HIS A 1 409 ? 15.151 -0.605 -19.490 1.00 96.50 409 HIS A C 1
ATOM 3180 O O . HIS A 1 409 ? 14.788 -1.783 -19.527 1.00 96.50 409 HIS A O 1
ATOM 3186 N N . LYS A 1 410 ? 15.609 -0.045 -18.358 1.00 94.75 410 LYS A N 1
ATOM 3187 C CA . LYS A 1 410 ? 15.860 -0.820 -17.120 1.00 94.75 410 LYS A CA 1
ATOM 3188 C C . LYS A 1 410 ? 14.620 -1.558 -16.593 1.00 94.75 410 LYS A C 1
ATOM 3190 O O . LYS A 1 410 ? 14.721 -2.684 -16.123 1.00 94.75 410 LYS A O 1
ATOM 3195 N N . GLN A 1 411 ? 13.441 -0.963 -16.782 1.00 96.44 411 GLN A N 1
ATOM 3196 C CA . GLN A 1 411 ? 12.151 -1.551 -16.393 1.00 96.44 411 GLN A CA 1
ATOM 3197 C C . GLN A 1 411 ? 11.632 -2.649 -17.334 1.00 96.44 411 GLN A C 1
ATOM 3199 O O . GLN A 1 411 ? 10.695 -3.363 -16.982 1.00 96.44 411 GLN A O 1
ATOM 3204 N N . ALA A 1 412 ? 12.192 -2.794 -18.543 1.00 97.00 412 ALA A N 1
ATOM 3205 C CA . ALA A 1 412 ? 11.648 -3.715 -19.543 1.00 97.00 412 ALA A CA 1
ATOM 3206 C C . ALA A 1 412 ? 11.693 -5.172 -19.062 1.00 97.00 412 ALA A C 1
ATOM 3208 O O . ALA A 1 412 ? 10.686 -5.872 -19.149 1.00 97.00 412 ALA A O 1
ATOM 3209 N N . ALA A 1 413 ? 12.823 -5.595 -18.485 1.00 97.06 413 ALA A N 1
ATOM 3210 C CA . ALA A 1 413 ? 13.002 -6.959 -17.990 1.00 97.06 413 ALA A CA 1
ATOM 3211 C C . ALA A 1 413 ? 12.026 -7.298 -16.853 1.00 97.06 413 ALA A C 1
ATOM 3213 O O . ALA A 1 413 ? 11.387 -8.347 -16.897 1.00 97.06 413 ALA A O 1
ATOM 3214 N N . VAL A 1 414 ? 11.860 -6.390 -15.883 1.00 97.00 414 VAL A N 1
ATOM 3215 C CA . VAL A 1 414 ? 10.931 -6.567 -14.755 1.00 97.00 414 VAL A CA 1
ATOM 3216 C C . VAL A 1 414 ? 9.492 -6.700 -15.255 1.00 97.00 414 VAL A C 1
ATOM 3218 O O . VAL A 1 414 ? 8.799 -7.658 -14.917 1.00 97.00 414 VAL A O 1
ATOM 3221 N N . CYS A 1 415 ? 9.051 -5.795 -16.130 1.00 98.25 415 CYS A N 1
ATOM 3222 C CA . CYS A 1 415 ? 7.699 -5.824 -16.683 1.00 98.25 415 CYS A CA 1
ATOM 3223 C C . CYS A 1 415 ? 7.436 -7.053 -17.574 1.00 98.25 415 CYS A C 1
ATOM 3225 O O . CYS A 1 415 ? 6.334 -7.605 -17.566 1.00 98.25 415 CYS A O 1
ATOM 3227 N N . ASP A 1 416 ? 8.426 -7.514 -18.342 1.00 98.12 416 ASP A N 1
ATOM 3228 C CA . ASP A 1 416 ? 8.297 -8.731 -19.149 1.00 98.12 416 ASP A CA 1
ATOM 3229 C C . ASP A 1 416 ? 8.279 -9.999 -18.284 1.00 98.12 416 ASP A C 1
ATOM 3231 O O . ASP A 1 416 ? 7.494 -10.914 -18.555 1.00 98.12 416 ASP A O 1
ATOM 3235 N N . GLN A 1 417 ? 9.067 -10.034 -17.205 1.00 97.69 417 GLN A N 1
ATOM 3236 C CA . GLN A 1 417 ? 9.026 -11.101 -16.208 1.00 97.69 417 GLN A CA 1
ATOM 3237 C C . GLN A 1 417 ? 7.679 -11.128 -15.480 1.00 97.69 417 GLN A C 1
ATOM 3239 O O . GLN A 1 417 ? 7.102 -12.203 -15.321 1.00 97.69 417 GLN A O 1
ATOM 3244 N N . ALA A 1 418 ? 7.130 -9.970 -15.107 1.00 98.12 418 ALA A N 1
ATOM 3245 C CA . ALA A 1 418 ? 5.798 -9.878 -14.520 1.00 98.12 418 ALA A CA 1
ATOM 3246 C C . ALA A 1 418 ? 4.720 -10.390 -15.483 1.00 98.12 418 ALA A C 1
ATOM 3248 O O . ALA A 1 418 ? 3.894 -11.220 -15.106 1.00 98.12 418 ALA A O 1
ATOM 3249 N N . ALA A 1 419 ? 4.778 -9.998 -16.760 1.00 98.25 419 ALA A N 1
ATOM 3250 C CA . ALA A 1 419 ? 3.876 -10.514 -17.787 1.00 98.25 419 ALA A CA 1
ATOM 3251 C C . ALA A 1 419 ? 3.989 -12.041 -17.961 1.00 98.25 419 ALA A C 1
ATOM 3253 O O . ALA A 1 419 ? 2.983 -12.712 -18.180 1.00 98.25 419 ALA A O 1
ATOM 3254 N N . ALA A 1 420 ? 5.189 -12.618 -17.874 1.00 94.75 420 ALA A N 1
ATOM 3255 C CA . ALA A 1 420 ? 5.366 -14.071 -17.881 1.00 94.75 420 ALA A CA 1
ATOM 3256 C C . ALA A 1 420 ? 4.818 -14.732 -16.601 1.00 94.75 420 ALA A C 1
ATOM 3258 O O . ALA A 1 420 ? 4.194 -15.789 -16.686 1.00 94.75 420 ALA A O 1
ATOM 3259 N N . GLY A 1 421 ? 4.996 -14.091 -15.442 1.00 89.69 421 GLY A N 1
ATOM 3260 C CA . GLY A 1 421 ? 4.461 -14.532 -14.155 1.00 89.69 421 GLY A CA 1
ATOM 3261 C C . GLY A 1 421 ? 2.933 -14.592 -14.142 1.00 89.69 421 GLY A C 1
ATOM 3262 O O . GLY A 1 421 ? 2.368 -15.627 -13.817 1.00 89.69 421 GLY A O 1
ATOM 3263 N N . PHE A 1 422 ? 2.244 -13.544 -14.597 1.00 92.75 422 PHE A N 1
ATOM 3264 C CA . PHE A 1 422 ? 0.780 -13.577 -14.711 1.00 92.75 422 PHE A CA 1
ATOM 3265 C C . PHE A 1 422 ? 0.295 -14.669 -15.679 1.00 92.75 422 PHE A C 1
ATOM 3267 O O . PHE A 1 422 ? -0.649 -15.390 -15.364 1.00 92.75 422 PHE A O 1
ATOM 3274 N N . ARG A 1 423 ? 0.978 -14.880 -16.815 1.00 90.12 423 ARG A N 1
ATOM 3275 C CA . ARG A 1 423 ? 0.641 -15.987 -17.734 1.00 90.12 423 ARG A CA 1
ATOM 3276 C C . ARG A 1 423 ? 0.806 -17.361 -17.090 1.00 90.12 423 ARG A C 1
ATOM 3278 O O . ARG A 1 423 ? -0.015 -18.237 -17.337 1.00 90.12 423 ARG A O 1
ATOM 3285 N N . SER A 1 424 ? 1.841 -17.565 -16.273 1.00 83.88 424 SER A N 1
ATOM 3286 C CA . SER A 1 424 ? 2.052 -18.844 -15.579 1.00 83.88 424 SER A CA 1
ATOM 3287 C C . SER A 1 424 ? 1.022 -19.097 -14.475 1.00 83.88 424 SER A C 1
ATOM 3289 O O . SER A 1 424 ? 0.749 -20.250 -14.147 1.00 83.88 424 SER A O 1
ATOM 3291 N N . LEU A 1 425 ? 0.403 -18.033 -13.955 1.00 81.88 425 LEU A N 1
ATOM 3292 C CA . LEU A 1 425 ? -0.763 -18.096 -13.072 1.00 81.88 425 LEU A CA 1
ATOM 3293 C C . LEU A 1 425 ? -2.086 -18.325 -13.824 1.00 81.88 425 LEU A C 1
ATOM 3295 O O . LEU A 1 425 ? -3.117 -18.495 -13.184 1.00 81.88 425 LEU A O 1
ATOM 3299 N N . GLY A 1 426 ? -2.065 -18.372 -15.160 1.00 80.69 426 GLY A N 1
ATOM 3300 C CA . GLY A 1 426 ? -3.240 -18.634 -15.994 1.00 80.69 426 GLY A CA 1
ATOM 3301 C C . GLY A 1 426 ? -3.936 -17.386 -16.535 1.00 80.69 426 GLY A C 1
ATOM 3302 O O . GLY A 1 426 ? -4.956 -17.522 -17.204 1.00 80.69 426 GLY A O 1
ATOM 3303 N N . TYR A 1 427 ? -3.388 -16.190 -16.306 1.00 89.50 427 TYR A N 1
ATOM 3304 C CA . TYR A 1 427 ? -3.978 -14.958 -16.820 1.00 89.50 427 TYR A CA 1
ATOM 3305 C C . TYR A 1 427 ? -3.666 -14.734 -18.303 1.00 89.50 427 TYR A C 1
ATOM 3307 O O . TYR A 1 427 ? -2.524 -14.860 -18.765 1.00 89.50 427 TYR A O 1
ATOM 3315 N N . ARG A 1 428 ? -4.666 -14.264 -19.045 1.00 92.12 428 ARG A N 1
ATOM 3316 C CA . ARG A 1 428 ? -4.471 -13.528 -20.290 1.00 92.12 428 ARG A CA 1
ATOM 3317 C C . ARG A 1 428 ? -3.817 -12.188 -19.960 1.00 92.12 428 ARG A C 1
ATOM 3319 O O . ARG A 1 428 ? -4.352 -11.393 -19.199 1.00 92.12 428 ARG A O 1
ATOM 3326 N N . VAL A 1 429 ? -2.654 -11.916 -20.549 1.00 97.69 429 VAL A N 1
ATOM 3327 C CA . VAL A 1 429 ? -1.909 -10.681 -20.257 1.00 97.69 429 VAL A CA 1
ATOM 3328 C C . VAL A 1 429 ? -2.057 -9.657 -21.371 1.00 97.69 429 VAL A C 1
ATOM 3330 O O . VAL A 1 429 ? -1.535 -9.848 -22.475 1.00 97.69 429 VAL A O 1
ATOM 3333 N N . LEU A 1 430 ? -2.709 -8.546 -21.040 1.00 98.12 430 LEU A N 1
ATOM 3334 C CA . LEU A 1 430 ? -2.723 -7.312 -21.815 1.00 98.12 430 LEU A CA 1
ATOM 3335 C C . LEU A 1 430 ? -1.474 -6.484 -21.504 1.00 98.12 430 LEU A C 1
ATOM 3337 O O . LEU A 1 430 ? -0.944 -6.513 -20.392 1.00 98.12 430 LEU A O 1
ATOM 3341 N N . ARG A 1 431 ? -0.982 -5.741 -22.499 1.00 98.19 431 ARG A N 1
ATOM 3342 C CA . ARG A 1 431 ? 0.200 -4.880 -22.358 1.00 98.19 431 ARG A CA 1
ATOM 3343 C C . ARG A 1 431 ? -0.151 -3.440 -22.700 1.00 98.19 431 ARG A C 1
ATOM 3345 O O . ARG A 1 431 ? -0.752 -3.203 -23.746 1.00 98.19 431 ARG A O 1
ATOM 3352 N N . VAL A 1 432 ? 0.289 -2.500 -21.868 1.00 98.12 432 VAL A N 1
ATOM 3353 C CA . VAL A 1 432 ? 0.135 -1.055 -22.093 1.00 98.12 432 VAL A CA 1
ATOM 3354 C C . VAL A 1 432 ? 1.492 -0.365 -22.037 1.00 98.12 432 VAL A C 1
ATOM 3356 O O . VAL A 1 432 ? 2.291 -0.643 -21.149 1.00 98.12 432 VAL A O 1
ATOM 3359 N N . ASP A 1 433 ? 1.784 0.506 -23.001 1.00 97.19 433 ASP A N 1
ATOM 3360 C CA . ASP A 1 433 ? 3.068 1.210 -23.043 1.00 97.19 433 ASP A CA 1
ATOM 3361 C C . ASP A 1 433 ? 3.139 2.277 -21.951 1.00 97.19 433 ASP A C 1
ATOM 3363 O O . ASP A 1 433 ? 2.295 3.167 -21.908 1.00 97.19 433 ASP A O 1
ATOM 3367 N N . ALA A 1 434 ? 4.165 2.219 -21.104 1.00 94.62 434 ALA A N 1
ATOM 3368 C CA . ALA A 1 434 ? 4.386 3.208 -20.053 1.00 94.62 434 ALA A CA 1
ATOM 3369 C C . ALA A 1 434 ? 4.753 4.590 -20.632 1.00 94.62 434 ALA A C 1
ATOM 3371 O O . ALA A 1 434 ? 5.381 4.702 -21.698 1.00 94.62 434 ALA A O 1
ATOM 3372 N N . ASP A 1 435 ? 4.419 5.663 -19.912 1.00 93.19 435 ASP A N 1
ATOM 3373 C CA . ASP A 1 435 ? 4.881 7.023 -20.200 1.00 93.19 435 ASP A CA 1
ATOM 3374 C C . ASP A 1 435 ? 6.098 7.388 -19.338 1.00 93.19 435 ASP A C 1
ATOM 3376 O O . ASP A 1 435 ? 6.011 8.056 -18.313 1.00 93.19 435 ASP A O 1
ATOM 3380 N N . TYR A 1 436 ? 7.280 6.990 -19.800 1.00 88.56 436 TYR A N 1
ATOM 3381 C CA . TYR A 1 436 ? 8.543 7.199 -19.091 1.00 88.56 436 TYR A CA 1
ATOM 3382 C C . TYR A 1 436 ? 9.046 8.665 -19.056 1.00 88.56 436 TYR A C 1
ATOM 3384 O O . TYR A 1 436 ? 10.209 8.906 -18.755 1.00 88.56 436 TYR A O 1
ATOM 3392 N N . ARG A 1 437 ? 8.202 9.667 -19.354 1.00 87.94 437 ARG A N 1
ATOM 3393 C CA . ARG A 1 437 ? 8.548 11.106 -19.273 1.00 87.94 437 ARG A CA 1
ATOM 3394 C C . ARG A 1 437 ? 8.454 11.706 -17.864 1.00 87.94 437 ARG A C 1
ATOM 3396 O O . ARG A 1 437 ? 8.807 12.869 -17.689 1.00 87.94 437 ARG A O 1
ATOM 3403 N N . TYR A 1 438 ? 7.953 10.944 -16.897 1.00 84.88 438 TYR A N 1
ATOM 3404 C CA . TYR A 1 438 ? 7.723 11.374 -15.515 1.00 84.88 438 TYR A CA 1
ATOM 3405 C C . TYR A 1 438 ? 8.601 10.545 -14.583 1.00 84.88 438 TYR A C 1
ATOM 3407 O O . TYR A 1 438 ? 8.122 9.588 -13.985 1.00 84.88 438 TYR A O 1
ATOM 3415 N N . ASP A 1 439 ? 9.902 10.845 -14.585 1.00 82.19 439 ASP A N 1
ATOM 3416 C CA . ASP A 1 439 ? 10.933 10.087 -13.861 1.00 82.19 439 ASP A CA 1
ATOM 3417 C C . ASP A 1 439 ? 10.871 8.575 -14.132 1.00 82.19 439 ASP A C 1
ATOM 3419 O O . ASP A 1 439 ? 11.168 7.761 -13.275 1.00 82.19 439 ASP A O 1
ATOM 3423 N N . GLU A 1 440 ? 10.484 8.207 -15.360 1.00 82.50 440 GLU A N 1
ATOM 3424 C CA . GLU A 1 440 ? 10.271 6.830 -15.828 1.00 82.50 440 GLU A CA 1
ATOM 3425 C C . GLU A 1 440 ? 9.010 6.105 -15.312 1.00 82.50 440 GLU A C 1
ATOM 3427 O O . GLU A 1 440 ? 8.737 4.988 -15.764 1.00 82.50 440 GLU A O 1
ATOM 3432 N N . TYR A 1 441 ? 8.191 6.731 -14.463 1.00 87.56 441 TYR A N 1
ATOM 3433 C CA . TYR A 1 441 ? 7.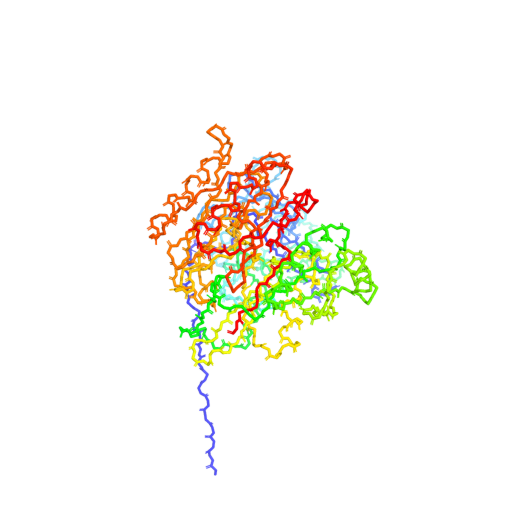101 6.059 -13.735 1.00 87.56 441 TYR A CA 1
ATOM 3434 C C . TYR A 1 441 ? 5.682 6.413 -14.190 1.00 87.56 441 TYR A C 1
ATOM 3436 O O . TYR A 1 441 ? 4.722 5.933 -13.594 1.00 87.56 441 TYR A O 1
ATOM 3444 N N . GLY A 1 442 ? 5.508 7.195 -15.263 1.00 92.69 442 GLY A N 1
ATOM 3445 C CA . GLY A 1 442 ? 4.179 7.428 -15.837 1.00 92.69 442 GLY A CA 1
ATOM 3446 C C . GLY A 1 442 ? 3.515 6.107 -16.227 1.00 92.69 442 GLY A C 1
ATOM 3447 O O . GLY A 1 442 ? 3.979 5.400 -17.125 1.00 92.69 442 GLY A O 1
ATOM 3448 N N . THR A 1 443 ? 2.428 5.773 -15.536 1.00 95.62 443 THR A N 1
ATOM 3449 C CA . THR A 1 443 ? 1.839 4.437 -15.531 1.00 95.62 443 THR A CA 1
ATOM 3450 C C . THR A 1 443 ? 0.343 4.476 -15.803 1.00 95.62 443 THR A C 1
ATOM 3452 O O . THR A 1 443 ? -0.417 5.235 -15.210 1.00 95.62 443 THR A O 1
ATOM 3455 N N . TYR A 1 444 ? -0.094 3.620 -16.721 1.00 98.25 444 TYR A N 1
ATOM 3456 C CA . TYR A 1 444 ? -1.510 3.454 -17.023 1.00 98.25 444 TYR A CA 1
ATOM 3457 C C . TYR A 1 444 ? -2.156 2.344 -16.187 1.00 98.25 444 TYR A C 1
ATOM 3459 O O . TYR A 1 444 ? -3.377 2.290 -16.157 1.00 98.25 444 TYR A O 1
ATOM 3467 N N . THR A 1 445 ? -1.374 1.491 -15.503 1.00 98.06 445 THR A N 1
ATOM 3468 C CA . THR A 1 445 ? -1.902 0.399 -14.656 1.00 98.06 445 THR A CA 1
ATOM 3469 C C . THR A 1 445 ? -2.441 0.896 -13.322 1.00 98.06 445 THR A C 1
A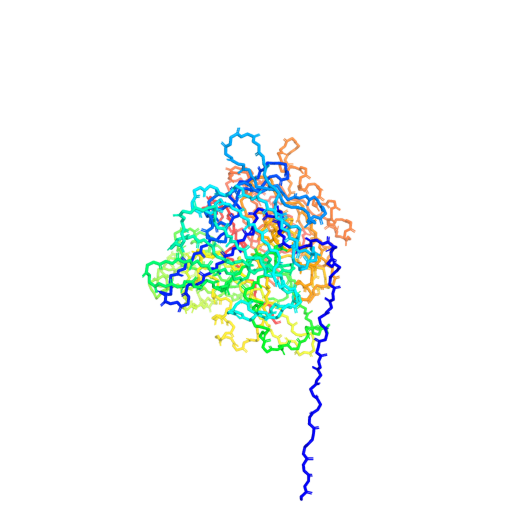TOM 3471 O O . THR A 1 445 ? -3.310 0.251 -12.738 1.00 98.06 445 THR A O 1
ATOM 3474 N N . ASN A 1 446 ? -1.984 2.067 -12.873 1.00 98.12 446 ASN A N 1
ATOM 3475 C CA . ASN A 1 446 ? -2.396 2.728 -11.635 1.00 98.12 446 ASN A CA 1
ATOM 3476 C C . ASN A 1 446 ? -3.775 3.416 -11.788 1.00 98.12 446 ASN A C 1
ATOM 3478 O O . ASN A 1 446 ? -3.972 4.588 -11.468 1.00 98.12 446 ASN A O 1
ATOM 3482 N N . SER A 1 447 ? -4.730 2.672 -12.348 1.00 98.44 447 SER A N 1
ATOM 3483 C CA . SER A 1 447 ? -6.124 3.048 -12.599 1.00 98.44 447 SER A CA 1
ATOM 3484 C C . SER A 1 447 ? -7.054 2.598 -11.481 1.00 98.44 447 SER A C 1
ATOM 3486 O O . SER A 1 447 ? -6.735 1.648 -10.780 1.00 98.44 447 SER A O 1
ATOM 3488 N N . VAL A 1 448 ? -8.253 3.168 -11.398 1.00 98.56 448 VAL A N 1
ATOM 3489 C CA . VAL A 1 448 ? -9.311 2.701 -10.481 1.00 98.56 448 VAL A CA 1
ATOM 3490 C C . VAL A 1 448 ? -10.423 2.026 -11.272 1.00 98.56 448 VAL A C 1
ATOM 3492 O O . VAL A 1 448 ? -10.848 2.555 -12.298 1.00 98.56 448 VAL A O 1
ATOM 3495 N N . LEU A 1 449 ? -10.901 0.873 -10.799 1.00 98.12 449 LEU A N 1
ATOM 3496 C CA . LEU A 1 449 ? -12.063 0.181 -11.363 1.00 98.12 449 LEU A CA 1
ATOM 3497 C C . LEU A 1 449 ? -13.248 0.318 -10.410 1.00 98.12 449 LEU A C 1
ATOM 3499 O O . LEU A 1 449 ? -13.100 0.147 -9.203 1.00 98.12 449 LEU A O 1
ATOM 3503 N N . ILE A 1 450 ? -14.425 0.616 -10.953 1.00 97.31 450 ILE A N 1
ATOM 3504 C CA . ILE A 1 450 ? -15.674 0.615 -10.192 1.00 97.31 450 ILE A CA 1
ATOM 3505 C C . ILE A 1 450 ? -16.848 0.257 -11.098 1.00 97.31 450 ILE A C 1
ATOM 3507 O O . ILE A 1 450 ? -17.214 1.026 -11.980 1.00 97.31 450 ILE A O 1
ATOM 3511 N N . ASN A 1 451 ? -17.469 -0.903 -10.865 1.00 94.88 451 ASN A N 1
ATOM 3512 C CA . ASN A 1 451 ? -18.738 -1.306 -11.492 1.00 94.88 451 ASN A CA 1
ATOM 3513 C C . ASN A 1 451 ? -18.761 -1.135 -13.031 1.00 94.88 451 ASN A C 1
ATOM 3515 O O . ASN A 1 451 ? -19.720 -0.606 -13.591 1.00 94.88 451 ASN A O 1
ATOM 3519 N N . GLY A 1 452 ? -17.681 -1.535 -13.714 1.00 94.44 452 GLY A N 1
ATOM 3520 C CA . GLY A 1 452 ? -17.528 -1.424 -15.175 1.00 94.44 452 GLY A CA 1
ATOM 3521 C C . GLY A 1 452 ? -16.937 -0.101 -15.689 1.00 94.44 452 GLY A C 1
ATOM 3522 O O . GLY A 1 452 ? -16.582 -0.018 -16.863 1.00 94.44 452 GLY A O 1
ATOM 3523 N N . LEU A 1 453 ? -16.758 0.909 -14.833 1.00 98.31 453 LEU A N 1
ATOM 3524 C CA . LEU A 1 453 ? -16.004 2.133 -15.130 1.00 98.31 453 LEU A CA 1
ATOM 3525 C C . LEU A 1 453 ? -14.514 1.923 -14.818 1.00 98.31 453 LEU A C 1
ATOM 3527 O O . LEU A 1 453 ? -14.174 1.378 -13.767 1.00 98.31 453 LEU A O 1
ATOM 3531 N N . ALA A 1 454 ? -13.632 2.406 -15.695 1.00 98.69 454 ALA A N 1
ATOM 3532 C CA . ALA A 1 454 ? -12.195 2.486 -15.451 1.00 98.69 454 ALA A CA 1
ATOM 3533 C C . ALA A 1 454 ? -11.710 3.939 -15.506 1.00 98.69 454 ALA A C 1
ATOM 3535 O O . ALA A 1 454 ? -11.812 4.602 -16.537 1.00 98.69 454 ALA A O 1
ATOM 3536 N N . LEU A 1 455 ? -11.142 4.420 -14.404 1.00 98.81 455 LEU A N 1
ATOM 3537 C CA . LEU A 1 455 ? -10.511 5.731 -14.287 1.00 98.81 455 LEU A CA 1
ATOM 3538 C C . LEU A 1 455 ? -9.015 5.584 -14.573 1.00 98.81 455 LEU A C 1
ATOM 3540 O O . LEU A 1 455 ? -8.252 5.146 -13.711 1.00 98.81 455 LEU A O 1
ATOM 3544 N N . VAL A 1 456 ? -8.608 5.897 -15.800 1.00 98.75 456 VAL A N 1
ATOM 3545 C CA . VAL A 1 456 ? -7.256 5.622 -16.305 1.00 98.75 456 VAL A CA 1
ATOM 3546 C C . VAL A 1 456 ? -6.393 6.887 -16.213 1.00 98.75 456 VAL A C 1
ATOM 3548 O O . VAL A 1 456 ? -6.790 7.914 -16.776 1.00 98.75 456 VAL A O 1
ATOM 3551 N N . PRO A 1 457 ? -5.210 6.839 -15.566 1.00 98.31 457 PRO A N 1
ATOM 3552 C CA . PRO A 1 457 ? -4.278 7.959 -15.532 1.00 98.31 457 PRO A CA 1
ATOM 3553 C C . PRO A 1 457 ? -3.949 8.466 -16.933 1.00 98.31 457 PRO A C 1
ATOM 3555 O O . PRO A 1 457 ? -3.751 7.696 -17.871 1.00 98.31 457 PRO A O 1
ATOM 3558 N N . ASN A 1 458 ? -3.895 9.780 -17.079 1.00 96.44 458 ASN A N 1
ATOM 3559 C CA . ASN A 1 458 ? -3.724 10.447 -18.355 1.00 96.44 458 ASN A CA 1
ATOM 3560 C C . ASN A 1 458 ? -2.592 11.474 -18.266 1.00 96.44 458 ASN A C 1
ATOM 3562 O O . ASN A 1 458 ? -2.527 12.264 -17.319 1.00 96.44 458 ASN A O 1
ATOM 3566 N N . TYR A 1 459 ? -1.714 11.475 -19.269 1.00 97.00 459 TYR A N 1
ATOM 3567 C CA . TYR A 1 459 ? -0.468 12.242 -19.262 1.00 97.00 459 TYR A CA 1
ATOM 3568 C C . TYR A 1 459 ? -0.362 13.204 -20.453 1.00 97.00 459 TYR A C 1
ATOM 3570 O O . TYR A 1 459 ? -1.346 13.487 -21.134 1.00 97.00 459 TYR A O 1
ATOM 3578 N N . SER A 1 460 ? 0.825 13.750 -20.726 1.00 94.44 460 SER A N 1
ATOM 3579 C CA . SER A 1 460 ? 1.032 14.662 -21.861 1.00 94.44 460 SER A CA 1
ATOM 3580 C C . SER A 1 460 ? 1.057 13.962 -23.232 1.00 94.44 460 SER A C 1
ATOM 3582 O O . SER A 1 460 ? 0.886 14.627 -24.253 1.00 94.44 460 SER A O 1
ATOM 3584 N N . ASP A 1 461 ? 1.258 12.641 -23.297 1.00 94.81 461 ASP A N 1
ATOM 3585 C CA . ASP A 1 461 ? 1.325 11.899 -24.563 1.00 94.81 461 ASP A CA 1
ATOM 3586 C C . ASP A 1 461 ? -0.043 11.430 -25.054 1.00 94.81 461 ASP A C 1
ATOM 3588 O O . ASP A 1 461 ? -0.480 10.310 -24.792 1.00 94.81 461 ASP A O 1
ATOM 3592 N N . GLY A 1 462 ? -0.700 12.272 -25.851 1.00 95.12 462 GLY A N 1
ATOM 3593 C CA . GLY A 1 462 ? -2.018 11.964 -26.402 1.00 95.12 462 GLY A CA 1
ATOM 3594 C C . GLY A 1 462 ? -2.101 10.641 -27.178 1.00 95.12 462 GLY A C 1
ATOM 3595 O O . GLY A 1 462 ? -3.178 10.053 -27.237 1.00 95.12 462 GLY A O 1
ATOM 3596 N N . THR A 1 463 ? -1.006 10.153 -27.770 1.00 96.94 463 THR A N 1
ATOM 3597 C CA . THR A 1 463 ? -1.011 8.875 -28.498 1.00 96.94 463 THR A CA 1
ATOM 3598 C C . THR A 1 463 ? -1.000 7.697 -27.536 1.00 96.94 463 THR A C 1
ATOM 3600 O O . THR A 1 463 ? -1.865 6.828 -27.659 1.00 96.94 463 THR A O 1
ATOM 3603 N N . LYS A 1 464 ? -0.094 7.693 -26.550 1.00 96.94 464 LYS A N 1
ATOM 3604 C CA . LYS A 1 464 ? -0.074 6.653 -25.510 1.00 96.94 464 LYS A CA 1
ATOM 3605 C C . LYS A 1 464 ? -1.359 6.653 -24.689 1.00 96.94 464 LYS A C 1
ATOM 3607 O O . LYS A 1 464 ? -1.930 5.594 -24.473 1.00 96.94 464 LYS A O 1
ATOM 3612 N N . ASN A 1 465 ? -1.884 7.829 -24.357 1.00 98.06 465 ASN A N 1
ATOM 3613 C CA . ASN A 1 465 ? -3.150 7.977 -23.643 1.00 98.06 465 ASN A CA 1
ATOM 3614 C C . ASN A 1 465 ? -4.325 7.316 -24.385 1.00 98.06 465 ASN A C 1
ATOM 3616 O O . ASN A 1 465 ? -5.095 6.560 -23.797 1.00 98.06 465 ASN A O 1
ATOM 3620 N N . ARG A 1 466 ? -4.463 7.567 -25.698 1.00 98.50 466 ARG A N 1
ATOM 3621 C CA . ARG A 1 466 ? -5.517 6.934 -26.512 1.00 98.50 466 ARG A CA 1
ATOM 3622 C C . ARG A 1 466 ? -5.339 5.421 -26.592 1.00 98.50 466 ARG A C 1
ATOM 3624 O O . ARG A 1 466 ? -6.332 4.705 -26.508 1.00 98.50 466 ARG A O 1
ATOM 3631 N N . ALA A 1 467 ? -4.102 4.950 -26.743 1.00 98.38 467 ALA A N 1
ATOM 3632 C CA . ALA A 1 467 ? -3.801 3.523 -26.772 1.00 98.38 467 ALA A CA 1
ATOM 3633 C C . ALA A 1 467 ? -4.127 2.850 -25.430 1.00 98.38 467 ALA A C 1
ATOM 3635 O O . ALA A 1 467 ? -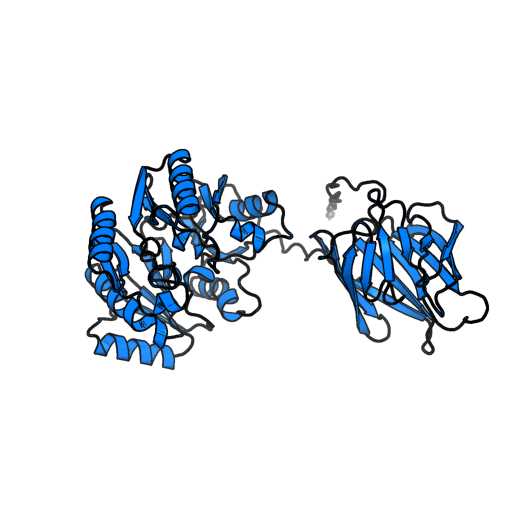4.778 1.811 -25.422 1.00 98.38 467 ALA A O 1
ATOM 3636 N N . ALA A 1 468 ? -3.755 3.468 -24.306 1.00 98.50 468 ALA A N 1
ATOM 3637 C CA . ALA A 1 468 ? -4.069 2.979 -22.970 1.00 98.50 468 ALA A CA 1
ATOM 3638 C C . ALA A 1 468 ? -5.581 2.866 -22.756 1.00 98.50 468 ALA A C 1
ATOM 3640 O O . ALA A 1 468 ? -6.067 1.785 -22.442 1.00 98.50 468 ALA A O 1
ATOM 3641 N N . LEU A 1 469 ? -6.348 3.927 -23.031 1.00 98.75 469 LEU A N 1
ATOM 3642 C CA . LEU A 1 469 ? -7.813 3.880 -22.941 1.00 98.75 469 LEU A CA 1
ATOM 3643 C C . LEU A 1 469 ? -8.418 2.776 -23.820 1.00 98.75 469 LEU A C 1
ATOM 3645 O O . LEU A 1 469 ? -9.385 2.138 -23.412 1.00 98.75 469 LEU A O 1
ATOM 3649 N N . GLN A 1 470 ? -7.860 2.534 -25.011 1.00 98.62 470 GLN A N 1
ATOM 3650 C CA . GLN A 1 470 ? -8.338 1.463 -25.883 1.00 98.62 470 GLN A CA 1
ATOM 3651 C C . GLN A 1 470 ? -8.111 0.077 -25.269 1.00 98.62 470 GLN A C 1
ATOM 3653 O O . GLN A 1 470 ? -9.023 -0.737 -25.316 1.00 98.62 470 GLN A O 1
ATOM 3658 N N . VAL A 1 471 ? -6.967 -0.169 -24.620 1.00 98.44 471 VAL A N 1
ATOM 3659 C CA . VAL A 1 471 ? -6.701 -1.445 -23.928 1.00 98.44 471 VAL A CA 1
ATOM 3660 C C . VAL A 1 471 ? -7.751 -1.729 -22.846 1.00 98.44 471 VAL A C 1
ATOM 3662 O O . VAL A 1 471 ? -8.218 -2.860 -22.736 1.00 98.44 471 VAL A O 1
ATOM 3665 N N . TYR A 1 472 ? -8.168 -0.713 -22.084 1.00 98.56 472 TYR A N 1
ATOM 3666 C CA . TYR A 1 472 ? -9.232 -0.861 -21.081 1.00 98.56 472 TYR A CA 1
ATOM 3667 C C . TYR A 1 472 ? -10.604 -1.121 -21.720 1.00 98.56 472 TYR A C 1
ATOM 3669 O O . TYR A 1 472 ? -11.353 -1.968 -21.238 1.00 98.56 472 TYR A O 1
ATOM 3677 N N . ARG A 1 473 ? -10.926 -0.447 -22.832 1.00 98.25 473 ARG A N 1
ATOM 3678 C CA . ARG A 1 473 ? -12.177 -0.684 -23.578 1.00 98.25 473 ARG A CA 1
ATOM 3679 C C . ARG A 1 473 ? -12.238 -2.079 -24.184 1.00 98.25 473 ARG A C 1
ATOM 3681 O O . ARG A 1 473 ? -13.279 -2.723 -24.121 1.00 98.25 473 ARG A O 1
ATOM 3688 N N . ASP A 1 474 ? -11.121 -2.564 -24.714 1.00 94.69 474 ASP A N 1
ATOM 3689 C CA . ASP A 1 474 ? -11.001 -3.925 -25.244 1.00 94.69 474 ASP A CA 1
ATOM 3690 C C . ASP A 1 474 ? -11.130 -4.982 -24.131 1.00 94.69 474 ASP A C 1
ATOM 3692 O O . ASP A 1 474 ? -11.523 -6.117 -24.397 1.00 94.69 474 ASP A O 1
ATOM 3696 N N . ALA A 1 475 ? -10.832 -4.608 -22.881 1.00 92.44 475 ALA A N 1
ATOM 3697 C CA . ALA A 1 475 ? -11.088 -5.409 -21.685 1.00 92.44 475 ALA A CA 1
ATOM 3698 C C . ALA A 1 475 ? -12.527 -5.268 -21.141 1.00 92.44 475 ALA A C 1
ATOM 3700 O O . ALA A 1 475 ? -12.844 -5.853 -20.114 1.00 92.44 475 ALA A O 1
ATOM 3701 N N . GLY A 1 476 ? -13.406 -4.518 -21.815 1.00 95.00 476 GLY A N 1
ATOM 3702 C CA . GLY A 1 476 ? -14.824 -4.402 -21.461 1.00 95.00 476 GLY A CA 1
ATOM 3703 C C . GLY A 1 476 ? -15.179 -3.243 -20.526 1.00 95.00 476 GLY A C 1
ATOM 3704 O O . GLY A 1 476 ? -16.329 -3.149 -20.104 1.00 95.00 476 GLY A O 1
ATOM 3705 N N . TYR A 1 477 ? -14.237 -2.347 -20.226 1.00 97.88 477 TYR A N 1
ATOM 3706 C CA . TYR A 1 477 ? -14.485 -1.189 -19.367 1.00 97.88 477 TYR A CA 1
ATOM 3707 C C . TYR A 1 477 ? -14.960 0.045 -20.138 1.00 97.88 477 TYR A C 1
ATOM 3709 O O . TYR A 1 477 ? -14.466 0.357 -21.226 1.00 97.88 477 TYR A O 1
ATOM 3717 N N . ASP A 1 478 ? -15.832 0.836 -19.512 1.00 97.94 478 ASP A N 1
ATOM 3718 C CA . ASP A 1 478 ? -15.995 2.243 -19.871 1.00 97.94 478 ASP A CA 1
ATOM 3719 C C . ASP A 1 478 ? -14.767 3.021 -19.372 1.00 97.94 478 ASP A C 1
ATOM 3721 O O . ASP A 1 478 ? -14.652 3.360 -18.197 1.00 97.94 478 ASP A O 1
ATOM 3725 N N . ALA A 1 479 ? -13.788 3.229 -20.252 1.00 98.56 479 ALA A N 1
ATOM 3726 C CA . ALA A 1 479 ? -12.521 3.856 -19.890 1.00 98.56 479 ALA A CA 1
ATOM 3727 C C . ALA A 1 479 ? -12.581 5.387 -20.009 1.00 98.56 479 ALA A C 1
ATOM 3729 O O . ALA A 1 479 ? -12.682 5.933 -21.121 1.00 98.56 479 ALA A O 1
ATOM 3730 N N . GLN A 1 480 ? -12.427 6.061 -18.868 1.00 98.62 480 GLN A N 1
ATOM 3731 C CA . GLN A 1 480 ? -12.416 7.513 -18.724 1.00 98.62 480 GLN A CA 1
ATOM 3732 C C . GLN A 1 480 ? -11.021 8.015 -18.316 1.00 98.62 480 GLN A C 1
ATOM 3734 O O . GLN A 1 480 ? -10.414 7.470 -17.392 1.00 98.62 480 GLN A O 1
ATOM 3739 N N . PRO A 1 481 ? -10.483 9.045 -18.992 1.00 98.44 481 PRO A N 1
ATOM 3740 C CA . PRO A 1 481 ? -9.185 9.606 -18.645 1.00 98.44 481 PRO A CA 1
ATOM 3741 C C . PRO A 1 481 ? -9.253 10.454 -17.372 1.00 98.44 481 PRO A C 1
ATOM 3743 O O . PRO A 1 481 ? -10.170 11.256 -17.207 1.00 98.44 481 PRO A O 1
ATOM 3746 N N . VAL A 1 482 ? -8.217 10.361 -16.541 1.00 98.38 482 VAL A N 1
ATOM 3747 C CA . VAL A 1 482 ? -8.035 11.186 -15.342 1.00 98.38 482 VAL A CA 1
ATOM 3748 C C . VAL A 1 482 ? -6.678 11.877 -15.390 1.00 98.38 482 VAL A C 1
ATOM 3750 O O . VAL A 1 482 ? -5.656 11.209 -15.524 1.00 98.38 482 VAL A O 1
ATOM 3753 N N . ASP A 1 483 ? -6.639 13.209 -15.306 1.00 97.56 483 ASP A N 1
ATOM 3754 C CA . ASP A 1 483 ? -5.376 13.955 -15.339 1.00 97.56 483 ASP A CA 1
ATOM 3755 C C . ASP A 1 483 ? -4.475 13.592 -14.151 1.00 97.56 483 ASP A C 1
ATOM 3757 O O . ASP A 1 483 ? -4.746 13.975 -13.017 1.00 97.56 483 ASP A O 1
ATOM 3761 N N . ALA A 1 484 ? -3.377 12.886 -14.432 1.00 97.19 484 ALA A N 1
ATOM 3762 C CA . ALA A 1 484 ? -2.419 12.431 -13.429 1.00 97.19 484 ALA A CA 1
ATOM 3763 C C . ALA A 1 484 ? -1.062 13.153 -13.529 1.00 97.19 484 ALA A C 1
ATOM 3765 O O . ALA A 1 484 ? -0.101 12.773 -12.864 1.00 97.19 484 ALA A O 1
ATOM 3766 N N . ARG A 1 485 ? -0.947 14.201 -14.359 1.00 95.62 485 ARG A N 1
ATOM 3767 C CA . ARG A 1 485 ? 0.340 14.859 -14.678 1.00 95.62 485 ARG A CA 1
ATOM 3768 C C . ARG A 1 485 ? 0.992 15.561 -13.490 1.00 95.62 485 ARG A C 1
ATOM 3770 O O . ARG A 1 485 ? 2.210 15.754 -13.502 1.00 95.62 485 ARG A O 1
ATOM 3777 N N . LEU A 1 486 ? 0.184 16.016 -12.533 1.00 94.12 486 LEU A N 1
ATOM 3778 C CA . LEU A 1 486 ? 0.674 16.650 -11.314 1.00 94.12 486 LEU A CA 1
ATOM 3779 C C . LEU A 1 486 ? 1.075 15.590 -10.293 1.00 94.12 486 LEU A C 1
ATOM 3781 O O . LEU A 1 486 ? 2.223 15.571 -9.864 1.00 94.12 486 LEU A O 1
ATOM 3785 N N . ILE A 1 487 ? 0.154 14.682 -9.971 1.00 94.44 487 ILE A N 1
ATOM 3786 C CA . ILE A 1 487 ? 0.357 13.701 -8.909 1.00 94.44 487 ILE A CA 1
ATOM 3787 C C . ILE A 1 487 ? 1.494 12.714 -9.199 1.00 94.44 487 ILE A C 1
ATOM 3789 O O . ILE A 1 487 ? 2.238 12.369 -8.288 1.00 94.44 487 ILE A O 1
ATOM 3793 N N . ILE A 1 488 ? 1.734 12.367 -10.470 1.00 93.69 488 ILE A N 1
ATOM 3794 C CA . ILE A 1 488 ? 2.824 11.450 -10.838 1.00 93.69 488 ILE A CA 1
ATOM 3795 C C . ILE A 1 488 ? 4.220 11.991 -10.520 1.00 93.69 488 ILE A C 1
ATOM 3797 O O . ILE A 1 488 ? 5.158 11.221 -10.363 1.00 93.69 488 ILE A O 1
ATOM 3801 N N . ARG A 1 489 ? 4.362 13.312 -10.352 1.00 91.56 489 ARG A N 1
ATOM 3802 C CA . ARG A 1 489 ? 5.613 13.944 -9.892 1.00 91.56 489 ARG A CA 1
ATOM 3803 C C . ARG A 1 489 ? 5.914 13.665 -8.417 1.00 91.56 489 ARG A C 1
ATOM 3805 O O . ARG A 1 489 ? 6.991 14.007 -7.945 1.00 91.56 489 ARG A O 1
ATOM 3812 N N . TYR A 1 490 ? 4.956 13.075 -7.709 1.00 90.75 490 TYR A N 1
ATOM 3813 C CA . TYR A 1 490 ? 5.056 12.614 -6.329 1.00 90.75 490 TYR A CA 1
ATOM 3814 C C . TYR A 1 490 ? 5.020 11.078 -6.255 1.00 90.75 490 TYR A C 1
ATOM 3816 O O . TYR A 1 490 ? 4.688 10.524 -5.214 1.00 90.75 490 TYR A O 1
ATOM 3824 N N . SER A 1 491 ? 5.362 10.402 -7.360 1.00 87.38 491 SER A N 1
ATOM 3825 C CA . SER A 1 491 ? 5.490 8.941 -7.465 1.00 87.38 491 SER A CA 1
ATOM 3826 C C . SER A 1 491 ? 4.201 8.142 -7.245 1.00 87.38 491 SER A C 1
ATOM 3828 O O . SER A 1 491 ? 4.264 6.980 -6.866 1.00 87.38 491 SER A O 1
ATOM 3830 N N . GLY A 1 492 ? 3.035 8.727 -7.532 1.00 92.00 492 GLY A N 1
ATOM 3831 C CA . GLY A 1 492 ? 1.761 8.005 -7.517 1.00 92.00 492 GLY A CA 1
ATOM 3832 C C . GLY A 1 492 ? 0.771 8.531 -8.553 1.00 92.00 492 GLY A C 1
ATOM 3833 O O . GLY A 1 492 ? 0.949 9.615 -9.105 1.00 92.00 492 GLY A O 1
ATOM 3834 N N . ALA A 1 493 ? -0.282 7.771 -8.851 1.00 96.06 493 ALA A N 1
ATOM 3835 C CA . ALA A 1 493 ? -1.339 8.211 -9.763 1.00 96.06 493 ALA A CA 1
ATOM 3836 C C . ALA A 1 493 ? -2.736 7.992 -9.163 1.00 96.06 493 ALA A C 1
ATOM 3838 O O . ALA A 1 493 ? -2.922 8.100 -7.952 1.00 96.06 493 ALA A O 1
ATOM 3839 N N . THR A 1 494 ? -3.746 7.786 -10.012 1.00 97.25 494 THR A N 1
ATOM 3840 C CA . THR A 1 494 ? -5.155 7.746 -9.602 1.00 97.25 494 THR A CA 1
ATOM 3841 C C . THR A 1 494 ? -5.434 6.640 -8.586 1.00 97.25 494 THR A C 1
ATOM 3843 O O . THR A 1 494 ? -6.196 6.868 -7.651 1.00 97.25 494 THR A O 1
ATOM 3846 N N . HIS A 1 495 ? -4.806 5.471 -8.733 1.00 98.38 495 HIS A N 1
ATOM 3847 C CA . HIS A 1 495 ? -4.988 4.361 -7.804 1.00 98.38 495 HIS A CA 1
ATOM 3848 C C . HIS A 1 495 ? -4.391 4.659 -6.429 1.00 98.38 495 HIS A C 1
ATOM 3850 O O . HIS A 1 495 ? -5.088 4.450 -5.440 1.00 98.38 495 HIS A O 1
ATOM 3856 N N . CYS A 1 496 ? -3.180 5.232 -6.374 1.00 97.94 496 CYS A N 1
ATOM 3857 C CA . CYS A 1 496 ? -2.442 5.538 -5.137 1.00 97.94 496 CYS A CA 1
ATOM 3858 C C . CYS A 1 496 ? -3.212 6.432 -4.147 1.00 97.94 496 CYS A C 1
ATOM 3860 O O . CYS A 1 496 ? -2.979 6.394 -2.942 1.00 97.94 496 CYS A O 1
ATOM 3862 N N . VAL A 1 497 ? -4.149 7.244 -4.635 1.00 98.00 497 VAL A N 1
ATOM 3863 C CA . VAL A 1 497 ? -4.950 8.157 -3.801 1.00 98.00 497 VAL A CA 1
ATOM 3864 C C . VAL A 1 497 ? -6.361 7.664 -3.520 1.00 98.00 497 VAL A C 1
ATOM 3866 O O . VAL A 1 497 ? -7.211 8.421 -3.048 1.00 98.00 497 VAL A O 1
ATOM 3869 N N . SER A 1 498 ? -6.619 6.391 -3.805 1.00 98.31 498 SER A N 1
ATOM 3870 C CA . SER A 1 498 ? -7.942 5.794 -3.710 1.00 98.31 498 SER A CA 1
ATOM 3871 C C . SER A 1 498 ? -7.914 4.422 -3.043 1.00 98.31 498 SER A C 1
ATOM 3873 O O . SER A 1 498 ? -6.937 3.688 -3.173 1.00 98.31 498 SER A O 1
ATOM 3875 N N . MET A 1 499 ? -9.015 4.043 -2.403 1.00 98.06 499 MET A N 1
ATOM 3876 C CA . MET A 1 499 ? -9.256 2.699 -1.882 1.00 98.06 499 MET A CA 1
ATOM 3877 C C . MET A 1 499 ? -10.690 2.281 -2.199 1.00 98.06 499 MET A C 1
ATOM 3879 O O . MET A 1 499 ? -11.632 3.033 -1.954 1.00 98.06 499 MET A O 1
ATOM 3883 N N . GLN A 1 500 ? -10.882 1.092 -2.759 1.00 96.50 500 GLN A N 1
ATOM 3884 C CA . GLN A 1 500 ? -12.219 0.570 -3.025 1.00 96.50 500 GLN A CA 1
ATOM 3885 C C . GLN A 1 500 ? -12.887 0.060 -1.747 1.00 96.50 500 GLN A C 1
ATOM 3887 O O . GLN A 1 500 ? -12.246 -0.557 -0.897 1.00 96.50 500 GLN A O 1
ATOM 3892 N N . VAL A 1 501 ? -14.200 0.265 -1.645 1.00 97.25 501 VAL A N 1
ATOM 3893 C CA . VAL A 1 501 ? -15.040 -0.347 -0.614 1.00 97.25 501 VAL A CA 1
ATOM 3894 C C . VAL A 1 501 ? -15.988 -1.336 -1.299 1.00 97.25 501 VAL A C 1
ATOM 3896 O O . VAL A 1 501 ? -16.921 -0.896 -1.978 1.00 97.25 501 VAL A O 1
ATOM 3899 N N . PRO A 1 502 ? -15.778 -2.656 -1.150 1.00 94.56 502 PRO A N 1
ATOM 3900 C CA . PRO A 1 502 ? -16.590 -3.673 -1.817 1.00 94.56 502 PRO A CA 1
ATOM 3901 C C . PRO A 1 502 ? -18.005 -3.731 -1.238 1.00 94.56 502 PRO A C 1
ATOM 3903 O O . PRO A 1 502 ? -18.181 -3.486 -0.047 1.00 94.56 502 PRO A O 1
ATOM 3906 N N . ARG A 1 503 ? -19.009 -4.085 -2.055 1.00 89.00 503 ARG A N 1
ATOM 3907 C CA . ARG A 1 503 ? -20.411 -4.222 -1.602 1.00 89.00 503 ARG A CA 1
ATOM 3908 C C . ARG A 1 503 ? -20.631 -5.365 -0.637 1.00 89.00 503 ARG A C 1
ATOM 3910 O O . ARG A 1 503 ? -20.118 -6.458 -0.926 1.00 89.00 503 ARG A O 1
#

pLDDT: mean 86.68, std 16.52, range [23.17, 98.81]

Radius of gyration: 28.83 Å; chains: 1; bounding box: 71×55×77 Å

Foldseek 3Di:
DDDDDDDDDDDDPDDPDQQQQQFDDQDQPKKFWKAWPPPRDIDMWGFPDDDPQWTFIACQQVLGTWIWRQDPSNQWIWTDQVPRDIWTAHRQPDDFQDWTQGRSDDQQGGIKTFHDFQDWDQDLQGIAGGKIKIATDGDPDNPQWDWGIFIIGGQFHTQKTWIGHPVGIIIIGTNWIQGLLQITVRPPPDPDPDDLPLWKFQDALQAAFQAKEFEQADCPQCLLQCLQVQQLCVVVLHAYEYEYQDPVSVVVSVVSSVVSVGDCPRYHYHHFHFDDLQCQFLNFRWMAGRVPRFIETEQEAEDPVTVRSSCRSVVVCVVVVHHYQYQDFHTTNLQWGDLRQQETEGECVSCVRVVSDDPVSNQSSCVSNRHPHYHYAHFFDPQVPSGPLLAKGDLHNAAIEGEAEDPPDSRHVRRVVVQVVSVVVRHDYHYAYADCPQVHRRGQSLWGHHPQAIETEDEPDPVSRVVSQVSSVVSRHPYGYGHFHRVVNVVHGSNSRIDTHHD

Sequence (503 aa):
MRTLIWATSLALLGASAVCAGDFLSANENNWWRYTNQTTQQQVTTRIALTSGNWRRFENFAGLGDHWLYIFPDNEWTAVFDGAGGYTWIPAFDSAVGTREVVQFGGVNDGEVRVVERGATVTTAAGTFNDVTRLALRPTAGTADAGVTSIWIAKGAGVVKWAEQSFMGEQVYELTAAMVDGGMLPAQPSQPTTPASPAGQVAPTEHADQELILWGCNDPYIVIPTYRDAWRAMHAVRARSECAVDSNQSAAQIRAEMVQAGVSLDYVDFLLVDLETVWMRDYGPIITKDAATGERQIVDPQYYPGRPYDDRFPRAYAADRGWARVSLNLSFEGGNFVTDGRGTVMVSKGVQWFNRSRSVSYIEREFEKVGANRVVFFEPLVDEGTTHMDMFSRIMDDDTALVSRYPAGHKQAAVCDQAAAGFRSLGYRVLRVDADYRYDEYGTYTNSVLINGLALVPNYSDGTKNRAALQVYRDAGYDAQPVDARLIIRYSGATHCVSMQVPR

Secondary structure (DSSP, 8-state):
-------------------TTTTS---TT-EEEEEETTT--EEEEEEEEEETTEEEEESGGGS-SEEEEE-TTSS-EEEE-SSS-EEEEPPTTSPTT-EEEE--SGGG-EEEEEEEEEEEEEETTEEEEEEEEEEEEESTT-TTSEEEEEEEETTTEEEEEEEEETTEEEEEEEEEEEETTEEES-----S------S-EE---TTSPEEEEEEE-S-HHHHHHHHHHHHHHHHHTT-EEEEEESSHHHHHHHHHHHHHTT---TTEEEEE---S-S-HHHHS-EEEEETTT--EEEEEEE--TT-TTGGGHHHHHHHHHT-EEEEEEEE--GGG-EE-SSSEEEEETHHHHHTTTS-HHHHHHHHHTTT-SEEEEEPPPTT-SS--STTTEEE-SSSEEEEEE--TT-HHHHHHHHHHHHHHHTT-EEEEEE-BTTTTT-B-SSS-EEETTEEEEEE-S-HHHHHHHHHHHHHTT-EEEEEE-TTGGGGT--TTTTEEEEE-